Protein AF-0000000084814169 (afdb_homodimer)

Nearest PDB structures (foldseek):
  8hf9-assembly1_A  TM=9.142E-01  e=4.095E-21  Puccinia striiformis f. sp. tritici
  5o6y-assembly4_D  TM=8.908E-01  e=9.829E-15  Bacillus cereus ATCC 14579
  5o6y-assembly1_A  TM=8.573E-01  e=7.152E-15  Bacillus cereus ATCC 14579
  7bkf-assembly1_A  TM=9.076E-01  e=1.174E-13  Bacillus anthracis
  6hpa-assembly1_A  TM=9.077E-01  e=5.070E-13  Bacillus anthracis

Secondary structure (DSSP, 8-state):
-----------------------SS------PPTT-EE-EEEEETEEE-EEEEES-TTHHHHHHHHHHTT---EEEE-SSBTB-GGGGHHHHHHHHHTTPEEEE--SS--TTGGG--HHHHHHHHHHHHHHHHHHHS--BSEE--GGG--TTTHHHHHHHHT-EEE--SEE--GGGT--HHHHHHHHHHH-S-SEEE-EEEETT-HHIIIIIHHHHHHHHHHTT-EEE-HHHHTT-GGGSB-SS----------/-----------------------SS------PPTT-EE-EEEEETEEE-EEEEES-TTHHHHHHHHHHTT---EEEE-SSBTB-GGGGHHHHHHHHHTTPEEEE--SS--TTGGG--HHHHHHHHHHHHHHHHHHHS--BSEE--GGG--TTTHHHHHHHHT-EEE--SEE--GGGT--HHHHHHHHHHH-S-SEEE-EEEETT-HHIIIIIHHHHHHHHHHTT-EEE-HHHHTT-GGGSB-SS----------

Radius of gyration: 29.0 Å; Cα contacts (8 Å, |Δi|>4): 1073; chains: 2; bounding box: 65×97×112 Å

Foldseek 3Di:
DPPPPPPPPPPPPPPPPCPVPPPVVPPPLDFDAALDEDAFFPDAQAAAAEAEADPDPCLVVLLVLQLVLVAAHEYAYEQCQPHHCLVVLVSVVSNVVSPHFYEHAWHHLDPPQQPDDLVVVCVRQVVVQLVCCLRPFFRFQEHEYRVNRSHDCNSVSRNVVNHHYYDWPFELCVVPPDALVSSVVRDVVVPRDDQYTYYYHHSNDPRCRPPNSNVVSVVSVVSSHHRYHSCVSHVNSVRRTDDDTDDHPNDSHD/DPPPPPPPPPPPPPPPPCPVPPPVVDPPLDFDAALDEDAFFPDAQAAAAEAEADDDPCLVVLLVLQLVLVAAHEYAYEQCQPHHCLVVLVSVVSNVVSPHFYEHAWHHLDPPQQPDDLVVVCVRQVVVQLVCCLRPFFRFQEHEYRVNRSHDCNSVSRNVVNHHYYDWPFELCVVPPDALVSSVVRDVVVPRDDQYTYYYHHSNDPRCRPPNSNVVSVVSVVSSHHRYHSCVSHVNSVRRTDDDTDDHPNDSGD

InterPro domains:
  IPR002509 NodB homology domain [PF01522] (41-165)
  IPR002509 NodB homology domain [PS51677] (45-228)
  IPR011330 Glycoside hydrolase/deacetylase, beta/alpha-barrel [SSF88713] (35-236)

Structure (mmCIF, N/CA/C/O backbone):
data_AF-0000000084814169-model_v1
#
loop_
_entity.id
_entity.type
_entity.pdbx_description
1 polymer 'Polysaccharide deacetylase'
#
loop_
_atom_site.group_PDB
_atom_site.id
_atom_site.type_symbol
_atom_site.label_atom_id
_atom_site.label_alt_id
_atom_site.label_comp_id
_atom_site.label_asym_id
_atom_site.label_entity_id
_atom_site.label_seq_id
_atom_site.pdbx_PDB_ins_code
_atom_site.Cartn_x
_atom_site.Cartn_y
_atom_site.Cartn_z
_atom_site.occupancy
_atom_site.B_iso_or_equiv
_atom_site.auth_seq_id
_atom_site.auth_comp_id
_atom_site.auth_asym_id
_atom_site.auth_atom_id
_atom_site.pdbx_PDB_model_num
ATOM 1 N N . MET A 1 1 ? -31.812 -3.445 90 1 32.16 1 MET A N 1
ATOM 2 C CA . MET A 1 1 ? -32 -4.145 88.75 1 32.16 1 MET A CA 1
ATOM 3 C C . MET A 1 1 ? -31.266 -3.443 87.562 1 32.16 1 MET A C 1
ATOM 5 O O . MET A 1 1 ? -31.609 -2.312 87.25 1 32.16 1 MET A O 1
ATOM 9 N N . ILE A 1 2 ? -29.969 -3.691 87.5 1 39.5 2 ILE A N 1
ATOM 10 C CA . ILE A 1 2 ? -28.891 -3.135 86.688 1 39.5 2 ILE A CA 1
ATOM 11 C C . ILE A 1 2 ? -29.141 -3.471 85.188 1 39.5 2 ILE A C 1
ATOM 13 O O . ILE A 1 2 ? -29.25 -4.645 84.875 1 39.5 2 ILE A O 1
ATOM 17 N N . ILE A 1 3 ? -29.875 -2.547 84.562 1 38.59 3 ILE A N 1
ATOM 18 C CA . ILE A 1 3 ? -30.219 -2.629 83.125 1 38.59 3 ILE A CA 1
ATOM 19 C C . ILE A 1 3 ? -28.938 -2.857 82.312 1 38.59 3 ILE A C 1
ATOM 21 O O . ILE A 1 3 ? -28 -2.062 82.375 1 38.59 3 ILE A O 1
ATOM 25 N N . ASP A 1 4 ? -28.547 -4.078 82.125 1 38.66 4 ASP A N 1
ATOM 26 C CA . ASP A 1 4 ? -27.453 -4.535 81.312 1 38.66 4 ASP A CA 1
ATOM 27 C C . ASP A 1 4 ? -27.656 -4.125 79.812 1 38.66 4 ASP A C 1
ATOM 29 O O . ASP A 1 4 ? -28.656 -4.512 79.188 1 38.66 4 ASP A O 1
ATOM 33 N N . THR A 1 5 ? -27.422 -2.855 79.5 1 37.41 5 THR A N 1
ATOM 34 C CA . THR A 1 5 ? -27.484 -2.371 78.125 1 37.41 5 THR A CA 1
ATOM 35 C C . THR A 1 5 ? -26.578 -3.186 77.25 1 37.41 5 THR A C 1
ATOM 37 O O . THR A 1 5 ? -25.359 -3.248 77.438 1 37.41 5 THR A O 1
ATOM 40 N N . ILE A 1 6 ? -27.062 -4.273 76.688 1 40.56 6 ILE A N 1
ATOM 41 C CA . ILE A 1 6 ? -26.375 -5.062 75.688 1 40.56 6 ILE A CA 1
ATOM 42 C C . ILE A 1 6 ? -26.062 -4.188 74.5 1 40.56 6 ILE A C 1
ATOM 44 O O . ILE A 1 6 ? -26.969 -3.639 73.875 1 40.56 6 ILE A O 1
ATOM 48 N N . VAL A 1 7 ? -24.953 -3.441 74.5 1 40.56 7 VAL A N 1
ATOM 49 C CA . VAL A 1 7 ? -24.5 -2.709 73.375 1 40.56 7 VAL A CA 1
ATOM 50 C C . VAL A 1 7 ? -24.25 -3.678 72.188 1 40.56 7 VAL A C 1
ATOM 52 O O . VAL A 1 7 ? -23.5 -4.641 72.312 1 40.56 7 VAL A O 1
ATOM 55 N N . THR A 1 8 ? -25.297 -3.971 71.438 1 41.56 8 THR A N 1
ATOM 56 C CA . THR A 1 8 ? -25.141 -4.723 70.188 1 41.56 8 THR A CA 1
ATOM 57 C C . THR A 1 8 ? -24.109 -4.055 69.25 1 41.56 8 THR A C 1
ATOM 59 O O . THR A 1 8 ? -24.25 -2.881 68.938 1 41.56 8 THR A O 1
ATOM 62 N N . GLY A 1 9 ? -22.844 -4.441 69.375 1 38.97 9 GLY A N 1
ATOM 63 C CA . GLY A 1 9 ? -21.781 -4.062 68.438 1 38.97 9 GLY A CA 1
ATOM 64 C C . GLY A 1 9 ? -22.125 -4.34 67 1 38.97 9 GLY A C 1
ATOM 65 O O . GLY A 1 9 ? -22.391 -5.484 66.625 1 38.97 9 GLY A O 1
ATOM 66 N N . LEU A 1 10 ? -22.844 -3.379 66.438 1 41.47 10 LEU A N 1
ATOM 67 C CA . LEU A 1 10 ? -23.031 -3.436 65 1 41.47 10 LEU A CA 1
ATOM 68 C C . LEU A 1 10 ? -21.688 -3.604 64.25 1 41.47 10 LEU A C 1
ATOM 70 O O . LEU A 1 10 ? -20.812 -2.75 64.375 1 41.47 10 LEU A O 1
ATOM 74 N N . LEU A 1 11 ? -21.297 -4.863 64.062 1 40.72 11 LEU A N 1
ATOM 75 C CA . LEU A 1 11 ? -20.172 -5.184 63.188 1 40.72 11 LEU A CA 1
ATOM 76 C C . LEU A 1 11 ? -20.406 -4.641 61.781 1 40.72 11 LEU A C 1
ATOM 78 O O . LEU A 1 11 ? -21.344 -5.055 61.094 1 40.72 11 LEU A O 1
ATOM 82 N N . LEU A 1 12 ? -20.141 -3.414 61.594 1 38.19 12 LEU A N 1
ATOM 83 C CA . LEU A 1 12 ? -20.094 -2.926 60.219 1 38.19 12 LEU A CA 1
ATOM 84 C C . LEU A 1 12 ? -19.109 -3.73 59.375 1 38.19 12 LEU A C 1
ATOM 86 O O . LEU A 1 12 ? -17.906 -3.701 59.625 1 38.19 12 LEU A O 1
ATOM 90 N N . ALA A 1 13 ? -19.547 -4.867 58.781 1 39.12 13 ALA A N 1
ATOM 91 C CA . ALA A 1 13 ? -18.75 -5.52 57.75 1 39.12 13 ALA A CA 1
ATOM 92 C C . ALA A 1 13 ? -18.359 -4.535 56.656 1 39.12 13 ALA A C 1
ATOM 94 O O . ALA A 1 13 ? -19.219 -4.016 55.938 1 39.12 13 ALA A O 1
ATOM 95 N N . ALA A 1 14 ? -17.266 -3.842 56.844 1 38.09 14 ALA A N 1
ATOM 96 C CA . ALA A 1 14 ? -16.688 -3.086 55.75 1 38.09 14 ALA A CA 1
ATOM 97 C C . ALA A 1 14 ? -16.547 -3.951 54.5 1 38.09 14 ALA A C 1
ATOM 99 O O . ALA A 1 14 ? -15.805 -4.938 54.5 1 38.09 14 ALA A O 1
ATOM 100 N N . SER A 1 15 ? -17.609 -4.078 53.75 1 40.84 15 SER A N 1
ATOM 101 C CA . SER A 1 15 ? -17.422 -4.695 52.438 1 40.84 15 SER A CA 1
ATOM 102 C C . SER A 1 15 ? -16.234 -4.082 51.688 1 40.84 15 SER A C 1
ATOM 104 O O . SER A 1 15 ? -16.234 -2.885 51.406 1 40.84 15 SER A O 1
ATOM 106 N N . VAL A 1 16 ? -15.07 -4.652 51.938 1 41.91 16 VAL A N 1
ATOM 107 C CA . VAL A 1 16 ? -13.969 -4.324 51.031 1 41.91 16 VAL A CA 1
ATOM 108 C C . VAL A 1 16 ? -14.414 -4.512 49.562 1 41.91 16 VAL A C 1
ATOM 110 O O . VAL A 1 16 ? -14.766 -5.621 49.156 1 41.91 16 VAL A O 1
ATOM 113 N N . VAL A 1 17 ? -15.078 -3.562 49.031 1 40.59 17 VAL A N 1
ATOM 114 C CA . VAL A 1 17 ? -15.188 -3.578 47.562 1 40.59 17 VAL A CA 1
ATOM 115 C C . VAL A 1 17 ? -13.828 -3.871 46.938 1 40.59 17 VAL A C 1
ATOM 117 O O . VAL A 1 17 ? -12.875 -3.111 47.125 1 40.59 17 VAL A O 1
ATOM 120 N N . ALA A 1 18 ? -13.562 -5.176 46.75 1 42.59 18 ALA A N 1
ATOM 121 C CA . ALA A 1 18 ? -12.445 -5.496 45.875 1 42.59 18 ALA A CA 1
ATOM 122 C C . ALA A 1 18 ? -12.445 -4.605 44.625 1 42.59 18 ALA A C 1
ATOM 124 O O . ALA A 1 18 ? -13.336 -4.723 43.781 1 42.59 18 ALA A O 1
ATOM 125 N N . VAL A 1 19 ? -12.039 -3.369 44.812 1 39.81 19 VAL A N 1
ATOM 126 C CA . VAL A 1 19 ? -11.734 -2.713 43.531 1 39.81 19 VAL A CA 1
ATOM 127 C C . VAL A 1 19 ? -10.836 -3.611 42.688 1 39.81 19 VAL A C 1
ATOM 129 O O . VAL A 1 19 ? -9.758 -4.016 43.125 1 39.81 19 VAL A O 1
ATOM 132 N N . PRO A 1 20 ? -11.461 -4.363 41.781 1 39 20 PRO A N 1
ATOM 133 C CA . PRO A 1 20 ? -10.469 -5.102 41 1 39 20 PRO A CA 1
ATOM 134 C C . PRO A 1 20 ? -9.211 -4.277 40.719 1 39 20 PRO A C 1
ATOM 136 O O . PRO A 1 20 ? -9.312 -3.121 40.312 1 39 20 PRO A O 1
ATOM 139 N N . ILE A 1 21 ? -8.18 -4.449 41.5 1 38.94 21 ILE A N 1
ATOM 140 C CA . ILE A 1 21 ? -6.902 -3.938 41.031 1 38.94 21 ILE A CA 1
ATOM 141 C C . ILE A 1 21 ? -6.785 -4.176 39.5 1 38.94 21 ILE A C 1
ATOM 143 O O . ILE A 1 21 ? -6.883 -5.316 39.062 1 38.94 21 ILE A O 1
ATOM 147 N N . GLU A 1 22 ? -7.094 -3.133 38.75 1 35.97 22 GLU A N 1
ATOM 148 C CA . GLU A 1 22 ? -6.738 -3.266 37.344 1 35.97 22 GLU A CA 1
ATOM 149 C C . GLU A 1 22 ? -5.391 -3.957 37.188 1 35.97 22 GLU A C 1
ATOM 151 O O . GLU A 1 22 ? -4.449 -3.68 37.938 1 35.97 22 GLU A O 1
ATOM 156 N N . ASN A 1 23 ? -5.445 -5.234 37.062 1 35.69 23 ASN A N 1
ATOM 157 C CA . ASN A 1 23 ? -4.199 -5.945 36.781 1 35.69 23 ASN A CA 1
ATOM 158 C C . ASN A 1 23 ? -3.191 -5.047 36.094 1 35.69 23 ASN A C 1
ATOM 160 O O . ASN A 1 23 ? -3.5 -4.453 35.062 1 35.69 23 ASN A O 1
ATOM 164 N N . PRO A 1 24 ? -2.229 -4.496 36.75 1 36.09 24 PRO A N 1
ATOM 165 C CA . PRO A 1 24 ? -1.197 -3.689 36.094 1 36.09 24 PRO A CA 1
ATOM 166 C C . PRO A 1 24 ? -0.786 -4.254 34.719 1 36.09 24 PRO A C 1
ATOM 168 O O . PRO A 1 24 ? 0.118 -3.717 34.094 1 36.09 24 PRO A O 1
ATOM 171 N N . PHE A 1 25 ? -0.82 -5.5 34.656 1 36.31 25 PHE A N 1
ATOM 172 C CA . PHE A 1 25 ? -0.565 -5.906 33.281 1 36.31 25 PHE A CA 1
ATOM 173 C C . PHE A 1 25 ? -1.398 -5.082 32.312 1 36.31 25 PHE A C 1
ATOM 175 O O . PHE A 1 25 ? -2.332 -5.598 31.688 1 36.31 25 PHE A O 1
ATOM 182 N N . GLU A 1 26 ? -2.203 -4.172 32.75 1 33.47 26 GLU A N 1
ATOM 183 C CA . GLU A 1 26 ? -3.021 -3.164 32.0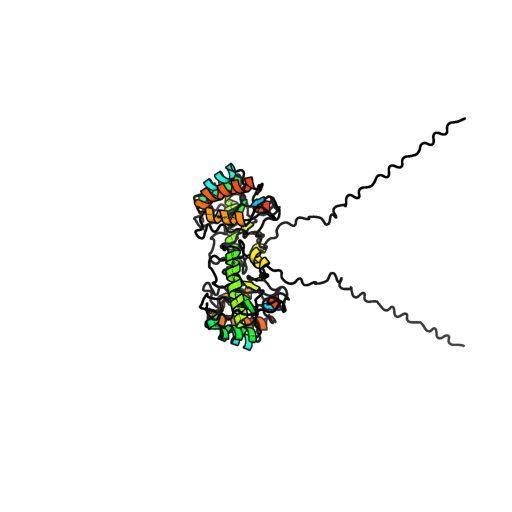62 1 33.47 26 GLU A CA 1
ATOM 184 C C . GLU A 1 26 ? -2.348 -2.664 30.797 1 33.47 26 GLU A C 1
ATOM 186 O O . GLU A 1 26 ? -1.146 -2.865 30.609 1 33.47 26 GLU A O 1
ATOM 191 N N . LEU A 1 27 ? -2.781 -1.348 30.156 1 37.03 27 LEU A N 1
ATOM 192 C CA . LEU A 1 27 ? -2.76 -0.649 28.875 1 37.03 27 LEU A CA 1
ATOM 193 C C . LEU A 1 27 ? -1.34 -0.232 28.5 1 37.03 27 LEU A C 1
ATOM 195 O O . LEU A 1 27 ? -0.872 0.83 28.922 1 37.03 27 LEU A O 1
ATOM 199 N N . ILE A 1 28 ? -0.446 -0.81 28.922 1 33.59 28 ILE A N 1
ATOM 200 C CA . ILE A 1 28 ? 0.751 -0.281 28.281 1 33.59 28 ILE A CA 1
ATOM 201 C C . ILE A 1 28 ? 0.448 0.043 26.812 1 33.59 28 ILE A C 1
ATOM 203 O O . ILE A 1 28 ? 0.184 -0.858 26.016 1 33.59 28 ILE A O 1
ATOM 207 N N . LYS A 1 29 ? -0.276 1.041 26.641 1 47.81 29 LYS A N 1
ATOM 208 C CA . LYS A 1 29 ? -0.469 1.673 25.328 1 47.81 29 LYS A CA 1
ATOM 209 C C . LYS A 1 29 ? 0.814 1.635 24.516 1 47.81 29 LYS A C 1
ATOM 211 O O . LYS A 1 29 ? 1.806 2.275 24.859 1 47.81 29 LYS A O 1
ATOM 216 N N . ARG A 1 30 ? 1.119 0.631 23.859 1 53.62 30 ARG A N 1
ATOM 217 C CA . ARG A 1 30 ? 2.336 0.484 23.078 1 53.62 30 ARG A CA 1
ATOM 218 C C . ARG A 1 30 ? 2.375 1.498 21.938 1 53.62 30 ARG A C 1
ATOM 220 O O . ARG A 1 30 ? 1.426 1.601 21.156 1 53.62 30 ARG A O 1
ATOM 227 N N . ALA A 1 31 ? 3.383 2.568 22.047 1 66.12 31 ALA A N 1
ATOM 228 C CA . ALA A 1 31 ? 3.658 3.514 20.969 1 66.12 31 ALA A CA 1
ATOM 229 C C . ALA A 1 31 ? 3.742 2.799 19.625 1 66.12 31 ALA A C 1
ATOM 231 O O . ALA A 1 31 ? 4.176 1.647 19.547 1 66.12 31 ALA A O 1
ATOM 232 N N . PRO A 1 32 ? 3.141 3.531 18.594 1 78.25 32 PRO A N 1
ATOM 233 C CA . PRO A 1 32 ? 3.264 2.906 17.266 1 78.25 32 PRO A CA 1
ATOM 234 C C . PRO A 1 32 ? 4.711 2.594 16.891 1 78.25 32 PRO A C 1
ATOM 236 O O . PRO A 1 32 ? 5.617 3.359 17.234 1 78.25 32 PRO A O 1
ATOM 239 N N . SER A 1 33 ? 4.891 1.478 16.281 1 78.44 33 SER A N 1
ATOM 240 C CA . SER A 1 33 ? 6.227 1.003 15.93 1 78.44 33 SER A CA 1
ATOM 241 C C . SER A 1 33 ? 6.648 1.508 14.547 1 78.44 33 SER A C 1
ATOM 243 O O . SER A 1 33 ? 5.809 1.667 13.656 1 78.44 33 SER A O 1
ATOM 245 N N . ALA A 1 34 ? 7.965 1.712 14.414 1 82.56 34 ALA A N 1
ATOM 246 C CA . ALA A 1 34 ? 8.539 2.057 13.109 1 82.56 34 ALA A CA 1
ATOM 247 C C . ALA A 1 34 ? 8.422 0.891 12.133 1 82.56 34 ALA A C 1
ATOM 249 O O . ALA A 1 34 ? 8.508 -0.273 12.531 1 82.56 34 ALA A O 1
ATOM 250 N N . GLY A 1 35 ? 8.219 1.26 10.898 1 84.62 35 GLY A N 1
ATOM 251 C CA . GLY A 1 35 ? 8.203 0.277 9.828 1 84.62 35 GLY A CA 1
ATOM 252 C C . GLY A 1 35 ? 6.918 -0.526 9.766 1 84.62 35 GLY A C 1
ATOM 253 O O . GLY A 1 35 ? 6.879 -1.601 9.164 1 84.62 35 GLY A O 1
ATOM 254 N N . VAL A 1 36 ? 5.945 -0.122 10.469 1 83.44 36 VAL A N 1
ATOM 255 C CA . VAL A 1 36 ? 4.633 -0.764 10.445 1 83.44 36 VAL A CA 1
ATOM 256 C C . VAL A 1 36 ? 3.617 0.163 9.781 1 83.44 36 VAL A C 1
ATOM 258 O O . VAL A 1 36 ? 3.604 1.368 10.047 1 83.44 36 VAL A O 1
ATOM 261 N N . VAL A 1 37 ? 2.822 -0.422 8.953 1 89.06 37 VAL A N 1
ATOM 262 C CA . VAL A 1 37 ? 1.799 0.358 8.266 1 89.06 37 VAL A CA 1
ATOM 263 C C . VAL A 1 37 ? 0.67 0.698 9.242 1 89.06 37 VAL A C 1
ATOM 265 O O . VAL A 1 37 ? 0.125 -0.187 9.898 1 89.06 37 VAL A O 1
ATOM 268 N N . ILE A 1 38 ? 0.316 1.951 9.344 1 92.56 38 ILE A N 1
ATOM 269 C CA . ILE A 1 38 ? -0.765 2.443 10.188 1 92.56 38 ILE A CA 1
ATOM 270 C C . ILE A 1 38 ? -1.818 3.139 9.328 1 92.56 38 ILE A C 1
ATOM 272 O O . ILE A 1 38 ? -1.497 4.039 8.555 1 92.56 38 ILE A O 1
ATOM 276 N N . GLN A 1 39 ? -3.1 2.746 9.469 1 94 39 GLN A N 1
ATOM 277 C CA . GLN A 1 39 ? -4.133 3.25 8.57 1 94 39 GLN A CA 1
ATOM 278 C C . GLN A 1 39 ? -5.176 4.059 9.328 1 94 39 GLN A C 1
ATOM 280 O O . GLN A 1 39 ? -5.953 4.805 8.727 1 94 39 GLN A O 1
ATOM 285 N N . LYS A 1 40 ? -5.223 3.82 10.68 1 94.44 40 LYS A N 1
ATOM 286 C CA . LYS A 1 40 ? -6.289 4.406 11.492 1 94.44 40 LYS A CA 1
ATOM 287 C C . LYS A 1 40 ? -5.758 4.852 12.852 1 94.44 40 LYS A C 1
ATOM 289 O O . LYS A 1 40 ? -4.68 4.434 13.273 1 94.44 40 LYS A O 1
ATOM 294 N N . CYS A 1 41 ? -6.605 5.672 13.43 1 96.44 41 CYS A N 1
ATOM 295 C CA . CYS A 1 41 ? -6.305 6.102 14.789 1 96.44 41 CYS A CA 1
ATOM 296 C C . CYS A 1 41 ? -6.406 4.934 15.766 1 96.44 41 CYS A C 1
ATOM 298 O O . CYS A 1 41 ? -7.008 3.906 15.445 1 96.44 41 CYS A O 1
ATOM 300 N N . SER A 1 42 ? -5.848 5.141 16.969 1 94.88 42 SER A N 1
ATOM 301 C CA . SER A 1 42 ? -5.828 4.074 17.953 1 94.88 42 SER A CA 1
ATOM 302 C C . SER A 1 42 ? -6.863 4.32 19.047 1 94.88 42 SER A C 1
ATOM 304 O O . SER A 1 42 ? -6.957 3.553 20.016 1 94.88 42 SER A O 1
ATOM 306 N N . LYS A 1 43 ? -7.648 5.438 18.906 1 93.94 43 LYS A N 1
ATOM 307 C CA . LYS A 1 43 ? -8.641 5.785 19.922 1 93.94 43 LYS A CA 1
ATOM 308 C C . LYS A 1 43 ? -9.875 6.422 19.281 1 93.94 43 LYS A C 1
ATOM 310 O O . LYS A 1 43 ? -9.797 7 18.203 1 93.94 43 LYS A O 1
ATOM 315 N N . PRO A 1 44 ? -10.969 6.27 20.016 1 96 44 PRO A N 1
ATOM 316 C CA . PRO A 1 44 ? -12.195 6.887 19.516 1 96 44 PRO A CA 1
ATOM 317 C C . PRO A 1 44 ? -12.258 8.391 19.781 1 96 44 PRO A C 1
ATOM 319 O O . PRO A 1 44 ? -11.445 8.914 20.547 1 96 44 PRO A O 1
ATOM 322 N N . GLY A 1 45 ? -13.133 9.07 19.109 1 97.25 45 GLY A N 1
ATOM 323 C CA . GLY A 1 45 ? -13.453 10.461 19.406 1 97.25 45 GLY A CA 1
ATOM 324 C C . GLY A 1 45 ? -12.492 11.445 18.766 1 97.25 45 GLY A C 1
ATOM 325 O O . GLY A 1 45 ? -12.477 12.625 19.109 1 97.25 45 GLY A O 1
ATOM 326 N N . VAL A 1 46 ? -11.633 10.836 17.906 1 97.94 46 VAL A N 1
ATOM 327 C CA . VAL A 1 46 ? -10.688 11.734 17.234 1 97.94 46 VAL A CA 1
ATOM 328 C C . VAL A 1 46 ? -10.75 11.523 15.727 1 97.94 46 VAL A C 1
ATOM 330 O O . VAL A 1 46 ? -11.281 10.516 15.258 1 97.94 46 VAL A O 1
ATOM 333 N N . PHE A 1 47 ? -10.336 12.43 14.977 1 98.31 47 PHE A N 1
ATOM 334 C CA . PHE A 1 47 ? -10.188 12.445 13.523 1 98.31 47 PHE A CA 1
ATOM 335 C C . PHE A 1 47 ? -8.898 13.164 13.125 1 98.31 47 PHE A C 1
ATOM 337 O O . PHE A 1 47 ? -8.711 14.336 13.445 1 98.31 47 PHE A O 1
ATOM 344 N N . ALA A 1 48 ? -7.957 12.438 12.461 1 98.69 48 ALA A N 1
ATOM 345 C CA . ALA A 1 48 ? -6.645 13 12.141 1 98.69 48 ALA A CA 1
ATOM 346 C C . ALA A 1 48 ? -6.609 13.539 10.711 1 98.69 48 ALA A C 1
ATOM 348 O O . ALA A 1 48 ? -6.316 12.797 9.773 1 98.69 48 ALA A O 1
ATOM 349 N N . LEU A 1 49 ? -6.824 14.844 10.602 1 98.69 49 LEU A N 1
ATOM 350 C CA . LEU A 1 49 ? -6.703 15.445 9.281 1 98.69 49 LEU A CA 1
ATOM 351 C C . LEU A 1 49 ? -5.273 15.344 8.766 1 98.69 49 LEU A C 1
ATOM 353 O O . LEU A 1 49 ? -4.32 15.633 9.492 1 98.69 49 LEU A O 1
ATOM 357 N N . ALA A 1 50 ? -5.148 14.906 7.551 1 98.88 50 ALA A N 1
ATOM 358 C CA . ALA A 1 50 ? -3.844 14.688 6.93 1 98.88 50 ALA A CA 1
ATOM 359 C C . ALA A 1 50 ? -3.83 15.188 5.488 1 98.88 50 ALA A C 1
ATOM 361 O O . ALA A 1 50 ? -4.742 14.891 4.711 1 98.88 50 ALA A O 1
ATOM 362 N N . TYR A 1 51 ? -2.797 15.977 5.152 1 98.94 51 TYR A N 1
ATOM 363 C CA . TYR A 1 51 ? -2.697 16.578 3.828 1 98.94 51 TYR A CA 1
ATOM 364 C C . TYR A 1 51 ? -1.343 16.297 3.193 1 98.94 51 TYR A C 1
ATOM 366 O O . TYR A 1 51 ? -0.302 16.469 3.828 1 98.94 51 TYR A O 1
ATOM 374 N N . ASP A 1 52 ? -1.428 15.891 1.894 1 98.75 52 ASP A N 1
ATOM 375 C CA . ASP A 1 52 ? -0.213 15.477 1.199 1 98.75 52 ASP A CA 1
ATOM 376 C C . ASP A 1 52 ? 0.239 16.547 0.2 1 98.75 52 ASP A C 1
ATOM 378 O O . ASP A 1 52 ? -0.527 17.453 -0.141 1 98.75 52 ASP A O 1
ATOM 382 N N . ASP A 1 53 ? 1.509 16.469 -0.224 1 98.5 53 ASP A N 1
ATOM 383 C CA . ASP A 1 53 ? 2.123 17 -1.434 1 98.5 53 ASP A CA 1
ATOM 384 C C . ASP A 1 53 ? 2.535 18.469 -1.238 1 98.5 53 ASP A C 1
ATOM 386 O O . ASP A 1 53 ? 3.129 19.062 -2.133 1 98.5 53 ASP A O 1
ATOM 390 N N . GLY A 1 54 ? 2.189 19.016 -0.062 1 98.12 54 GLY A N 1
ATOM 391 C CA . GLY A 1 54 ? 2.604 20.391 0.174 1 98.12 54 GLY A CA 1
ATOM 392 C C . GLY A 1 54 ? 4.082 20.531 0.484 1 98.12 54 GLY A C 1
ATOM 393 O O . GLY A 1 54 ? 4.82 19.547 0.457 1 98.12 54 GLY A O 1
ATOM 394 N N . PRO A 1 55 ? 4.473 21.797 0.766 1 97.81 55 PRO A N 1
ATOM 395 C CA . PRO A 1 55 ? 3.641 23.016 0.771 1 97.81 55 PRO A CA 1
ATOM 396 C C . PRO A 1 55 ? 3.344 23.531 -0.635 1 97.81 55 PRO A C 1
ATOM 398 O O . PRO A 1 55 ? 4.238 23.562 -1.483 1 97.81 55 PRO A O 1
ATOM 401 N N . GLY A 1 56 ? 2.008 23.797 -0.917 1 96.44 56 GLY A N 1
ATOM 402 C CA . GLY A 1 56 ? 1.581 24.344 -2.195 1 96.44 56 GLY A CA 1
ATOM 403 C C . GLY A 1 56 ? 0.975 25.719 -2.08 1 96.44 56 GLY A C 1
ATOM 404 O O . GLY A 1 56 ? 1.144 26.406 -1.061 1 96.44 56 GLY A O 1
ATOM 405 N N . GLN A 1 57 ? 0.375 26.203 -3.137 1 96.44 57 GLN A N 1
ATOM 406 C CA . GLN A 1 57 ? -0.142 27.562 -3.246 1 96.44 57 GLN A CA 1
ATOM 407 C C . GLN A 1 57 ? -1.231 27.812 -2.209 1 96.44 57 GLN A C 1
ATOM 409 O O . GLN A 1 57 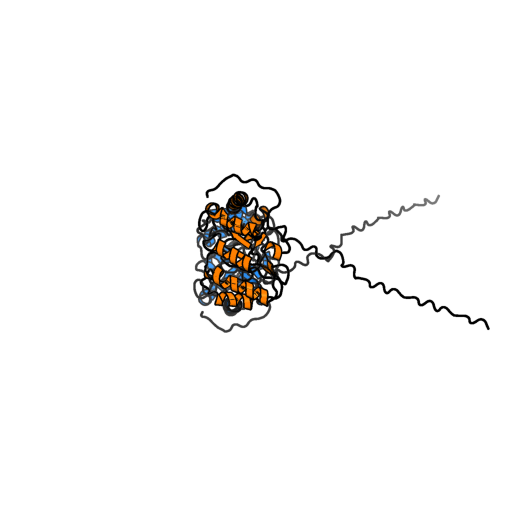? -1.447 28.953 -1.8 1 96.44 57 GLN A O 1
ATOM 414 N N . TYR A 1 58 ? -1.89 26.812 -1.707 1 98.19 58 TYR A N 1
ATOM 415 C CA . TYR A 1 58 ? -3.023 27 -0.808 1 98.19 58 TYR A CA 1
ATOM 416 C C . TYR A 1 58 ? -2.637 26.672 0.631 1 98.19 58 TYR A C 1
ATOM 418 O O . TYR A 1 58 ? -3.49 26.656 1.521 1 98.19 58 TYR A O 1
ATOM 426 N N . HIS A 1 59 ? -1.372 26.375 0.896 1 98.5 59 HIS A N 1
ATOM 427 C CA . HIS A 1 59 ? -0.93 25.906 2.201 1 98.5 59 HIS A CA 1
ATOM 428 C C . HIS A 1 59 ? -1.272 26.906 3.299 1 98.5 59 HIS A C 1
ATOM 430 O O . HIS A 1 59 ? -1.885 26.547 4.309 1 98.5 59 HIS A O 1
ATOM 436 N N . SER A 1 60 ? -0.892 28.156 3.094 1 98.44 60 SER A N 1
ATOM 437 C CA . SER A 1 60 ? -1.129 29.156 4.117 1 98.44 60 SER A CA 1
ATOM 438 C C . SER A 1 60 ? -2.621 29.344 4.375 1 98.44 60 SER A C 1
ATOM 440 O O . SER A 1 60 ? -3.043 29.5 5.523 1 98.44 60 SER A O 1
ATOM 442 N N . GLN A 1 61 ? -3.379 29.359 3.314 1 98.75 61 GLN A N 1
ATOM 443 C CA . GLN A 1 61 ? -4.828 29.438 3.461 1 98.75 61 GLN A CA 1
ATOM 444 C C . GLN A 1 61 ? -5.367 28.25 4.262 1 98.75 61 GLN A C 1
ATOM 446 O O . GLN A 1 61 ? -6.242 28.422 5.113 1 98.75 61 GLN A O 1
ATOM 451 N N . LEU A 1 62 ? -4.859 27.078 3.979 1 98.88 62 LEU A N 1
ATOM 452 C CA . LEU A 1 62 ? -5.281 25.875 4.68 1 98.88 62 LEU A CA 1
ATOM 453 C C . LEU A 1 62 ? -4.973 25.969 6.168 1 98.88 62 LEU A C 1
ATOM 455 O O . LEU A 1 62 ? -5.824 25.656 7.004 1 98.88 62 LEU A O 1
ATOM 459 N N . VAL A 1 63 ? -3.785 26.438 6.531 1 98.94 63 VAL A N 1
ATOM 460 C CA . VAL A 1 63 ? -3.402 26.594 7.93 1 98.94 63 VAL A CA 1
ATOM 461 C C . VAL A 1 63 ? -4.367 27.562 8.617 1 98.94 63 VAL A C 1
ATOM 463 O O . VAL A 1 63 ? -4.809 27.312 9.742 1 98.94 63 VAL A O 1
ATOM 466 N N . ASP A 1 64 ? -4.715 28.641 7.91 1 98.94 64 ASP A N 1
ATOM 467 C CA . ASP A 1 64 ? -5.652 29.609 8.477 1 98.94 64 ASP A CA 1
ATOM 468 C C . ASP A 1 64 ? -7.016 28.969 8.719 1 98.94 64 ASP A C 1
ATOM 470 O O . ASP A 1 64 ? -7.633 29.172 9.766 1 98.94 64 ASP A O 1
ATOM 474 N N . ILE A 1 65 ? -7.492 28.234 7.777 1 98.94 65 ILE A N 1
ATOM 475 C CA . ILE A 1 65 ? -8.781 27.562 7.895 1 98.94 65 ILE A CA 1
ATOM 476 C C . ILE A 1 65 ? -8.766 26.625 9.094 1 98.94 65 ILE A C 1
ATOM 478 O O . ILE A 1 65 ? -9.711 26.609 9.891 1 98.94 65 ILE A O 1
ATOM 482 N N . LEU A 1 66 ? -7.719 25.859 9.227 1 98.94 66 LEU A N 1
ATOM 483 C CA . LEU A 1 66 ? -7.59 24.906 10.32 1 98.94 66 LEU A CA 1
ATOM 484 C C . LEU A 1 66 ? -7.535 25.625 11.664 1 98.94 66 LEU A C 1
ATOM 486 O O . LEU A 1 66 ? -8.234 25.25 12.602 1 98.94 66 LEU A O 1
ATOM 490 N N . ASN A 1 67 ? -6.699 26.672 11.766 1 98.88 67 ASN A N 1
ATOM 491 C CA . ASN A 1 67 ? -6.586 27.438 13 1 98.88 67 ASN A CA 1
ATOM 492 C C . ASN A 1 67 ? -7.922 28.062 13.406 1 98.88 67 ASN A C 1
ATOM 494 O O . ASN A 1 67 ? -8.328 27.969 14.562 1 98.88 67 ASN A O 1
ATOM 498 N N . ASN A 1 68 ? -8.602 28.641 12.438 1 98.56 68 ASN A N 1
ATOM 499 C CA . ASN A 1 68 ? -9.883 29.266 12.703 1 98.56 68 ASN A CA 1
ATOM 500 C C . ASN A 1 68 ? -10.93 28.266 13.164 1 98.56 68 ASN A C 1
ATOM 502 O O . ASN A 1 68 ? -11.836 28.594 13.922 1 98.56 68 ASN A O 1
ATOM 506 N N . GLY A 1 69 ? -10.766 27.047 12.734 1 98.5 69 GLY A N 1
ATOM 507 C CA . GLY A 1 69 ? -11.711 25.984 13.078 1 98.5 69 GLY A CA 1
ATOM 508 C C . GLY A 1 69 ? -11.32 25.234 14.328 1 98.5 69 GLY A C 1
ATOM 509 O O . GLY A 1 69 ? -12.008 24.281 14.727 1 98.5 69 GLY A O 1
ATOM 510 N N . GLY A 1 70 ? -10.195 25.609 14.945 1 98.25 70 GLY A N 1
ATOM 511 C CA . GLY A 1 70 ? -9.734 24.891 16.125 1 98.25 70 GLY A CA 1
ATOM 512 C C . GLY A 1 70 ? -9.227 23.5 15.812 1 98.25 70 GLY A C 1
ATOM 513 O O . GLY A 1 70 ? -9.359 22.578 16.641 1 98.25 70 GLY A O 1
ATOM 514 N N . ALA A 1 71 ? -8.719 23.328 14.703 1 98.75 71 ALA A N 1
ATOM 515 C CA . ALA A 1 71 ? -8.289 22.016 14.234 1 98.75 71 ALA A CA 1
ATOM 516 C C . ALA A 1 71 ? -6.766 21.938 14.148 1 98.75 71 ALA A C 1
ATOM 518 O O . ALA A 1 71 ? -6.105 22.922 13.797 1 98.75 71 ALA A O 1
ATOM 519 N N . LYS A 1 72 ? -6.234 20.797 14.5 1 98.81 72 LYS A N 1
ATOM 520 C CA . LYS A 1 72 ? -4.855 20.469 14.156 1 98.81 72 LYS A CA 1
ATOM 521 C C . LYS A 1 72 ? -4.801 19.375 13.086 1 98.81 72 LYS A C 1
ATOM 523 O O . LYS A 1 72 ? -5.703 18.547 13 1 98.81 72 LYS A O 1
ATOM 528 N N . ALA A 1 73 ? -3.754 19.438 12.289 1 98.94 73 ALA A N 1
ATOM 529 C CA . ALA A 1 73 ? -3.6 18.516 11.164 1 98.94 73 ALA A CA 1
ATOM 530 C C . ALA A 1 73 ? -2.146 18.062 11.023 1 98.94 73 ALA A C 1
ATOM 532 O O . ALA A 1 73 ? -1.259 18.594 11.695 1 98.94 73 ALA A O 1
ATOM 533 N N . THR A 1 74 ? -1.951 17.047 10.273 1 98.94 74 THR A N 1
ATOM 534 C CA . THR A 1 74 ? -0.626 16.609 9.852 1 98.94 74 THR A CA 1
ATOM 535 C C . THR A 1 74 ? -0.403 16.906 8.375 1 98.94 74 THR A C 1
ATOM 537 O O . THR A 1 74 ? -1.238 16.562 7.531 1 98.94 74 THR A O 1
ATOM 540 N N . PHE A 1 75 ? 0.7 17.547 8.141 1 98.94 75 PHE A N 1
ATOM 541 C CA . PHE A 1 75 ? 1.096 17.844 6.773 1 98.94 75 PHE A CA 1
ATOM 542 C C . PHE A 1 75 ? 2.232 16.938 6.324 1 98.94 75 PHE A C 1
ATOM 544 O O . PHE A 1 75 ? 3.352 17.047 6.832 1 98.94 75 PHE A O 1
ATOM 551 N N . PHE A 1 76 ? 1.929 16.047 5.379 1 98.94 76 PHE A N 1
ATOM 552 C CA . PHE A 1 76 ? 2.963 15.273 4.711 1 98.94 76 PHE A CA 1
ATOM 553 C C . PHE A 1 76 ? 3.547 16.031 3.531 1 98.94 76 PHE A C 1
ATOM 555 O O . PHE A 1 76 ? 2.979 16.031 2.438 1 98.94 76 PHE A O 1
ATOM 562 N N . MET A 1 77 ? 4.746 16.578 3.791 1 98.88 77 MET A N 1
ATOM 563 C CA . MET A 1 77 ? 5.309 17.531 2.846 1 98.88 77 MET A CA 1
ATOM 564 C C . MET A 1 77 ? 6.418 16.891 2.018 1 98.88 77 MET A C 1
ATOM 566 O O . MET A 1 77 ? 7.023 15.906 2.439 1 98.88 77 MET A O 1
ATOM 570 N N . THR A 1 78 ? 6.629 17.531 0.81 1 98.81 78 THR A N 1
ATOM 571 C CA . THR A 1 78 ? 7.691 17.094 -0.09 1 98.81 78 THR A CA 1
ATOM 572 C C . THR A 1 78 ? 8.805 18.141 -0.165 1 98.81 78 THR A C 1
ATOM 574 O O . THR A 1 78 ? 8.609 19.281 0.249 1 98.81 78 THR A O 1
ATOM 577 N N . GLY A 1 79 ? 9.914 17.75 -0.676 1 98.69 79 GLY A N 1
ATOM 578 C CA . GLY A 1 79 ? 11.031 18.672 -0.815 1 98.69 79 GLY A CA 1
ATOM 579 C C . GLY A 1 79 ? 11.016 19.438 -2.127 1 98.69 79 GLY A C 1
ATOM 580 O O . GLY A 1 79 ? 11.328 20.625 -2.162 1 98.69 79 GLY A O 1
ATOM 581 N N . LYS A 1 80 ? 10.586 18.656 -3.209 1 97.75 80 LYS A N 1
ATOM 582 C CA . LYS A 1 80 ? 10.828 19.25 -4.52 1 97.75 80 LYS A CA 1
ATOM 583 C C . LYS A 1 80 ? 9.641 19.031 -5.453 1 97.75 80 LYS A C 1
ATOM 585 O O . LYS A 1 80 ? 9.703 19.359 -6.637 1 97.75 80 LYS A O 1
ATOM 590 N N . LEU A 1 81 ? 8.586 18.5 -4.988 1 96.12 81 LEU A N 1
ATOM 591 C CA . LEU A 1 81 ? 7.512 18.094 -5.895 1 96.12 81 LEU A CA 1
ATOM 592 C C . LEU A 1 81 ? 6.914 19.312 -6.594 1 96.12 81 LEU A C 1
ATOM 594 O O . LEU A 1 81 ? 6.754 19.312 -7.816 1 96.12 81 LEU A O 1
ATOM 598 N N . TYR A 1 82 ? 6.582 20.344 -5.891 1 93 82 TYR A N 1
ATOM 599 C CA . TYR A 1 82 ? 6.012 21.562 -6.461 1 93 82 TYR A CA 1
ATOM 600 C C . TYR A 1 82 ? 6.934 22.75 -6.238 1 93 82 TYR A C 1
ATOM 602 O O . TYR A 1 82 ? 6.469 23.859 -5.957 1 93 82 TYR A O 1
ATOM 610 N N . GLY A 1 83 ? 8.164 22.422 -6.375 1 94.75 83 GLY A N 1
ATOM 611 C CA . GLY A 1 83 ? 9.195 23.438 -6.16 1 94.75 83 GLY A CA 1
ATOM 612 C C . GLY A 1 83 ? 10.047 23.156 -4.934 1 94.75 83 GLY A C 1
ATOM 613 O O . GLY A 1 83 ? 9.711 22.297 -4.117 1 94.75 83 GLY A O 1
ATOM 614 N N . CYS A 1 84 ? 11 23.969 -4.824 1 98 84 CYS A N 1
ATOM 615 C CA . CYS A 1 84 ? 11.953 23.797 -3.73 1 98 84 CYS A CA 1
ATOM 616 C C . CYS A 1 84 ? 11.328 24.203 -2.398 1 98 84 CYS A C 1
ATOM 618 O O . CYS A 1 84 ? 10.852 25.328 -2.25 1 98 84 CYS A O 1
ATOM 620 N N . ILE A 1 85 ? 11.484 23.359 -1.356 1 98.56 85 ILE A N 1
ATOM 621 C CA . ILE A 1 85 ? 10.852 23.594 -0.062 1 98.56 85 ILE A CA 1
ATOM 622 C C . ILE A 1 85 ? 11.516 24.766 0.641 1 98.56 85 ILE A C 1
ATOM 624 O O . ILE A 1 85 ? 10.883 25.453 1.444 1 98.56 85 ILE A O 1
ATOM 628 N N . TYR A 1 86 ? 12.758 25.016 0.324 1 98.25 86 TYR A N 1
ATOM 629 C CA . TYR A 1 86 ? 13.445 26.141 0.936 1 98.25 86 TYR A CA 1
ATOM 630 C C . TYR A 1 86 ? 12.812 27.469 0.513 1 98.25 86 TYR A C 1
ATOM 632 O O . TYR A 1 86 ? 12.875 28.453 1.248 1 98.25 86 TYR A O 1
ATOM 640 N N . ASN A 1 87 ? 12.195 27.453 -0.658 1 97.88 87 ASN A N 1
ATOM 641 C CA . ASN A 1 87 ? 11.477 28.625 -1.104 1 97.88 87 ASN A CA 1
ATOM 642 C C . ASN A 1 87 ? 10.141 28.781 -0.372 1 97.88 87 ASN A C 1
ATOM 644 O O . ASN A 1 87 ? 9.469 29.812 -0.506 1 97.88 87 ASN A O 1
ATOM 648 N N . GLN A 1 88 ? 9.797 27.812 0.42 1 97.31 88 GLN A N 1
ATOM 649 C CA . GLN A 1 88 ? 8.531 27.797 1.143 1 97.31 88 GLN A CA 1
ATOM 650 C C . GLN A 1 88 ? 8.758 27.734 2.65 1 97.31 88 GLN A C 1
ATOM 652 O O . GLN A 1 88 ? 7.926 27.203 3.387 1 97.31 88 GLN A O 1
ATOM 657 N N . ARG A 1 89 ? 9.836 28.219 3.086 1 97.69 89 ARG A N 1
ATOM 658 C CA . ARG A 1 89 ? 10.219 28.172 4.496 1 97.69 89 ARG A CA 1
ATOM 659 C C . ARG A 1 89 ? 9.133 28.781 5.371 1 97.69 89 ARG A C 1
ATOM 661 O O . ARG A 1 89 ? 8.758 28.203 6.398 1 97.69 89 ARG A O 1
ATOM 668 N N . ALA A 1 90 ? 8.672 29.922 4.953 1 97.94 90 ALA A N 1
ATOM 669 C CA . ALA A 1 90 ? 7.664 30.625 5.746 1 97.94 90 ALA A CA 1
ATOM 670 C C . ALA A 1 90 ? 6.402 29.766 5.906 1 97.94 90 ALA A C 1
ATOM 672 O O . ALA A 1 90 ? 5.793 29.75 6.977 1 97.94 90 ALA A O 1
ATOM 673 N N . ALA A 1 91 ? 6.031 29.109 4.836 1 98.06 91 ALA A N 1
ATOM 674 C CA . ALA A 1 91 ? 4.848 28.25 4.863 1 98.06 91 ALA A CA 1
ATOM 675 C C . ALA A 1 91 ? 5.035 27.094 5.824 1 98.06 91 ALA A C 1
ATOM 677 O O . ALA A 1 91 ? 4.148 26.797 6.629 1 98.06 91 ALA A O 1
ATOM 678 N N . VAL A 1 92 ? 6.148 26.453 5.777 1 98.62 92 VAL A N 1
ATOM 679 C CA . VAL A 1 92 ? 6.453 25.328 6.66 1 98.62 92 VAL A CA 1
ATOM 680 C C . VAL A 1 92 ? 6.43 25.797 8.117 1 98.62 92 VAL A C 1
ATOM 682 O O . VAL A 1 92 ? 5.809 25.156 8.969 1 98.62 92 VAL A O 1
ATOM 685 N N . LYS A 1 93 ? 7.066 26.875 8.406 1 98.69 93 LYS A N 1
ATOM 686 C CA . LYS A 1 93 ? 7.148 27.406 9.766 1 98.69 93 LYS A CA 1
ATOM 687 C C . LYS A 1 93 ? 5.77 27.812 10.281 1 98.69 93 LYS A C 1
ATOM 689 O O . LYS A 1 93 ? 5.46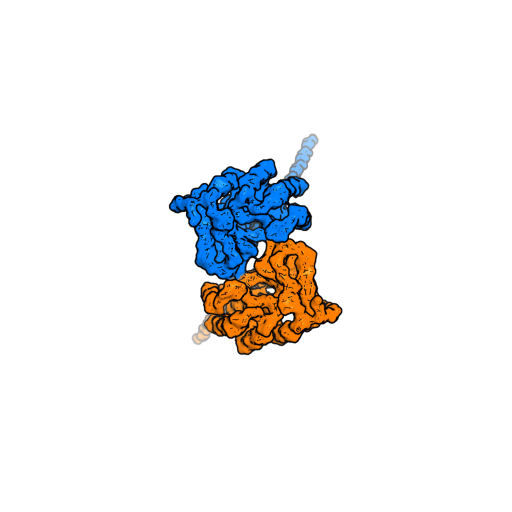5 27.609 11.461 1 98.69 93 LYS A O 1
ATOM 694 N N . LYS A 1 94 ? 4.977 28.375 9.391 1 98.75 94 LYS A N 1
ATOM 695 C CA . LYS A 1 94 ? 3.625 28.766 9.789 1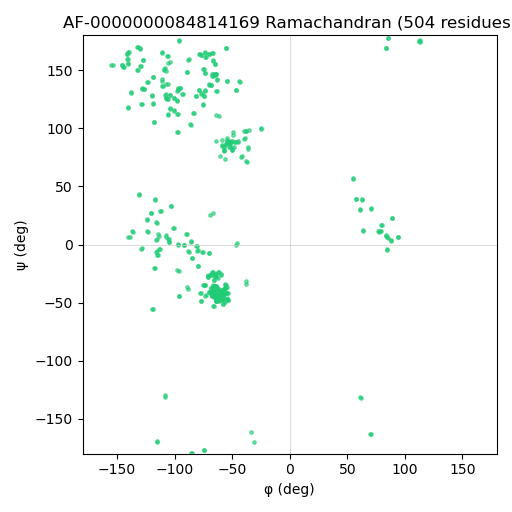 98.75 94 LYS A CA 1
ATOM 696 C C . LYS A 1 94 ? 2.854 27.562 10.352 1 98.75 94 LYS A C 1
ATOM 698 O O . LYS A 1 94 ? 2.229 27.672 11.406 1 98.75 94 LYS A O 1
ATOM 703 N N . ALA A 1 95 ? 2.906 26.469 9.633 1 98.88 95 ALA A N 1
ATOM 704 C CA . ALA A 1 95 ? 2.207 25.281 10.094 1 98.88 95 ALA A CA 1
ATOM 705 C C . ALA A 1 95 ? 2.801 24.766 11.398 1 98.88 95 ALA A C 1
ATOM 707 O O . ALA A 1 95 ? 2.068 24.469 12.344 1 98.88 95 ALA A O 1
ATOM 708 N N . PHE A 1 96 ? 4.102 24.703 11.461 1 98.88 96 PHE A N 1
ATOM 709 C CA . PHE A 1 96 ? 4.801 24.188 12.633 1 98.88 96 PHE A CA 1
ATOM 710 C C . PHE A 1 96 ? 4.5 25.047 13.859 1 98.88 96 PHE A C 1
ATOM 712 O O . PHE A 1 96 ? 4.125 24.516 14.906 1 98.88 96 PHE A O 1
ATOM 719 N N . ASP A 1 97 ? 4.617 26.312 13.68 1 98.62 97 ASP A N 1
ATOM 720 C CA . ASP A 1 97 ? 4.43 27.25 14.789 1 98.62 97 ASP A CA 1
ATOM 721 C C . ASP A 1 97 ? 2.975 27.281 15.242 1 98.62 97 ASP A C 1
ATOM 723 O O . ASP A 1 97 ? 2.678 27.672 16.375 1 98.62 97 ASP A O 1
ATOM 727 N N . SER A 1 98 ? 2.08 26.938 14.305 1 98.69 98 SER A N 1
ATOM 728 C CA . SER A 1 98 ? 0.659 26.922 14.633 1 98.69 98 SER A CA 1
ATOM 729 C C . SER A 1 98 ? 0.278 25.625 15.352 1 98.69 98 SER A C 1
ATOM 731 O O . SER A 1 98 ? -0.89 25.422 15.695 1 98.69 98 SER A O 1
ATOM 733 N N . GLY A 1 99 ? 1.181 24.719 15.562 1 98.56 99 GLY A N 1
ATOM 734 C CA . GLY A 1 99 ? 0.918 23.516 16.344 1 98.56 99 GLY A CA 1
ATOM 735 C C . GLY A 1 99 ? 0.514 22.344 15.484 1 98.56 99 GLY A C 1
ATOM 736 O O . GLY A 1 99 ? 0.137 21.281 16.016 1 98.56 99 GLY A O 1
ATOM 737 N N . HIS A 1 100 ? 0.566 22.453 14.195 1 98.88 100 HIS A N 1
ATOM 738 C CA . HIS A 1 100 ? 0.334 21.312 13.32 1 98.88 100 HIS A CA 1
ATOM 739 C C . HIS A 1 100 ? 1.554 20.406 13.273 1 98.88 100 HIS A C 1
ATOM 741 O O . HIS A 1 100 ? 2.635 20.781 13.734 1 98.88 100 HIS A O 1
ATOM 747 N N . GLN A 1 101 ? 1.329 19.188 12.805 1 98.88 101 GLN A N 1
ATOM 748 C CA . GLN A 1 101 ? 2.414 18.219 12.664 1 98.88 101 GLN A CA 1
ATOM 749 C C . GLN A 1 101 ? 3.014 18.266 11.266 1 98.88 101 GLN A C 1
ATOM 751 O O . GLN A 1 101 ? 2.283 18.25 10.273 1 98.88 101 GLN A O 1
ATOM 756 N N . ILE A 1 102 ? 4.332 18.375 11.234 1 98.94 102 ILE A N 1
ATOM 757 C CA . ILE A 1 102 ? 5.059 18.266 9.977 1 98.94 102 ILE A CA 1
ATOM 758 C C . ILE A 1 102 ? 5.609 16.844 9.828 1 98.94 102 ILE A C 1
ATOM 760 O O . ILE A 1 102 ? 6.289 16.344 10.719 1 98.94 102 ILE A O 1
ATOM 764 N N . ALA A 1 103 ? 5.262 16.188 8.727 1 98.88 103 ALA A N 1
ATOM 765 C CA . ALA A 1 103 ? 5.691 14.828 8.43 1 98.88 103 ALA A CA 1
ATOM 766 C C . ALA A 1 103 ? 6.266 14.719 7.023 1 98.88 103 ALA A C 1
ATOM 768 O O . ALA A 1 103 ? 6.164 15.664 6.234 1 98.88 103 ALA A O 1
ATOM 769 N N . SER A 1 104 ? 6.895 13.57 6.789 1 98.88 104 SER A N 1
ATOM 770 C CA . SER A 1 104 ? 7.656 13.43 5.551 1 98.88 104 SER A CA 1
ATOM 771 C C . SER A 1 104 ? 6.824 12.766 4.461 1 98.88 104 SER A C 1
ATOM 773 O O . SER A 1 104 ? 6.137 11.773 4.715 1 98.88 104 SER A O 1
ATOM 775 N N . HIS A 1 105 ? 6.883 13.305 3.312 1 98.88 105 HIS A N 1
ATOM 776 C CA . HIS A 1 105 ? 6.328 12.727 2.096 1 98.88 105 HIS A CA 1
ATOM 777 C C . HIS A 1 105 ? 7.395 12.578 1.016 1 98.88 105 HIS A C 1
ATOM 779 O O . HIS A 1 105 ? 7.082 12.617 -0.177 1 98.88 105 HIS A O 1
ATOM 785 N N . THR A 1 106 ? 8.641 12.555 1.474 1 98.88 106 THR A N 1
ATOM 786 C CA . THR A 1 106 ? 9.852 12.281 0.698 1 98.88 106 THR A CA 1
ATOM 787 C C . THR A 1 106 ? 10.336 13.547 -0.009 1 98.88 106 THR A C 1
ATOM 789 O O . THR A 1 106 ? 9.617 14.547 -0.064 1 98.88 106 THR A O 1
ATOM 792 N N . TRP A 1 107 ? 11.547 13.445 -0.545 1 98.81 107 TRP A N 1
ATOM 793 C CA . TRP A 1 107 ? 12.234 14.586 -1.142 1 98.81 107 TRP A CA 1
ATOM 794 C C . TRP A 1 107 ? 11.672 14.898 -2.525 1 98.81 107 TRP A C 1
ATOM 796 O O . TRP A 1 107 ? 11.266 16.031 -2.795 1 98.81 107 TRP A O 1
ATOM 806 N N . THR A 1 108 ? 11.547 13.875 -3.367 1 98.56 108 THR A N 1
ATOM 807 C CA . THR A 1 108 ? 11.203 14.133 -4.762 1 98.56 108 THR A CA 1
ATOM 808 C C . THR A 1 108 ? 9.844 13.531 -5.098 1 98.56 108 THR A C 1
ATOM 810 O O . THR A 1 108 ? 9.344 13.703 -6.215 1 98.56 108 THR A O 1
ATOM 813 N N . HIS A 1 109 ? 9.227 12.75 -4.121 1 98.38 109 HIS A N 1
ATOM 814 C CA . HIS A 1 109 ? 7.965 12.062 -4.387 1 98.38 109 HIS A CA 1
ATOM 815 C C . HIS A 1 109 ? 8.078 11.172 -5.617 1 98.38 109 HIS A C 1
ATOM 817 O O . HIS A 1 109 ? 7.305 11.312 -6.566 1 98.38 109 HIS A O 1
ATOM 823 N N . PRO A 1 110 ? 9.016 10.258 -5.594 1 96.5 110 PRO A N 1
ATOM 824 C CA . PRO A 1 110 ? 9.234 9.477 -6.812 1 96.5 110 PRO A CA 1
ATOM 825 C C . PRO A 1 110 ? 8.062 8.562 -7.148 1 96.5 110 PRO A C 1
ATOM 827 O O . PRO A 1 110 ? 7.438 8 -6.242 1 96.5 110 PRO A O 1
ATOM 830 N N . GLN A 1 111 ? 7.848 8.375 -8.422 1 92.44 111 GLN A N 1
ATOM 831 C CA . GLN A 1 111 ? 6.742 7.531 -8.875 1 92.44 111 GLN A CA 1
ATOM 832 C C . GLN A 1 111 ? 7.016 6.062 -8.578 1 92.44 111 GLN A C 1
ATOM 834 O O . GLN A 1 111 ? 6.082 5.281 -8.359 1 92.44 111 GLN A O 1
ATOM 839 N N . ASN A 1 112 ? 8.25 5.723 -8.539 1 92.81 112 ASN A N 1
ATOM 840 C CA . ASN A 1 112 ? 8.641 4.332 -8.328 1 92.81 112 ASN A CA 1
ATOM 841 C C . ASN A 1 112 ? 9.117 4.09 -6.902 1 92.81 112 ASN A C 1
ATOM 843 O O . ASN A 1 112 ? 10.023 3.289 -6.672 1 92.81 112 ASN A O 1
ATOM 847 N N . PHE A 1 113 ? 8.578 4.766 -5.922 1 95.56 113 PHE A N 1
ATOM 848 C CA . PHE A 1 113 ? 9.023 4.738 -4.535 1 95.56 113 PHE A CA 1
ATOM 849 C C . PHE A 1 113 ? 9.07 3.311 -4.008 1 95.56 113 PHE A C 1
ATOM 851 O O . PHE A 1 113 ? 10.039 2.914 -3.359 1 95.56 113 PHE A O 1
ATOM 858 N N . GLY A 1 114 ? 8.109 2.52 -4.316 1 92.56 114 GLY A N 1
ATOM 859 C CA . GLY A 1 114 ? 8 1.157 -3.82 1 92.56 114 GLY A CA 1
ATOM 860 C C . GLY A 1 114 ? 9.047 0.224 -4.402 1 92.56 114 GLY A C 1
ATOM 861 O O . GLY A 1 114 ? 9.227 -0.895 -3.916 1 92.56 114 GLY A O 1
ATOM 862 N N . SER A 1 115 ? 9.805 0.731 -5.387 1 91 115 SER A N 1
ATOM 863 C CA . SER A 1 115 ? 10.781 -0.114 -6.059 1 91 115 SER A CA 1
ATOM 864 C C . SER A 1 115 ? 12.203 0.382 -5.812 1 91 115 SER A C 1
ATOM 866 O O . SER A 1 115 ? 13.164 -0.174 -6.348 1 91 115 SER A O 1
ATOM 868 N N . LEU A 1 116 ? 12.344 1.377 -5 1 94.25 116 LEU A N 1
ATOM 869 C CA . LEU A 1 116 ? 13.656 1.938 -4.719 1 94.25 116 LEU A CA 1
ATOM 870 C C . LEU A 1 116 ? 14.453 1.021 -3.791 1 94.25 116 LEU A C 1
ATOM 872 O O . LEU A 1 116 ? 13.867 0.289 -2.988 1 94.25 116 LEU A O 1
ATOM 876 N N . SER A 1 117 ? 15.805 1.122 -3.975 1 92.44 117 SER A N 1
ATOM 877 C CA . SER A 1 117 ? 16.688 0.431 -3.043 1 92.44 117 SER A CA 1
ATOM 878 C C . SER A 1 117 ? 16.672 1.093 -1.669 1 92.44 117 SER A C 1
ATOM 880 O O . SER A 1 117 ? 16.234 2.24 -1.532 1 92.44 117 SER A O 1
ATOM 882 N N . SER A 1 118 ? 17.156 0.38 -0.706 1 94.81 118 SER A N 1
ATOM 883 C CA . SER A 1 118 ? 17.266 0.941 0.637 1 94.81 118 SER A CA 1
ATOM 884 C C . SER A 1 118 ? 18.078 2.234 0.634 1 94.81 118 SER A C 1
ATOM 886 O O . SER A 1 118 ? 17.734 3.186 1.341 1 94.81 118 SER A O 1
ATOM 888 N N . SER A 1 119 ? 19.109 2.219 -0.204 1 96.94 119 SER A N 1
ATOM 889 C CA . SER A 1 119 ? 19.953 3.41 -0.276 1 96.94 119 SER A CA 1
ATOM 890 C C . SER A 1 119 ? 19.203 4.582 -0.896 1 96.94 119 SER A C 1
ATOM 892 O O . SER A 1 119 ? 19.312 5.715 -0.426 1 96.94 119 SER A O 1
ATOM 894 N N . GLN A 1 120 ? 18.469 4.324 -1.908 1 96.88 120 GLN A N 1
ATOM 895 C CA . GLN A 1 120 ? 17.688 5.371 -2.564 1 96.88 120 GLN A CA 1
ATOM 896 C C . GLN A 1 120 ? 16.578 5.887 -1.647 1 96.88 120 GLN A C 1
ATOM 898 O O . GLN A 1 120 ? 16.344 7.098 -1.573 1 96.88 120 GLN A O 1
ATOM 903 N N . LEU A 1 121 ? 15.953 4.977 -0.976 1 98.31 121 LEU A N 1
ATOM 904 C CA . LEU A 1 121 ? 14.93 5.344 -0.006 1 98.31 121 LEU A CA 1
ATOM 905 C C . LEU A 1 121 ? 15.516 6.227 1.094 1 98.31 121 LEU A C 1
ATOM 907 O O . LEU A 1 121 ? 14.93 7.254 1.446 1 98.31 121 LEU A O 1
ATOM 911 N N . THR A 1 122 ? 16.609 5.836 1.619 1 98.69 122 THR A N 1
ATOM 912 C CA . THR A 1 122 ? 17.281 6.59 2.67 1 98.69 122 THR A CA 1
ATOM 913 C C . THR A 1 122 ? 17.625 8 2.193 1 98.69 122 THR A C 1
ATOM 915 O O . THR A 1 122 ? 17.422 8.977 2.928 1 98.69 122 THR A O 1
ATOM 918 N N . THR A 1 123 ? 18.031 8.094 0.955 1 98.75 123 THR A N 1
ATOM 919 C CA . THR A 1 123 ? 18.375 9.398 0.393 1 98.75 123 THR A CA 1
ATOM 920 C C . THR A 1 123 ? 17.141 10.289 0.32 1 98.75 123 THR A C 1
ATOM 922 O O . THR A 1 123 ? 17.188 11.461 0.702 1 98.75 123 THR A O 1
ATOM 925 N N . GLU A 1 124 ? 16.031 9.742 -0.157 1 98.81 124 GLU A N 1
ATOM 926 C CA . GLU A 1 124 ? 14.781 10.484 -0.205 1 98.81 124 GLU A CA 1
ATOM 927 C C . GLU A 1 124 ? 14.406 11.023 1.172 1 98.81 124 GLU A C 1
ATOM 929 O O . GLU A 1 124 ? 14 12.18 1.302 1 98.81 124 GLU A O 1
ATOM 934 N N . MET A 1 125 ? 14.57 10.242 2.195 1 98.81 125 MET A N 1
ATOM 935 C CA . MET A 1 125 ? 14.148 10.602 3.545 1 98.81 125 MET A CA 1
ATOM 936 C C . MET A 1 125 ? 15.125 11.578 4.18 1 98.81 125 MET A C 1
ATOM 938 O O . MET A 1 125 ? 14.719 12.578 4.77 1 98.81 125 MET A O 1
ATOM 942 N N . LYS A 1 126 ? 16.406 11.367 4.008 1 98.56 126 LYS A N 1
ATOM 943 C CA . LYS A 1 126 ? 17.422 12.156 4.703 1 98.56 126 LYS A CA 1
ATOM 944 C C . LYS A 1 126 ? 17.547 13.555 4.094 1 98.56 126 LYS A C 1
ATOM 946 O O . LYS A 1 126 ? 17.812 14.523 4.801 1 98.56 126 LYS A O 1
ATOM 951 N N . ASN A 1 127 ? 17.375 13.641 2.771 1 98.56 127 ASN A N 1
ATOM 952 C CA . ASN A 1 127 ? 17.375 14.969 2.162 1 98.56 127 ASN A CA 1
ATOM 953 C C . ASN A 1 127 ? 16.266 15.852 2.744 1 98.56 127 ASN A C 1
ATOM 955 O O . ASN A 1 127 ? 16.516 17.016 3.053 1 98.56 127 ASN A O 1
ATOM 959 N N . LEU A 1 128 ? 15.148 15.289 2.908 1 98.75 128 LEU A N 1
ATOM 960 C CA . LEU A 1 128 ? 14.047 16.078 3.436 1 98.75 128 LEU A CA 1
ATOM 961 C C . LEU A 1 128 ? 14.227 16.344 4.926 1 98.75 128 LEU A C 1
ATOM 963 O O . LEU A 1 128 ? 13.883 17.422 5.422 1 98.75 128 LEU A O 1
ATOM 967 N N . GLU A 1 129 ? 14.781 15.406 5.652 1 98.56 129 GLU A N 1
ATOM 968 C CA . GLU A 1 129 ? 15.141 15.633 7.051 1 98.56 129 GLU A CA 1
ATOM 969 C C . GLU A 1 129 ? 16.031 16.875 7.195 1 98.56 129 GLU A C 1
ATOM 971 O O . GLU A 1 129 ? 15.781 17.719 8.055 1 98.56 129 GLU A O 1
ATOM 976 N N . GLN A 1 130 ? 16.984 16.891 6.355 1 98.38 130 GLN A N 1
ATOM 977 C CA . GLN A 1 130 ? 17.922 18 6.43 1 98.38 130 GLN A CA 1
ATOM 978 C C . GLN A 1 130 ? 17.203 19.328 6.199 1 98.38 130 GLN A C 1
ATOM 980 O O . GLN A 1 130 ? 17.484 20.312 6.887 1 98.38 130 GLN A O 1
ATOM 985 N N . ALA A 1 131 ? 16.359 19.375 5.293 1 98.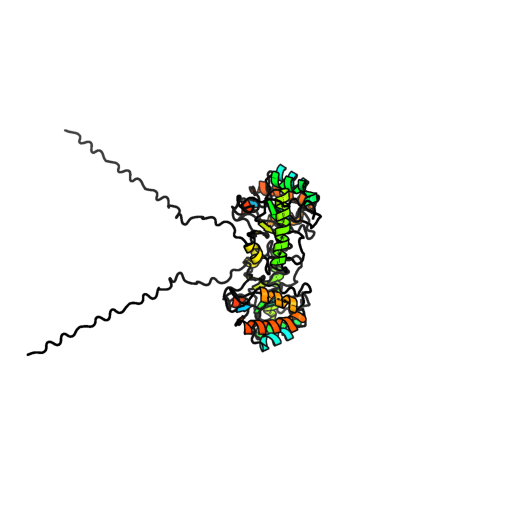75 131 ALA A N 1
ATOM 986 C CA . ALA A 1 131 ? 15.609 20.594 5.027 1 98.75 131 ALA A CA 1
ATOM 987 C C . ALA A 1 131 ? 14.758 20.984 6.234 1 98.75 131 ALA A C 1
ATOM 989 O O . ALA A 1 131 ? 14.719 22.156 6.617 1 98.75 131 ALA A O 1
ATOM 990 N N . PHE A 1 132 ? 14.094 20.016 6.848 1 98.81 132 PHE A N 1
ATOM 991 C CA . PHE A 1 132 ? 13.258 20.312 8.008 1 98.81 132 PHE A CA 1
ATOM 992 C C . PHE A 1 132 ? 14.109 20.781 9.18 1 98.81 132 PHE A C 1
ATOM 994 O O . PHE A 1 132 ? 13.703 21.688 9.914 1 98.81 132 PHE A O 1
ATOM 1001 N N . VAL A 1 133 ? 15.242 20.188 9.344 1 98.75 133 VAL A N 1
ATOM 1002 C CA . VAL A 1 133 ? 16.141 20.656 10.398 1 98.75 133 VAL A CA 1
ATOM 1003 C C . VAL A 1 133 ? 16.516 22.109 10.133 1 98.75 133 VAL A C 1
ATOM 1005 O O . VAL A 1 133 ? 16.516 22.938 11.055 1 98.75 133 VAL A O 1
ATOM 1008 N N . ASN A 1 134 ? 16.797 22.422 8.914 1 98.69 134 ASN A N 1
ATOM 1009 C CA . ASN A 1 134 ? 17.188 23.781 8.555 1 98.69 134 ASN A CA 1
ATOM 1010 C C . ASN A 1 134 ? 16.031 24.766 8.773 1 98.69 134 ASN A C 1
ATOM 1012 O O . ASN A 1 134 ? 16.25 25.938 9.086 1 98.69 134 ASN A O 1
ATOM 1016 N N . ILE A 1 135 ? 14.852 24.297 8.625 1 98.5 135 ILE A N 1
ATOM 1017 C CA . ILE A 1 135 ? 13.711 25.203 8.594 1 98.5 135 ILE A CA 1
ATOM 1018 C C . ILE A 1 135 ? 13.078 25.281 9.984 1 98.5 135 ILE A C 1
ATOM 1020 O O . ILE A 1 135 ? 12.773 26.375 10.477 1 98.5 135 ILE A O 1
ATOM 1024 N N . ILE A 1 136 ? 12.906 24.078 10.672 1 98.25 136 ILE A N 1
ATOM 1025 C CA . ILE A 1 136 ? 12.148 24.109 11.922 1 98.25 136 ILE A CA 1
ATOM 1026 C C . ILE A 1 136 ? 12.953 23.422 13.023 1 98.25 136 ILE A C 1
ATOM 1028 O O . ILE A 1 136 ? 12.469 23.297 14.156 1 98.25 136 ILE A O 1
ATOM 1032 N N . GLY A 1 137 ? 14.086 22.891 12.742 1 98.31 137 GLY A N 1
ATOM 1033 C CA . GLY A 1 137 ? 14.977 22.312 13.742 1 98.31 137 GLY A CA 1
ATOM 1034 C C . GLY A 1 137 ? 14.562 20.922 14.18 1 98.31 137 GLY A C 1
ATOM 1035 O O . GLY A 1 137 ? 14.984 20.438 15.234 1 98.31 137 GLY A O 1
ATOM 1036 N N . LYS A 1 138 ? 13.711 20.281 13.398 1 98.62 138 LYS A N 1
ATOM 1037 C CA . LYS A 1 138 ? 13.188 18.969 13.789 1 98.62 138 LYS A CA 1
ATOM 1038 C C . LYS A 1 138 ? 13.281 17.984 12.633 1 98.62 138 LYS A C 1
ATOM 1040 O O . LYS A 1 138 ? 13.266 18.375 11.469 1 98.62 138 LYS A O 1
ATOM 1045 N N . LYS A 1 139 ? 13.43 16.734 12.984 1 98.56 139 LYS A N 1
ATOM 1046 C CA . LYS A 1 139 ? 13.227 15.625 12.055 1 98.56 139 LYS A CA 1
ATOM 1047 C C . LYS A 1 139 ? 11.891 14.93 12.32 1 98.56 139 LYS A C 1
ATOM 1049 O O . LYS A 1 139 ? 11.586 14.562 13.453 1 98.56 139 LYS A O 1
ATOM 1054 N N . PRO A 1 140 ? 11.133 14.773 11.289 1 98.62 140 PRO A N 1
ATOM 1055 C CA . PRO A 1 140 ? 9.883 14.039 11.484 1 98.62 140 PRO A CA 1
ATOM 1056 C C . PRO A 1 140 ? 10.109 12.578 11.875 1 98.62 140 PRO A C 1
ATOM 1058 O O . PRO A 1 140 ? 11.156 12.008 11.562 1 98.62 140 PRO A O 1
ATOM 1061 N N . ALA A 1 141 ? 9.109 12.031 12.547 1 98.44 141 ALA A N 1
ATOM 1062 C CA . ALA A 1 141 ? 9.125 10.609 12.875 1 98.44 141 ALA A CA 1
ATOM 1063 C C . ALA A 1 141 ? 8.031 9.859 12.117 1 98.44 141 ALA A C 1
ATOM 1065 O O . ALA A 1 141 ? 7.898 8.641 12.258 1 98.44 141 ALA A O 1
ATOM 1066 N N . TYR A 1 142 ? 7.23 10.562 11.383 1 98.56 142 TYR A N 1
ATOM 1067 C CA . TYR A 1 142 ? 6.145 10.008 10.586 1 98.56 142 TYR A CA 1
ATOM 1068 C C . TYR A 1 142 ? 6.352 10.297 9.102 1 98.56 142 TYR A C 1
ATOM 1070 O O . TYR A 1 142 ? 6.883 11.344 8.734 1 98.56 142 TYR A O 1
ATOM 1078 N N . MET A 1 143 ? 5.969 9.359 8.328 1 98.75 143 MET A N 1
ATOM 1079 C CA . MET A 1 143 ? 6.023 9.562 6.887 1 98.75 143 MET A CA 1
ATOM 1080 C C . MET A 1 143 ? 4.852 8.867 6.195 1 98.75 143 MET A C 1
ATOM 1082 O O . MET A 1 143 ? 4.215 7.988 6.777 1 98.75 143 MET A O 1
ATOM 1086 N N . ARG A 1 144 ? 4.441 9.336 5.102 1 98.75 144 ARG A N 1
ATOM 1087 C CA . ARG A 1 144 ? 3.51 8.695 4.18 1 98.75 144 ARG A CA 1
ATOM 1088 C C . ARG A 1 144 ? 4.16 8.461 2.82 1 98.75 144 ARG A C 1
ATOM 1090 O O . ARG A 1 144 ? 4.609 9.406 2.17 1 98.75 144 ARG A O 1
ATOM 1097 N N . PRO A 1 145 ? 4.199 7.195 2.422 1 97.94 145 PRO A N 1
ATOM 1098 C CA . PRO A 1 145 ? 4.852 6.91 1.143 1 97.94 145 PRO A CA 1
ATOM 1099 C C . PRO A 1 145 ? 4.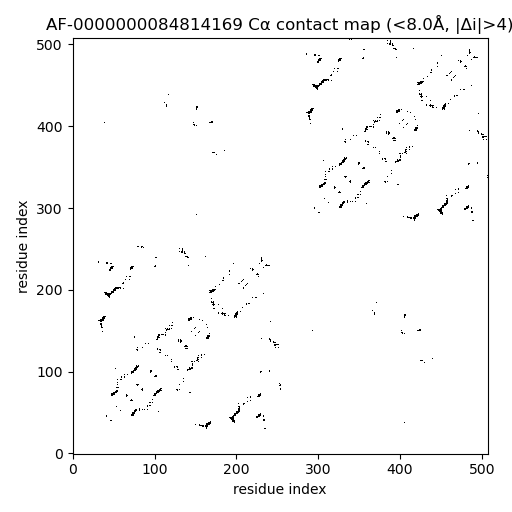074 7.461 -0.052 1 97.94 145 PRO A C 1
ATOM 1101 O O . PRO A 1 145 ? 2.842 7.43 -0.059 1 97.94 145 PRO A O 1
ATOM 1104 N N . PRO A 1 146 ? 4.898 8.062 -1.008 1 97.25 146 PRO A N 1
ATOM 1105 C CA . PRO A 1 146 ? 4.23 8.344 -2.281 1 97.25 146 PRO A CA 1
ATOM 1106 C C . PRO A 1 146 ? 3.414 7.152 -2.787 1 97.25 146 PRO A C 1
ATOM 1108 O O . PRO A 1 146 ? 3.863 6.008 -2.695 1 97.25 146 PRO A O 1
ATOM 1111 N N . TYR A 1 147 ? 2.127 7.52 -3.197 1 92.69 147 TYR A N 1
ATOM 1112 C CA . TYR A 1 147 ? 1.223 6.52 -3.76 1 92.69 147 TYR A CA 1
ATOM 1113 C C . TYR A 1 147 ? 0.882 5.453 -2.729 1 92.69 147 TYR A C 1
ATOM 1115 O O . TYR A 1 147 ? 0.42 4.363 -3.084 1 92.69 147 TYR A O 1
ATOM 1123 N N . LEU A 1 148 ? 1.218 5.707 -1.495 1 95.94 148 LEU A N 1
ATOM 1124 C CA . LEU A 1 148 ? 0.97 4.809 -0.376 1 95.94 148 LEU A CA 1
ATOM 1125 C C . LEU A 1 148 ? 1.692 3.479 -0.576 1 95.94 148 LEU A C 1
ATOM 1127 O O . LEU A 1 148 ? 1.228 2.438 -0.108 1 95.94 148 LEU A O 1
ATOM 1131 N N . ALA A 1 149 ? 2.828 3.588 -1.279 1 94.06 149 ALA A N 1
ATOM 1132 C CA . ALA A 1 149 ? 3.611 2.4 -1.604 1 94.06 149 ALA A CA 1
ATOM 1133 C C . ALA A 1 149 ? 4.383 1.901 -0.386 1 94.06 149 ALA A C 1
ATOM 1135 O O . ALA A 1 149 ? 5.254 2.604 0.135 1 94.06 149 ALA A O 1
ATOM 1136 N N . THR A 1 150 ? 4.102 0.626 0.03 1 94.12 150 THR A N 1
ATOM 1137 C CA . THR A 1 150 ? 4.758 0.1 1.221 1 94.12 150 THR A CA 1
ATOM 1138 C C . THR A 1 150 ? 5.508 -1.191 0.9 1 94.12 150 THR A C 1
ATOM 1140 O O . THR A 1 150 ? 5.934 -1.909 1.807 1 94.12 150 THR A O 1
ATOM 1143 N N . GLY A 1 151 ? 5.637 -1.488 -0.324 1 92.31 151 GLY A N 1
ATOM 1144 C CA . GLY A 1 151 ? 6.262 -2.732 -0.745 1 92.31 151 GLY A CA 1
ATOM 1145 C C . GLY A 1 151 ? 7.773 -2.643 -0.829 1 92.31 151 GLY A C 1
ATOM 1146 O O . GLY A 1 151 ? 8.352 -1.598 -0.533 1 92.31 151 GLY A O 1
ATOM 1147 N N . GLY A 1 152 ? 8.383 -3.766 -1.218 1 93.69 152 GLY A N 1
ATOM 1148 C CA . GLY A 1 152 ? 9.828 -3.797 -1.389 1 93.69 152 GLY A CA 1
ATOM 1149 C C . GLY A 1 152 ? 10.586 -3.508 -0.108 1 93.69 152 GLY A C 1
ATOM 1150 O O . GLY A 1 152 ? 10.289 -4.086 0.94 1 93.69 152 GLY A O 1
ATOM 1151 N N . ALA A 1 153 ? 11.555 -2.605 -0.266 1 93.81 153 ALA A N 1
ATOM 1152 C CA . ALA A 1 153 ? 12.445 -2.314 0.856 1 93.81 153 ALA A CA 1
ATOM 1153 C C . ALA A 1 153 ? 11.891 -1.187 1.72 1 93.81 153 ALA A C 1
ATOM 1155 O O . ALA A 1 153 ? 12.547 -0.731 2.658 1 93.81 153 ALA A O 1
ATOM 1156 N N . VAL A 1 154 ? 10.648 -0.784 1.452 1 96.19 154 VAL A N 1
ATOM 1157 C CA . VAL A 1 154 ? 10.141 0.438 2.066 1 96.19 154 VAL A CA 1
ATOM 1158 C C . VAL A 1 154 ? 10.016 0.244 3.576 1 96.19 154 VAL A C 1
ATOM 1160 O O . VAL A 1 154 ? 10.617 0.988 4.355 1 96.19 154 VAL A O 1
ATOM 1163 N N . LEU A 1 155 ? 9.344 -0.768 3.98 1 93.5 155 LEU A N 1
ATOM 1164 C CA . LEU A 1 155 ? 9.039 -0.895 5.402 1 93.5 155 LEU A CA 1
ATOM 1165 C C . LEU A 1 155 ? 10.305 -1.211 6.199 1 93.5 155 LEU A C 1
ATOM 1167 O O . LEU A 1 155 ? 10.5 -0.685 7.297 1 93.5 155 LEU A O 1
ATOM 1171 N N . SER A 1 156 ? 11.148 -2.072 5.672 1 91.38 156 SER A N 1
ATOM 1172 C CA . SER A 1 156 ? 12.383 -2.379 6.379 1 91.38 156 SER A CA 1
ATOM 1173 C C . SER A 1 156 ? 13.281 -1.15 6.488 1 91.38 156 SER A C 1
ATOM 1175 O O . SER A 1 156 ? 13.906 -0.92 7.523 1 91.38 156 SER A O 1
ATOM 1177 N N . THR A 1 157 ? 13.359 -0.341 5.422 1 96.69 157 THR A N 1
ATOM 1178 C CA . THR A 1 157 ? 14.156 0.878 5.445 1 96.69 157 THR A CA 1
ATOM 1179 C C . THR A 1 157 ? 13.57 1.89 6.426 1 96.69 157 THR A C 1
ATOM 1181 O O . THR A 1 157 ? 14.312 2.514 7.195 1 96.69 157 THR A O 1
ATOM 1184 N N . MET A 1 158 ? 12.234 2.006 6.422 1 97.56 158 MET A N 1
ATOM 1185 C CA . MET A 1 158 ? 11.602 2.953 7.332 1 97.56 158 MET A CA 1
ATOM 1186 C C . MET A 1 158 ? 11.781 2.52 8.781 1 97.56 158 MET A C 1
ATOM 1188 O O . MET A 1 158 ? 11.906 3.359 9.68 1 97.56 158 MET A O 1
ATOM 1192 N N . LYS A 1 159 ? 11.773 1.263 9 1 95.06 159 LYS A N 1
ATOM 1193 C CA . LYS A 1 159 ? 12.078 0.753 10.336 1 95.06 159 LYS A CA 1
ATOM 1194 C C . LYS A 1 159 ? 13.469 1.185 10.781 1 95.06 159 LYS A C 1
ATOM 1196 O O . LYS A 1 159 ? 13.641 1.695 11.891 1 95.06 159 LYS A O 1
ATOM 1201 N N . THR A 1 160 ? 14.391 1.021 9.891 1 96 160 THR A N 1
ATOM 1202 C CA . THR A 1 160 ? 15.781 1.359 10.18 1 96 160 THR A CA 1
ATOM 1203 C C . THR A 1 160 ? 15.922 2.852 10.461 1 96 160 THR A C 1
ATOM 1205 O O . THR A 1 160 ? 16.688 3.25 11.352 1 96 160 THR A O 1
ATOM 1208 N N . LEU A 1 161 ? 15.188 3.637 9.75 1 97.5 161 LEU A N 1
ATOM 1209 C CA . LEU A 1 161 ? 15.297 5.086 9.859 1 97.5 161 LEU A CA 1
ATOM 1210 C C . LEU A 1 161 ? 14.438 5.613 11.008 1 97.5 161 LEU A C 1
ATOM 1212 O O . LEU A 1 161 ? 14.477 6.805 11.32 1 97.5 161 LEU A O 1
ATOM 1216 N N . GLY A 1 162 ? 13.539 4.77 11.594 1 95.44 162 GLY A N 1
ATOM 1217 C CA . GLY A 1 162 ? 12.758 5.152 12.758 1 95.44 162 GLY A CA 1
ATOM 1218 C C . GLY A 1 162 ? 11.445 5.824 12.398 1 95.44 162 GLY A C 1
ATOM 1219 O O . GLY A 1 162 ? 10.883 6.566 13.203 1 95.44 162 GLY A O 1
ATOM 1220 N N . TYR A 1 163 ? 10.977 5.547 11.156 1 97.69 163 TYR A N 1
ATOM 1221 C CA . TYR A 1 163 ? 9.758 6.215 10.703 1 97.69 163 TYR A CA 1
ATOM 1222 C C . TYR A 1 163 ? 8.539 5.32 10.906 1 97.69 163 TYR A C 1
ATOM 1224 O O . TYR A 1 163 ? 8.578 4.129 10.594 1 97.69 163 TYR A O 1
ATOM 1232 N N . LYS A 1 164 ? 7.473 5.902 11.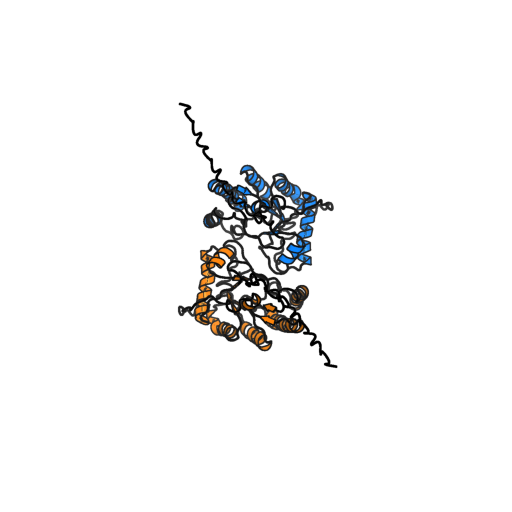445 1 96.5 164 LYS A N 1
ATOM 1233 C CA . LYS A 1 164 ? 6.137 5.32 11.359 1 96.5 164 LYS A CA 1
ATOM 1234 C C . LYS A 1 164 ? 5.508 5.59 9.992 1 96.5 164 LYS A C 1
ATOM 1236 O O . LYS A 1 164 ? 5.566 6.715 9.492 1 96.5 164 LYS A O 1
ATOM 1241 N N . VAL A 1 165 ? 4.961 4.551 9.445 1 96.62 165 VAL A N 1
ATOM 1242 C CA . VAL A 1 165 ? 4.48 4.629 8.07 1 96.62 165 VAL A CA 1
ATOM 1243 C C . VAL A 1 165 ? 2.957 4.73 8.055 1 96.62 165 VAL A C 1
ATOM 1245 O O . VAL A 1 165 ? 2.264 3.805 8.484 1 96.62 165 VAL A O 1
ATOM 1248 N N . ILE A 1 166 ? 2.479 5.879 7.527 1 97.38 166 ILE A N 1
ATOM 1249 C CA . ILE A 1 166 ? 1.053 6.188 7.562 1 97.38 166 ILE A CA 1
ATOM 1250 C C . ILE A 1 166 ? 0.452 6.012 6.172 1 97.38 166 ILE A C 1
ATOM 1252 O O . ILE A 1 166 ? 0.956 6.57 5.195 1 97.38 166 ILE A O 1
ATOM 1256 N N . THR A 1 167 ? -0.563 5.203 6.113 1 96.5 167 THR A N 1
ATOM 1257 C CA . THR A 1 167 ? -1.408 5.203 4.922 1 96.5 167 THR A CA 1
ATOM 1258 C C . THR A 1 167 ? -2.766 5.832 5.227 1 96.5 167 THR A C 1
ATOM 1260 O O . THR A 1 167 ? -2.846 7.004 5.602 1 96.5 167 THR A O 1
ATOM 1263 N N . ASP A 1 168 ? -3.9 5.148 4.836 1 97.38 168 ASP A N 1
ATOM 1264 C CA . ASP A 1 168 ? -5.195 5.793 5.035 1 97.38 168 ASP A CA 1
ATOM 1265 C C . ASP A 1 168 ? -6.309 4.758 5.184 1 97.38 168 ASP A C 1
ATOM 1267 O O . ASP A 1 168 ? -6.156 3.611 4.754 1 97.38 168 ASP A O 1
ATOM 1271 N N . ASP A 1 169 ? -7.379 5.207 5.887 1 95.81 169 ASP A N 1
ATOM 1272 C CA . ASP A 1 169 ? -8.562 4.355 5.875 1 95.81 169 ASP A CA 1
ATOM 1273 C C . ASP A 1 169 ? -9.727 5.043 5.164 1 95.81 169 ASP A C 1
ATOM 1275 O O . ASP A 1 169 ? -10.781 4.434 4.957 1 95.81 169 ASP A O 1
ATOM 1279 N N . ILE A 1 170 ? -9.562 6.348 4.844 1 96.19 170 ILE A N 1
ATOM 1280 C CA . ILE A 1 170 ? -10.484 7.059 3.967 1 96.19 170 ILE A CA 1
ATOM 1281 C C . ILE A 1 170 ? -9.703 7.766 2.859 1 96.19 170 ILE A C 1
ATOM 1283 O O . ILE A 1 170 ? -8.812 8.57 3.139 1 96.19 170 ILE A O 1
ATOM 1287 N N . ASP A 1 171 ? -10.016 7.406 1.641 1 97.19 171 ASP A N 1
ATOM 1288 C CA . ASP A 1 171 ? -9.484 8.148 0.5 1 97.19 171 ASP A CA 1
ATOM 1289 C C . ASP A 1 171 ? -10.531 9.117 -0.051 1 97.19 171 ASP A C 1
ATOM 1291 O O . ASP A 1 171 ? -11.539 8.695 -0.619 1 97.19 171 ASP A O 1
ATOM 1295 N N . SER A 1 172 ? -10.219 10.367 0.059 1 97.38 172 SER A N 1
ATOM 1296 C CA . SER A 1 172 ? -11.172 11.383 -0.387 1 97.38 172 SER A CA 1
ATOM 1297 C C . SER A 1 172 ? -11.398 11.305 -1.894 1 97.38 172 SER A C 1
ATOM 1299 O O . SER A 1 172 ? -12.43 11.758 -2.396 1 97.38 172 SER A O 1
ATOM 1301 N N . GLY A 1 173 ? -10.414 10.82 -2.57 1 96 173 GLY A N 1
ATOM 1302 C CA . GLY A 1 173 ? -10.492 10.766 -4.023 1 96 173 GLY A CA 1
ATOM 1303 C C . GLY A 1 173 ? -10.227 12.102 -4.688 1 96 173 GLY A C 1
ATOM 1304 O O . GLY A 1 173 ? -10.375 12.234 -5.906 1 96 173 GLY A O 1
ATOM 1305 N N . ASP A 1 174 ? -9.742 13.07 -3.975 1 97.56 174 ASP A N 1
ATOM 1306 C CA . ASP A 1 174 ? -9.539 14.406 -4.531 1 97.56 174 ASP A CA 1
ATOM 1307 C C . ASP A 1 174 ? -8.5 14.383 -5.648 1 97.56 174 ASP A C 1
ATOM 1309 O O . ASP A 1 174 ? -8.555 15.195 -6.57 1 97.56 174 ASP A O 1
ATOM 1313 N N . TRP A 1 175 ? -7.621 13.461 -5.66 1 95.06 175 TRP A N 1
ATOM 1314 C CA . TRP A 1 175 ? -6.547 13.359 -6.645 1 95.06 175 TRP A CA 1
ATOM 1315 C C . TRP A 1 175 ? -7.059 12.758 -7.949 1 95.06 175 TRP A C 1
ATOM 1317 O O . TRP A 1 175 ? -6.402 12.859 -8.984 1 95.06 175 TRP A O 1
ATOM 1327 N N . ASN A 1 176 ? -8.219 12.109 -7.828 1 92.44 176 ASN A N 1
ATOM 1328 C CA . ASN A 1 176 ? -8.758 11.391 -8.977 1 92.44 176 ASN A CA 1
ATOM 1329 C C . ASN A 1 176 ? -10.047 12.039 -9.484 1 92.44 176 ASN A C 1
ATOM 1331 O O . ASN A 1 176 ? -10.977 11.344 -9.891 1 92.44 176 ASN A O 1
ATOM 1335 N N . GLY A 1 177 ? -10.203 13.25 -9.328 1 92.5 177 GLY A N 1
ATOM 1336 C CA . GLY A 1 177 ? -11.258 14.023 -9.961 1 92.5 177 GLY A CA 1
ATOM 1337 C C . GLY A 1 177 ? -12.562 13.992 -9.195 1 92.5 177 GLY A C 1
ATOM 1338 O O . GLY A 1 177 ? -13.578 14.508 -9.664 1 92.5 177 GLY A O 1
ATOM 1339 N N . GLN A 1 178 ? -12.594 13.414 -8.055 1 94.62 178 GLN A N 1
ATOM 1340 C CA . GLN A 1 178 ? -13.82 13.422 -7.266 1 94.62 178 GLN A CA 1
ATOM 1341 C C . GLN A 1 178 ? -14.125 14.812 -6.73 1 94.62 178 GLN A C 1
ATOM 1343 O O . GLN A 1 178 ? -13.219 15.531 -6.301 1 94.62 178 GLN A O 1
ATOM 1348 N N . THR A 1 179 ? -15.406 15.148 -6.816 1 96.88 179 THR A N 1
ATOM 1349 C CA . THR A 1 179 ? -15.867 16.438 -6.297 1 96.88 179 THR A CA 1
ATOM 1350 C C . THR A 1 179 ? -15.883 16.422 -4.773 1 96.88 179 THR A C 1
ATOM 1352 O O . THR A 1 179 ? -15.883 15.367 -4.152 1 96.88 179 THR A O 1
ATOM 1355 N N . PRO A 1 180 ? -15.914 17.656 -4.148 1 97.94 180 PRO A N 1
ATOM 1356 C CA . PRO A 1 180 ? -16.047 17.688 -2.689 1 97.94 180 PRO A CA 1
ATOM 1357 C C . PRO A 1 180 ? -17.266 16.922 -2.189 1 97.94 180 PRO A C 1
ATOM 1359 O O . PRO A 1 180 ? -17.203 16.25 -1.156 1 97.94 180 PRO A O 1
ATOM 1362 N N . ALA A 1 181 ? -18.328 16.969 -2.949 1 98.06 181 ALA A N 1
ATOM 1363 C CA . ALA A 1 181 ? -19.531 16.25 -2.547 1 98.06 181 ALA A CA 1
ATOM 1364 C C . ALA A 1 181 ? -19.281 14.742 -2.533 1 98.06 181 ALA A C 1
ATOM 1366 O O . ALA A 1 181 ? -19.75 14.039 -1.63 1 98.06 181 ALA A O 1
ATOM 1367 N N . GLN A 1 182 ? -18.641 14.305 -3.521 1 96.06 182 GLN A N 1
ATOM 1368 C CA . GLN A 1 182 ? -18.297 12.883 -3.578 1 96.06 182 GLN A CA 1
ATOM 1369 C C . GLN A 1 182 ? -17.344 12.508 -2.447 1 96.06 182 GLN A C 1
ATOM 1371 O O . GLN A 1 182 ? -17.484 11.445 -1.845 1 96.06 182 GLN A O 1
ATOM 1376 N N . SER A 1 183 ? -16.391 13.344 -2.168 1 97.44 183 SER A N 1
ATOM 1377 C CA . SER A 1 183 ? -15.492 13.125 -1.042 1 97.44 183 SER A CA 1
ATOM 1378 C C . SER A 1 183 ? -16.25 13.094 0.279 1 97.44 183 SER A C 1
ATOM 1380 O O . SER A 1 183 ? -16.031 12.211 1.107 1 97.44 183 SER A O 1
ATOM 1382 N N . GLN A 1 184 ? -17.156 14.031 0.44 1 98.06 184 GLN A N 1
ATOM 1383 C CA . GLN A 1 184 ? -17.969 14.102 1.652 1 98.06 184 GLN A CA 1
ATOM 1384 C C . GLN A 1 184 ? -18.734 12.805 1.877 1 98.06 184 GLN A C 1
ATOM 1386 O O . GLN A 1 184 ? -18.828 12.32 3.008 1 98.06 184 GLN A O 1
ATOM 1391 N N . GLN A 1 185 ? -19.188 12.25 0.838 1 96.06 185 GLN A N 1
ATOM 1392 C CA . GLN A 1 185 ? -19.938 11.008 0.934 1 96.06 185 GLN A CA 1
ATOM 1393 C C . GLN A 1 185 ? -19.062 9.883 1.479 1 96.06 185 GLN A C 1
ATOM 1395 O O . GLN A 1 185 ? -19.547 9.031 2.232 1 96.06 185 GLN A O 1
ATOM 1400 N N . LYS A 1 186 ? -17.891 9.898 1.118 1 94.88 186 LYS A N 1
ATOM 1401 C CA . LYS A 1 186 ? -16.969 8.867 1.608 1 94.88 186 LYS A CA 1
ATOM 1402 C C . LYS A 1 186 ? -16.766 8.992 3.115 1 94.88 186 LYS A C 1
ATOM 1404 O O . LYS A 1 186 ? -16.672 7.984 3.818 1 94.88 186 LYS A O 1
ATOM 1409 N N . PHE A 1 187 ? -16.641 10.188 3.615 1 97 187 PHE A N 1
ATOM 1410 C CA . PHE A 1 187 ? -16.5 10.406 5.051 1 97 187 PHE A CA 1
ATOM 1411 C C . PHE A 1 187 ? -17.781 10.016 5.785 1 97 187 PHE A C 1
ATOM 1413 O O . PHE A 1 187 ? -17.734 9.398 6.848 1 97 187 PHE A O 1
ATOM 1420 N N . GLN A 1 188 ? -18.891 10.336 5.164 1 96.19 188 GLN A N 1
ATOM 1421 C CA . GLN A 1 188 ? -20.172 9.969 5.777 1 96.19 188 GLN A CA 1
ATOM 1422 C C . GLN A 1 188 ? -20.344 8.453 5.84 1 96.19 188 GLN A C 1
ATOM 1424 O O . GLN A 1 188 ? -20.812 7.918 6.844 1 96.19 188 GLN A O 1
ATOM 1429 N N . GLN A 1 189 ? -19.922 7.848 4.801 1 92.38 189 GLN A N 1
ATOM 1430 C CA . GLN A 1 189 ? -20.031 6.391 4.742 1 92.38 189 GLN A CA 1
ATOM 1431 C C . GLN A 1 189 ? -19.094 5.727 5.746 1 92.38 189 GLN A C 1
ATOM 1433 O O . GLN A 1 189 ? -19.438 4.707 6.348 1 92.38 189 GLN A O 1
ATOM 1438 N N . ALA A 1 190 ? -17.922 6.309 5.898 1 92.94 190 ALA A N 1
ATOM 1439 C CA . ALA A 1 190 ? -16.969 5.773 6.863 1 92.94 190 ALA A CA 1
ATOM 1440 C C . ALA A 1 190 ? -17.484 5.941 8.289 1 92.94 190 ALA A C 1
ATOM 1442 O O . ALA A 1 190 ? -17.203 5.109 9.156 1 92.94 190 ALA A O 1
ATOM 1443 N N . GLY A 1 191 ? -18.125 7.023 8.492 1 94.38 191 GLY A N 1
ATOM 1444 C CA . GLY A 1 191 ? -18.766 7.262 9.781 1 94.38 191 GLY A CA 1
ATOM 1445 C C . GLY A 1 191 ? -17.812 7.859 10.812 1 94.38 191 GLY A C 1
ATOM 1446 O O . GLY A 1 191 ? -16.625 8.039 10.539 1 94.38 191 GLY A O 1
ATOM 1447 N N . ALA A 1 192 ? -18.391 8.133 11.992 1 94.19 192 ALA A N 1
ATOM 1448 C CA . ALA A 1 192 ? -17.656 8.828 13.055 1 94.19 192 ALA A CA 1
ATOM 1449 C C . ALA A 1 192 ? -17.453 7.918 14.258 1 94.19 192 ALA A C 1
ATOM 1451 O O . ALA A 1 192 ? -17 8.367 15.312 1 94.19 192 ALA A O 1
ATOM 1452 N N . GLY A 1 193 ? -17.781 6.691 14.094 1 89.56 193 GLY A N 1
ATOM 1453 C CA . GLY A 1 193 ? -17.656 5.75 15.195 1 89.56 193 GLY A CA 1
ATOM 1454 C C . GLY A 1 193 ? -16.359 4.957 15.148 1 89.56 193 GLY A C 1
ATOM 1455 O O . GLY A 1 193 ? -15.539 5.148 14.242 1 89.56 193 GLY A O 1
ATOM 1456 N N . GLY A 1 194 ? -16.156 4.141 16.219 1 91.19 194 GLY A N 1
ATOM 1457 C CA . GLY A 1 194 ? -14.93 3.352 16.266 1 91.19 194 GLY A CA 1
ATOM 1458 C C . GLY A 1 194 ? -13.688 4.191 16.516 1 91.19 194 GLY A C 1
ATOM 1459 O O . GLY A 1 194 ? -13.781 5.32 17 1 91.19 194 GLY A O 1
ATOM 1460 N N . ASN A 1 195 ? -12.578 3.512 16.188 1 92.44 195 ASN A N 1
ATOM 1461 C CA . ASN A 1 195 ? -11.359 4.309 16.219 1 92.44 195 ASN A CA 1
ATOM 1462 C C . ASN A 1 195 ? -11.375 5.41 15.164 1 92.44 195 ASN A C 1
ATOM 1464 O O . ASN A 1 195 ? -11.977 5.25 14.102 1 92.44 195 ASN A O 1
ATOM 1468 N N . GLY A 1 196 ? -10.812 6.48 15.445 1 95.69 196 GLY A N 1
ATOM 1469 C CA . GLY A 1 196 ? -10.734 7.609 14.531 1 95.69 196 GLY A CA 1
ATOM 1470 C C . GLY A 1 196 ? -10.117 7.254 13.188 1 95.69 196 GLY A C 1
ATOM 1471 O O . GLY A 1 196 ? -9.562 6.164 13.023 1 95.69 196 GLY A O 1
ATOM 1472 N N . HIS A 1 197 ? -10.234 8.211 12.211 1 97.44 197 HIS A N 1
ATOM 1473 C CA . HIS A 1 197 ? -9.805 7.988 10.836 1 97.44 197 HIS A CA 1
ATOM 1474 C C . HIS A 1 197 ? -8.547 8.789 10.516 1 97.44 197 HIS A C 1
ATOM 1476 O O . HIS A 1 197 ? -8.305 9.844 11.117 1 97.44 197 HIS A O 1
ATOM 1482 N N . ILE A 1 198 ? -7.758 8.289 9.609 1 98.25 198 ILE A N 1
ATOM 1483 C CA . ILE A 1 198 ? -6.688 9.016 8.922 1 98.25 198 ILE A CA 1
ATOM 1484 C C . ILE A 1 198 ? -6.977 9.07 7.426 1 98.25 198 ILE A C 1
ATOM 1486 O O . ILE A 1 198 ? -6.816 8.07 6.723 1 98.25 198 ILE A O 1
ATOM 1490 N N . PRO A 1 199 ? -7.395 10.234 6.949 1 98.56 199 PRO A N 1
ATOM 1491 C CA . PRO A 1 199 ? -7.773 10.32 5.535 1 98.56 199 PRO A CA 1
ATOM 1492 C C . PRO A 1 199 ? -6.594 10.633 4.625 1 98.56 199 PRO A C 1
ATOM 1494 O O . PRO A 1 199 ? -5.531 11.055 5.102 1 98.56 199 PRO A O 1
ATOM 1497 N N . LEU A 1 200 ? -6.777 10.312 3.385 1 98.62 200 LEU A N 1
ATOM 1498 C CA . LEU A 1 200 ? -5.914 10.773 2.303 1 98.62 200 LEU A CA 1
ATOM 1499 C C . LEU A 1 200 ? -6.531 11.977 1.597 1 98.62 200 LEU A C 1
ATOM 1501 O O . LEU A 1 200 ? -7.578 11.859 0.958 1 98.62 200 LEU A O 1
ATOM 1505 N N . MET A 1 201 ? -5.891 13.109 1.75 1 98.62 201 MET A N 1
ATOM 1506 C CA . MET A 1 201 ? -6.258 14.383 1.127 1 98.62 201 MET A CA 1
ATOM 1507 C C . MET A 1 201 ? -5.016 15.148 0.683 1 98.62 201 MET A C 1
ATOM 1509 O O . MET A 1 201 ? -3.91 14.875 1.149 1 98.62 201 MET A O 1
ATOM 1513 N N . HIS A 1 202 ? -5.223 16.094 -0.248 1 98.75 202 HIS A N 1
ATOM 1514 C CA . HIS A 1 202 ? -4.09 16.859 -0.771 1 98.75 202 HIS A CA 1
ATOM 1515 C C . HIS A 1 202 ? -4.328 18.359 -0.663 1 98.75 202 HIS A C 1
ATOM 1517 O O . HIS A 1 202 ? -5.379 18.844 -1.076 1 98.75 202 HIS A O 1
ATOM 1523 N N . GLU A 1 203 ? -3.34 19.062 -0.187 1 98.5 203 GLU A N 1
ATOM 1524 C CA . GLU A 1 203 ? -3.494 20.5 0.032 1 98.5 203 GLU A CA 1
ATOM 1525 C C . GLU A 1 203 ? -3.33 21.281 -1.271 1 98.5 203 GLU A C 1
ATOM 1527 O O . GLU A 1 203 ? -3.531 22.484 -1.304 1 98.5 203 GLU A O 1
ATOM 1532 N N . VAL A 1 204 ? -2.975 20.594 -2.398 1 97.62 204 VAL A N 1
ATOM 1533 C CA . VAL A 1 204 ? -2.678 21.281 -3.652 1 97.62 204 VAL A CA 1
ATOM 1534 C C . VAL A 1 204 ? -3.963 21.469 -4.453 1 97.62 204 VAL A C 1
ATOM 1536 O O . VAL A 1 204 ? -3.969 22.172 -5.473 1 97.62 204 VAL A O 1
ATOM 1539 N N . TYR A 1 205 ? -5.047 20.922 -4.004 1 97.94 205 TYR A N 1
ATOM 1540 C CA . TYR A 1 205 ? -6.34 21.094 -4.656 1 97.94 205 TYR A CA 1
ATOM 1541 C C . TYR A 1 205 ? -7.18 22.141 -3.924 1 97.94 205 TYR A C 1
ATOM 1543 O O . TYR A 1 205 ? -7.484 21.969 -2.74 1 97.94 205 TYR A O 1
ATOM 1551 N N . ALA A 1 206 ? -7.629 23.125 -4.68 1 98.38 206 ALA A N 1
ATOM 1552 C CA . ALA A 1 206 ? -8.43 24.203 -4.105 1 98.38 206 ALA A CA 1
ATOM 1553 C C . ALA A 1 206 ? -9.703 23.672 -3.469 1 98.38 206 ALA A C 1
ATOM 1555 O O . ALA A 1 206 ? -10.117 24.125 -2.398 1 98.38 206 ALA A O 1
ATOM 1556 N N . SER A 1 207 ? -10.328 22.719 -4.113 1 98.56 207 SER A N 1
ATOM 1557 C CA . SER A 1 207 ? -11.594 22.172 -3.623 1 98.56 207 SER A CA 1
ATOM 1558 C C . SER A 1 207 ? -11.406 21.469 -2.285 1 98.56 207 SER A C 1
ATOM 1560 O O . SER A 1 207 ? -12.297 21.5 -1.434 1 98.56 207 SER A O 1
ATOM 1562 N N . THR A 1 208 ? -10.281 20.812 -2.107 1 98.75 208 THR A N 1
ATOM 1563 C CA . THR A 1 208 ? -9.992 20.188 -0.825 1 98.75 208 THR A CA 1
ATOM 1564 C C . THR A 1 208 ? -9.805 21.234 0.263 1 98.75 208 THR A C 1
ATOM 1566 O O . THR A 1 208 ? -10.391 21.141 1.343 1 98.75 208 THR A O 1
ATOM 1569 N N . VAL A 1 209 ? -9.086 22.281 -0.016 1 98.88 209 VAL A N 1
ATOM 1570 C CA . VAL A 1 209 ? -8.734 23.328 0.952 1 98.88 209 VAL A CA 1
ATOM 1571 C C . VAL A 1 209 ? -9.953 24.188 1.262 1 98.88 209 VAL A C 1
ATOM 1573 O O . VAL A 1 209 ? -10.273 24.422 2.428 1 98.88 209 VAL A O 1
ATOM 1576 N N . GLN A 1 210 ? -10.68 24.531 0.276 1 98.75 210 GLN A N 1
ATOM 1577 C CA . GLN A 1 210 ? -11.656 25.609 0.412 1 98.75 210 GLN A CA 1
ATOM 1578 C C . GLN A 1 210 ? -13.055 25.047 0.67 1 98.75 210 GLN A C 1
ATOM 1580 O O . GLN A 1 210 ? -13.93 25.766 1.157 1 98.75 210 GLN A O 1
ATOM 1585 N N . THR A 1 211 ? -13.227 23.812 0.295 1 98.88 211 THR A N 1
ATOM 1586 C CA . THR A 1 211 ? -14.578 23.266 0.432 1 98.88 211 THR A CA 1
ATOM 1587 C C . THR A 1 211 ? -14.578 22.062 1.363 1 98.88 211 THR A C 1
ATOM 1589 O O . THR A 1 211 ? -15.273 22.062 2.383 1 98.88 211 THR A O 1
ATOM 1592 N N . LEU A 1 212 ? -13.781 21.062 1.085 1 98.88 212 LEU A N 1
ATOM 1593 C CA . LEU A 1 212 ? -13.82 19.812 1.843 1 98.88 212 LEU A CA 1
ATOM 1594 C C . LEU A 1 212 ? -13.375 20.047 3.283 1 98.88 212 LEU A C 1
ATOM 1596 O O . LEU A 1 212 ? -13.992 19.531 4.219 1 98.88 212 LEU A O 1
ATOM 1600 N N . THR A 1 213 ? -12.273 20.797 3.467 1 98.94 213 THR A N 1
ATOM 1601 C CA . THR A 1 213 ? -11.703 20.969 4.801 1 98.94 213 THR A CA 1
ATOM 1602 C C . THR A 1 213 ? -12.688 21.688 5.715 1 98.94 213 THR A C 1
ATOM 1604 O O . THR A 1 213 ? -12.977 21.219 6.816 1 98.94 213 THR A O 1
ATOM 1607 N N . PRO A 1 214 ? -13.297 22.828 5.273 1 98.88 214 PRO A N 1
ATOM 1608 C CA . PRO A 1 214 ? -14.312 23.453 6.129 1 98.88 214 PRO A CA 1
ATOM 1609 C C . PRO A 1 214 ? -15.469 22.5 6.441 1 98.88 214 PRO A C 1
ATOM 1611 O O . PRO A 1 214 ? -15.969 22.469 7.566 1 98.88 214 PRO A O 1
ATOM 1614 N N . TRP A 1 215 ? -15.875 21.75 5.512 1 98.88 215 TRP A N 1
ATOM 1615 C CA . TRP A 1 215 ? -16.953 20.797 5.738 1 98.88 215 TRP A CA 1
ATOM 1616 C C . TRP A 1 215 ? -16.531 19.75 6.781 1 98.88 215 TRP A C 1
ATOM 1618 O O . TRP A 1 215 ? -17.328 19.406 7.656 1 98.88 215 TRP A O 1
ATOM 1628 N N . LEU A 1 216 ? -15.328 19.266 6.68 1 98.88 216 LEU A N 1
ATOM 1629 C CA . LEU A 1 216 ? -14.836 18.266 7.613 1 98.88 216 LEU A CA 1
ATOM 1630 C C . LEU A 1 216 ? -14.773 18.812 9.031 1 98.88 216 LEU A C 1
ATOM 1632 O O . LEU A 1 216 ? -15.039 18.094 10 1 98.88 216 LEU A O 1
ATOM 1636 N N . ILE A 1 217 ? -14.328 20.062 9.172 1 98.88 217 ILE A N 1
ATOM 1637 C CA . ILE A 1 217 ? -14.297 20.719 10.477 1 98.88 217 ILE A CA 1
ATOM 1638 C C . ILE A 1 217 ? -15.703 20.734 11.07 1 98.88 217 ILE A C 1
ATOM 1640 O O . ILE A 1 217 ? -15.891 20.375 12.234 1 98.88 217 ILE A O 1
ATOM 1644 N N . ASN A 1 218 ? -16.672 21.094 10.266 1 98.69 218 ASN A N 1
ATOM 1645 C CA . ASN A 1 218 ? -18.047 21.125 10.734 1 98.69 218 ASN A CA 1
ATOM 1646 C C . ASN A 1 218 ? -18.562 19.719 11.031 1 98.69 218 ASN A C 1
ATOM 1648 O O . ASN A 1 218 ? -19.234 19.5 12.039 1 98.69 218 ASN A O 1
ATOM 1652 N N . TRP A 1 219 ? -18.281 18.797 10.148 1 98.5 219 TRP A N 1
ATOM 1653 C CA . TRP A 1 219 ? -18.688 17.406 10.32 1 98.5 219 TRP A CA 1
ATOM 1654 C C . TRP A 1 219 ? -18.141 16.828 11.625 1 98.5 219 TRP A C 1
ATOM 1656 O O . TRP A 1 219 ? -18.844 16.125 12.344 1 98.5 219 TRP A O 1
ATOM 1666 N N . ALA A 1 220 ? -16.906 17.125 11.906 1 98.5 220 ALA A N 1
ATOM 1667 C CA . ALA A 1 220 ? -16.281 16.672 13.148 1 98.5 220 ALA A CA 1
ATOM 1668 C C . ALA A 1 220 ? -17 17.25 14.367 1 98.5 220 ALA A C 1
ATOM 1670 O O . ALA A 1 220 ? -17.266 16.547 15.336 1 98.5 220 ALA A O 1
ATOM 1671 N N . LYS A 1 221 ? -17.281 18.516 14.305 1 98.06 221 LYS A N 1
ATOM 1672 C CA . LYS A 1 221 ? -18 19.188 15.391 1 98.06 221 LYS A CA 1
ATOM 1673 C C . LYS A 1 221 ? -19.359 18.531 15.617 1 98.06 221 LYS A C 1
ATOM 1675 O O . LYS A 1 221 ? -19.734 18.234 16.75 1 98.06 221 LYS A O 1
ATOM 1680 N N . GLN A 1 222 ? -20.047 18.25 14.594 1 98 222 GLN A N 1
ATOM 1681 C CA . GLN A 1 222 ? -21.375 17.672 14.664 1 98 222 GLN A CA 1
ATOM 1682 C C . GLN A 1 222 ? -21.328 16.25 15.234 1 98 222 GLN A C 1
ATOM 1684 O O . GLN A 1 222 ? -22.312 15.781 15.805 1 98 222 GLN A O 1
ATOM 1689 N N . ASN A 1 223 ? -20.219 15.625 15.078 1 98 223 ASN A N 1
ATOM 1690 C CA . ASN A 1 223 ? -20.094 14.234 15.516 1 98 223 ASN A CA 1
ATOM 1691 C C . ASN A 1 223 ? -19.234 14.125 16.781 1 98 223 ASN A C 1
ATOM 1693 O O . ASN A 1 223 ? -18.828 13.023 17.141 1 98 223 ASN A O 1
ATOM 1697 N N . ASN A 1 224 ? -18.875 15.258 17.328 1 97.56 224 ASN A N 1
ATOM 1698 C CA . ASN A 1 224 ? -18.109 15.328 18.578 1 97.56 224 ASN A CA 1
ATOM 1699 C C . ASN A 1 224 ? -16.734 14.68 18.422 1 97.56 224 ASN A C 1
ATOM 1701 O O . ASN A 1 224 ? -16.312 13.906 19.281 1 97.56 224 ASN A O 1
ATOM 1705 N N . LEU A 1 225 ? -16.141 14.891 17.312 1 98.44 225 LEU A N 1
ATOM 1706 C CA . LEU A 1 225 ? -14.773 14.43 17.062 1 98.44 225 LEU A CA 1
ATOM 1707 C C . LEU A 1 225 ? -13.773 15.555 17.281 1 98.44 225 LEU A C 1
ATOM 1709 O O . LEU A 1 225 ? -14 16.688 16.875 1 98.44 225 LEU A O 1
ATOM 1713 N N . LYS A 1 226 ? -12.734 15.242 18.016 1 98.5 226 LYS A N 1
ATOM 1714 C CA . LYS A 1 226 ? -11.617 16.172 18.109 1 98.5 226 LYS A CA 1
ATOM 1715 C C . LYS A 1 226 ? -10.695 16.047 16.891 1 98.5 226 LYS A C 1
ATOM 1717 O O . LYS A 1 226 ? -10.305 14.945 16.516 1 98.5 226 LYS A O 1
ATOM 1722 N N . LEU A 1 227 ? -10.43 17.156 16.266 1 98.75 227 LEU A N 1
ATOM 1723 C CA . LEU A 1 227 ? -9.5 17.172 15.141 1 98.75 227 LEU A CA 1
ATOM 1724 C C . LEU A 1 227 ? -8.062 17.281 15.625 1 98.75 227 LEU A C 1
ATOM 1726 O O . LEU A 1 227 ? -7.668 18.297 16.188 1 98.75 227 LEU A O 1
ATOM 1730 N N . VAL A 1 228 ? -7.27 16.203 15.398 1 98.62 228 VAL A N 1
ATOM 1731 C CA . VAL A 1 228 ? -5.949 16.094 16.016 1 98.62 228 VAL A CA 1
ATOM 1732 C C . VAL A 1 228 ? -4.922 15.695 14.953 1 98.62 228 VAL A C 1
ATOM 1734 O O . VAL A 1 228 ? -5.285 15.383 13.812 1 98.62 228 VAL A O 1
ATOM 1737 N N . THR A 1 229 ? -3.623 15.75 15.312 1 98.75 229 THR A N 1
ATOM 1738 C CA . THR A 1 229 ? -2.559 15.266 14.438 1 98.75 229 THR A CA 1
ATOM 1739 C C . THR A 1 229 ? -2.541 13.742 14.398 1 98.75 229 THR A C 1
ATOM 1741 O O . THR A 1 229 ? -3.166 13.086 15.234 1 98.75 229 THR A O 1
ATOM 1744 N N . VAL A 1 230 ? -1.843 13.219 13.445 1 98.62 230 VAL A N 1
ATOM 1745 C CA . VAL A 1 230 ? -1.706 11.766 13.328 1 98.62 230 VAL A CA 1
ATOM 1746 C C . VAL A 1 230 ? -0.997 11.219 14.562 1 98.62 230 VAL A C 1
ATOM 1748 O O . VAL A 1 230 ? -1.384 10.172 15.102 1 98.62 230 VAL A O 1
ATOM 1751 N N . ALA A 1 231 ? 0.036 11.914 15.047 1 98.25 231 ALA A N 1
ATOM 1752 C CA . ALA A 1 231 ? 0.729 11.461 16.25 1 98.25 231 ALA A CA 1
ATOM 1753 C C . ALA A 1 231 ? -0.224 11.398 17.438 1 98.25 231 ALA A C 1
ATOM 1755 O O . ALA A 1 231 ? -0.233 10.406 18.188 1 98.25 231 ALA A O 1
ATOM 1756 N N . GLU A 1 232 ? -1.048 12.406 17.562 1 97.31 232 GLU A N 1
ATOM 1757 C CA . GLU A 1 232 ? -1.995 12.438 18.672 1 97.31 232 GLU A CA 1
ATOM 1758 C C . GLU A 1 232 ? -3.053 11.352 18.531 1 97.31 232 GLU A C 1
ATOM 1760 O O . GLU A 1 232 ? -3.434 10.703 19.516 1 97.31 232 GLU A O 1
ATOM 1765 N N . CYS A 1 233 ? -3.5 11.172 17.328 1 96.5 233 CYS A N 1
ATOM 1766 C CA . CYS A 1 233 ? -4.508 10.156 17.047 1 96.5 233 CYS A CA 1
ATOM 1767 C C . CYS A 1 233 ? -4.004 8.766 17.438 1 96.5 233 CYS A C 1
ATOM 1769 O O . CYS A 1 233 ? -4.789 7.898 17.797 1 96.5 233 CYS A O 1
ATOM 1771 N N . LEU A 1 234 ? -2.725 8.586 17.438 1 96.56 234 LEU A N 1
ATOM 1772 C CA . LEU A 1 234 ? -2.092 7.305 17.703 1 96.56 234 LEU A CA 1
ATOM 1773 C C . LEU A 1 234 ? -1.564 7.254 19.141 1 96.56 234 LEU A C 1
ATOM 1775 O O . LEU A 1 234 ? -0.718 6.418 19.469 1 96.56 234 LEU A O 1
ATOM 1779 N N . ASP A 1 235 ? -1.997 8.195 19.969 1 94.62 235 ASP A N 1
ATOM 1780 C CA . ASP A 1 235 ? -1.596 8.32 21.375 1 94.62 235 ASP A CA 1
ATOM 1781 C C . ASP A 1 235 ? -0.08 8.453 21.5 1 94.62 235 ASP A C 1
ATOM 1783 O O . ASP A 1 235 ? 0.53 7.867 22.391 1 94.62 235 ASP A O 1
ATOM 1787 N N . ASP A 1 236 ? 0.468 9.172 20.594 1 95.19 236 ASP A N 1
ATOM 1788 C CA . ASP A 1 236 ? 1.907 9.398 20.516 1 95.19 236 ASP A CA 1
ATOM 1789 C C . ASP A 1 236 ? 2.221 10.883 20.359 1 95.19 236 ASP A C 1
ATOM 1791 O O . ASP A 1 236 ? 3.09 11.258 19.578 1 95.19 236 ASP A O 1
ATOM 1795 N N . SER A 1 237 ? 1.547 11.727 21.094 1 91.38 237 SER A N 1
ATOM 1796 C CA . SER A 1 237 ? 1.663 13.172 20.938 1 91.38 237 SER A CA 1
ATOM 1797 C C . SER A 1 237 ? 3.111 13.633 21.094 1 91.38 237 SER A C 1
ATOM 1799 O O . SER A 1 237 ? 3.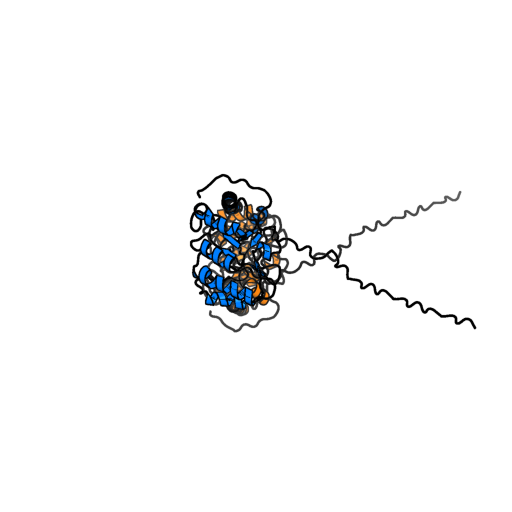545 14.562 20.406 1 91.38 237 SER A O 1
ATOM 1801 N N . GLY A 1 238 ? 3.855 13.023 21.891 1 92.94 238 GLY A N 1
ATOM 1802 C CA . GLY A 1 238 ? 5.242 13.414 22.094 1 92.94 238 GLY A CA 1
ATOM 1803 C C . GLY A 1 238 ? 6.188 12.789 21.078 1 92.94 238 GLY A C 1
ATOM 1804 O O . GLY A 1 238 ? 7.387 13.07 21.094 1 92.94 238 GLY A O 1
ATOM 1805 N N . GLY A 1 239 ? 5.633 12.016 20.109 1 96 239 GLY A N 1
ATOM 1806 C CA . GLY A 1 239 ? 6.48 11.234 19.219 1 96 239 GLY A CA 1
ATOM 1807 C C . GLY A 1 239 ? 6.395 11.672 17.766 1 96 239 GLY A C 1
ATOM 1808 O O . GLY A 1 239 ? 6.781 10.922 16.859 1 96 239 GLY A O 1
ATOM 1809 N N . ALA A 1 240 ? 5.891 12.914 17.531 1 97.62 240 ALA A N 1
ATOM 1810 C CA . ALA A 1 240 ? 5.727 13.398 16.172 1 97.62 240 ALA A CA 1
ATOM 1811 C C . ALA A 1 240 ? 7.078 13.602 15.484 1 97.62 240 ALA A C 1
ATOM 1813 O O . ALA A 1 240 ? 7.172 13.547 14.258 1 97.62 240 ALA A O 1
ATOM 1814 N N . TYR A 1 241 ? 8.109 13.797 16.328 1 98.12 241 TYR A N 1
ATOM 1815 C CA . TYR A 1 241 ? 9.453 14.07 15.828 1 98.12 241 TYR A CA 1
ATOM 1816 C C . TYR A 1 241 ? 10.484 13.156 16.484 1 98.12 241 TYR A C 1
ATOM 1818 O O . TYR A 1 241 ? 10.25 12.641 17.578 1 98.12 241 TYR A O 1
ATOM 1826 N N . GLN A 1 242 ? 11.547 12.945 15.734 1 96.44 242 GLN A N 1
ATOM 1827 C CA . GLN A 1 242 ? 12.641 12.148 16.281 1 96.44 242 GLN A CA 1
ATOM 1828 C C . GLN A 1 242 ? 13.273 12.828 17.484 1 96.44 242 GLN A C 1
ATOM 1830 O O . GLN A 1 242 ? 13.375 14.055 17.531 1 96.44 242 GLN A O 1
ATOM 1835 N N . SER A 1 243 ? 13.711 12.016 18.406 1 94.25 243 SER A N 1
ATOM 1836 C CA . SER A 1 243 ? 14.328 12.555 19.609 1 94.25 243 SER A CA 1
ATOM 1837 C C . SER A 1 243 ? 15.719 13.109 19.328 1 94.25 243 SER A C 1
ATOM 1839 O O . SER A 1 243 ? 16.406 12.633 18.422 1 94.25 243 SER A O 1
ATOM 1841 N N . GLY A 1 244 ? 16 14.164 20.125 1 93.94 244 GLY A N 1
ATOM 1842 C CA . GLY A 1 244 ? 17.344 14.727 20.031 1 93.94 244 GLY A CA 1
ATOM 1843 C C . GLY A 1 244 ? 17.375 16.125 19.438 1 93.94 244 GLY A C 1
ATOM 1844 O O . GLY A 1 244 ? 16.312 16.703 19.172 1 93.94 244 GLY A O 1
ATOM 1845 N N . SER A 1 245 ? 18.562 16.656 19.453 1 95.5 245 SER A N 1
ATOM 1846 C CA . SER A 1 245 ? 18.812 17.953 18.828 1 95.5 245 SER A CA 1
ATOM 1847 C C . SER A 1 245 ? 19.578 17.812 17.516 1 95.5 245 SER A C 1
ATOM 1849 O O . SER A 1 245 ? 20.484 16.969 17.406 1 95.5 245 SER A O 1
ATOM 1851 N N . PHE A 1 246 ? 19.094 18.609 16.609 1 97.25 246 PHE A N 1
ATOM 1852 C CA . PHE A 1 246 ? 19.672 18.5 15.273 1 97.25 246 PHE A CA 1
ATOM 1853 C C . PHE A 1 246 ? 20.203 19.859 14.812 1 97.25 246 PHE A C 1
ATOM 1855 O O . PHE A 1 246 ? 19.594 20.891 15.07 1 97.25 246 PHE A O 1
ATOM 1862 N N . THR A 1 247 ? 21.359 19.781 14.164 1 95.88 247 THR A N 1
ATOM 1863 C CA . THR A 1 247 ? 21.953 21 13.625 1 95.88 247 THR A CA 1
ATOM 1864 C C . THR A 1 247 ? 21.844 21.031 12.102 1 95.88 247 THR A C 1
ATOM 1866 O O . THR A 1 247 ? 22.25 20.078 11.422 1 95.88 247 THR A O 1
ATOM 1869 N N . GLY A 1 248 ? 21.281 22.094 11.625 1 95.81 248 GLY A N 1
ATOM 1870 C CA . GLY A 1 248 ? 21.172 22.266 10.18 1 95.81 248 GLY A CA 1
ATOM 1871 C C . GLY A 1 248 ? 22.516 22.453 9.508 1 95.81 248 GLY A C 1
ATOM 1872 O O . GLY A 1 248 ? 23.516 22.781 10.164 1 95.81 248 GLY A O 1
ATOM 1873 N N . ASN A 1 249 ? 22.516 22.172 8.234 1 96.38 249 ASN A N 1
ATOM 1874 C CA . ASN A 1 249 ? 23.766 22.375 7.492 1 96.38 249 ASN A CA 1
ATOM 1875 C C . ASN A 1 249 ? 23.781 23.719 6.777 1 96.38 249 ASN A C 1
ATOM 1877 O O . ASN A 1 249 ? 24.703 24 6.008 1 96.38 249 ASN A O 1
ATOM 1881 N N . GLY A 1 250 ? 22.766 24.453 6.898 1 95.38 250 GLY A N 1
ATOM 1882 C CA . GLY A 1 250 ? 22.719 25.812 6.379 1 95.38 250 GLY A CA 1
ATOM 1883 C C . GLY A 1 250 ? 22.25 25.875 4.938 1 95.38 250 GLY A C 1
ATOM 1884 O O . GLY A 1 250 ? 22.094 26.969 4.379 1 95.38 250 GLY A O 1
ATOM 1885 N N . ALA A 1 251 ? 21.875 24.812 4.316 1 95.44 251 ALA A N 1
ATOM 1886 C CA . ALA A 1 251 ? 21.375 24.812 2.941 1 95.44 251 ALA A CA 1
ATOM 1887 C C . ALA A 1 251 ? 20.078 25.609 2.83 1 95.44 251 ALA A C 1
ATOM 1889 O O . ALA A 1 251 ? 19.234 25.547 3.723 1 95.44 251 ALA A O 1
ATOM 1890 N N . ASN A 1 252 ? 19.953 26.359 1.657 1 95.19 252 ASN A N 1
ATOM 1891 C CA . ASN A 1 252 ? 18.75 27.156 1.421 1 95.19 252 ASN A CA 1
ATOM 1892 C C . ASN A 1 252 ? 18.25 27 -0.016 1 95.19 252 ASN A C 1
ATOM 1894 O O . ASN A 1 252 ? 17.453 27.812 -0.489 1 95.19 252 ASN A O 1
ATOM 1898 N N . SER A 1 253 ? 18.828 26.047 -0.67 1 96.06 253 SER A N 1
ATOM 1899 C CA . SER A 1 253 ? 18.391 25.719 -2.021 1 96.06 253 SER A CA 1
ATOM 1900 C C . SER A 1 253 ? 18.391 24.203 -2.246 1 96.06 253 SER A C 1
ATOM 1902 O O . SER A 1 253 ? 19.047 23.453 -1.514 1 96.06 253 SER A O 1
ATOM 1904 N N . CYS A 1 254 ? 17.578 23.859 -3.178 1 95.62 254 CYS A N 1
ATOM 1905 C CA . CYS A 1 254 ? 17.438 22.438 -3.457 1 95.62 254 CYS A CA 1
ATOM 1906 C C . CYS A 1 254 ? 18.453 21.984 -4.492 1 95.62 254 CYS A C 1
ATOM 1908 O O . CYS A 1 254 ? 18.672 22.656 -5.5 1 95.62 254 CYS A O 1
ATOM 1910 N N . MET B 1 1 ? 32.562 -68.25 57.938 1 32.47 1 MET B N 1
ATOM 1911 C CA . MET B 1 1 ? 32.594 -66.812 57.75 1 32.47 1 MET B CA 1
ATOM 1912 C C . MET B 1 1 ? 31.75 -66.375 56.562 1 32.47 1 MET B C 1
ATOM 1914 O O . MET B 1 1 ? 32 -66.812 55.438 1 32.47 1 MET B O 1
ATOM 1918 N N . ILE B 1 2 ? 30.438 -66.25 56.844 1 39.41 2 ILE B N 1
ATOM 1919 C CA . ILE B 1 2 ? 29.281 -65.938 56 1 39.41 2 ILE B CA 1
ATOM 1920 C C . ILE B 1 2 ? 29.469 -64.562 55.312 1 39.41 2 ILE B C 1
ATOM 1922 O O . ILE B 1 2 ? 29.641 -63.562 56 1 39.41 2 ILE B O 1
ATOM 1926 N N . ILE B 1 3 ? 30.078 -64.625 54.125 1 39.53 3 ILE B N 1
ATOM 1927 C CA . ILE B 1 3 ? 30.344 -63.469 53.281 1 39.53 3 ILE B CA 1
ATOM 1928 C C . ILE B 1 3 ? 29.062 -62.656 53.062 1 39.53 3 ILE B C 1
ATOM 1930 O O . ILE B 1 3 ? 28.062 -63.188 52.594 1 39.53 3 ILE B O 1
ATOM 1934 N N . ASP B 1 4 ? 28.812 -61.75 53.938 1 39.38 4 ASP B N 1
ATOM 1935 C CA . ASP B 1 4 ? 27.734 -60.75 53.875 1 39.38 4 ASP B CA 1
ATOM 1936 C C . ASP B 1 4 ? 27.812 -59.906 52.594 1 39.38 4 ASP B C 1
ATOM 1938 O O . ASP B 1 4 ? 28.797 -59.219 52.375 1 39.38 4 ASP B O 1
ATOM 1942 N N . THR B 1 5 ? 27.453 -60.5 51.469 1 39.22 5 THR B N 1
ATOM 1943 C CA . THR B 1 5 ? 27.406 -59.75 50.219 1 39.22 5 THR B CA 1
ATOM 1944 C C . THR B 1 5 ? 26.484 -58.562 50.344 1 39.22 5 THR B C 1
ATOM 1946 O O . THR B 1 5 ? 25.281 -58.719 50.594 1 39.22 5 THR B O 1
ATOM 1949 N N . ILE B 1 6 ? 27 -57.469 50.875 1 40.72 6 ILE B N 1
ATOM 1950 C CA . ILE B 1 6 ? 26.281 -56.188 50.906 1 40.72 6 ILE B CA 1
ATOM 1951 C C . ILE B 1 6 ? 25.859 -55.812 49.5 1 40.72 6 ILE B C 1
ATOM 1953 O O . ILE B 1 6 ? 26.688 -55.688 48.594 1 40.72 6 ILE B O 1
ATOM 1957 N N . VAL B 1 7 ? 24.656 -56.281 49.031 1 41.66 7 VAL B N 1
ATOM 1958 C CA . VAL B 1 7 ? 24.047 -55.844 47.781 1 41.66 7 VAL B CA 1
ATOM 1959 C C . VAL B 1 7 ? 23.859 -54.344 47.812 1 41.66 7 VAL B C 1
ATOM 1961 O O . VAL B 1 7 ? 23.156 -53.781 48.656 1 41.66 7 VAL B O 1
ATOM 1964 N N . THR B 1 8 ? 24.938 -53.594 47.531 1 42.44 8 THR B N 1
ATOM 1965 C CA . THR B 1 8 ? 24.766 -52.156 47.344 1 42.44 8 THR B CA 1
ATOM 1966 C C . THR B 1 8 ? 23.719 -51.875 46.281 1 42.44 8 THR B C 1
ATOM 1968 O O . THR B 1 8 ? 23.844 -52.312 45.125 1 42.44 8 THR B O 1
ATOM 1971 N N . GLY B 1 9 ? 22.469 -51.719 46.656 1 39.69 9 GLY B N 1
ATOM 1972 C CA . GLY B 1 9 ? 21.391 -51.25 45.812 1 39.69 9 GLY B CA 1
ATOM 1973 C C . GLY B 1 9 ? 21.719 -49.938 45.125 1 39.69 9 GLY B C 1
ATOM 1974 O O . GLY B 1 9 ? 21.984 -48.906 45.781 1 39.69 9 GLY B O 1
ATOM 1975 N N . LEU B 1 10 ? 22.406 -50.094 44.031 1 41.78 10 LEU B N 1
ATOM 1976 C CA . LEU B 1 10 ? 22.594 -48.906 43.156 1 41.78 10 LEU B CA 1
ATOM 1977 C C . LEU B 1 10 ? 21.25 -48.219 42.875 1 41.78 10 LEU B C 1
ATOM 1979 O O . LEU B 1 10 ? 20.359 -48.844 42.281 1 41.78 10 LEU B O 1
ATOM 1983 N N . LEU B 1 11 ? 20.891 -47.281 43.75 1 41.78 11 LEU B N 1
ATOM 1984 C CA . LEU B 1 11 ? 19.766 -46.375 43.469 1 41.78 11 LEU B CA 1
ATOM 1985 C C . LEU B 1 11 ? 19.984 -45.625 42.188 1 41.78 11 LEU B C 1
ATOM 1987 O O . LEU B 1 11 ? 20.938 -44.844 42.062 1 41.78 11 LEU B O 1
ATOM 1991 N N . LEU B 1 12 ? 19.703 -46.219 41.094 1 38.09 12 LEU B N 1
ATOM 1992 C CA . LEU B 1 12 ? 19.656 -45.438 39.844 1 38.09 12 LEU B CA 1
ATOM 1993 C C . LEU B 1 12 ? 18.672 -44.281 39.969 1 38.09 12 LEU B C 1
ATOM 1995 O O . LEU B 1 12 ? 17.469 -44.5 40.125 1 38.09 12 LEU B O 1
ATOM 1999 N N . ALA B 1 13 ? 19.141 -43.094 40.531 1 39.72 13 ALA B N 1
ATOM 2000 C CA . ALA B 1 13 ? 18.328 -41.875 40.406 1 39.72 13 ALA B CA 1
ATOM 2001 C C . ALA B 1 13 ? 17.938 -41.625 38.938 1 39.72 13 ALA B C 1
ATOM 2003 O O . ALA B 1 13 ? 18.812 -41.406 38.094 1 39.72 13 ALA B O 1
ATOM 2004 N N . ALA B 1 14 ? 16.844 -42.219 38.531 1 38.69 14 ALA B N 1
ATOM 2005 C CA . ALA B 1 14 ? 16.266 -41.844 37.25 1 38.69 14 ALA B CA 1
ATOM 2006 C C . ALA B 1 14 ? 16.156 -40.312 37.125 1 38.69 14 ALA B C 1
ATOM 2008 O O . ALA B 1 14 ? 15.438 -39.688 37.906 1 38.69 14 ALA B O 1
ATOM 2009 N N . SER B 1 15 ? 17.219 -39.688 36.719 1 41.16 15 SER B N 1
ATOM 2010 C CA . SER B 1 15 ? 17.078 -38.281 36.375 1 41.16 15 SER B CA 1
ATOM 2011 C C . SER B 1 15 ? 15.875 -38.031 35.469 1 41.16 15 SER B C 1
ATOM 2013 O O . SER B 1 15 ? 15.82 -38.562 34.375 1 41.16 15 SER B O 1
ATOM 2015 N N . VAL B 1 16 ? 14.727 -37.812 36.094 1 41.75 16 VAL B N 1
ATOM 2016 C CA . VAL B 1 16 ? 13.617 -37.281 35.312 1 41.75 16 VAL B CA 1
ATOM 2017 C C . VAL B 1 16 ? 14.078 -36.062 34.531 1 41.75 16 VAL B C 1
ATOM 2019 O O . VAL B 1 16 ? 14.5 -35.062 35.125 1 41.75 16 VAL B O 1
ATOM 2022 N N . VAL B 1 17 ? 14.711 -36.25 33.438 1 40.47 17 VAL B N 1
ATOM 2023 C CA . VAL B 1 17 ? 14.852 -35.125 32.531 1 40.47 17 VAL B CA 1
ATOM 2024 C C . VAL B 1 17 ? 13.516 -34.406 32.406 1 40.47 17 VAL B C 1
ATOM 2026 O O . VAL B 1 17 ? 12.531 -34.969 31.938 1 40.47 17 VAL B O 1
ATOM 2029 N N . ALA B 1 18 ? 13.281 -33.438 33.312 1 43.16 18 ALA B N 1
ATOM 2030 C CA . ALA B 1 18 ? 12.188 -32.531 33.031 1 43.16 18 ALA B CA 1
ATOM 2031 C C . ALA B 1 18 ? 12.172 -32.125 31.547 1 43.16 18 ALA B C 1
ATOM 2033 O O . ALA B 1 18 ? 13.07 -31.406 31.094 1 43.16 18 ALA B O 1
ATOM 2034 N N . VAL B 1 19 ? 11.719 -33 30.688 1 39.94 19 VAL B N 1
ATOM 2035 C CA . VAL B 1 19 ? 11.414 -32.406 29.391 1 39.94 19 VAL B CA 1
ATOM 2036 C C . VAL B 1 19 ? 10.57 -31.156 29.578 1 39.94 19 VAL B C 1
ATOM 2038 O O . VAL B 1 19 ? 9.5 -31.203 30.188 1 39.94 19 VAL B O 1
ATOM 2041 N N . PRO B 1 20 ? 11.258 -30 29.625 1 39.72 20 PRO B N 1
ATOM 2042 C CA . PRO B 1 20 ? 10.305 -28.891 29.719 1 39.72 20 PRO B CA 1
ATOM 2043 C C . PRO B 1 20 ? 9.031 -29.141 28.922 1 39.72 20 PRO B C 1
ATOM 2045 O O . PRO B 1 20 ? 9.086 -29.547 27.766 1 39.72 20 PRO B O 1
ATOM 2048 N N . ILE B 1 21 ? 7.977 -29.578 29.562 1 39.12 21 ILE B N 1
ATOM 2049 C CA . ILE B 1 21 ? 6.688 -29.484 28.875 1 39.12 21 ILE B CA 1
ATOM 2050 C C . ILE B 1 21 ? 6.609 -28.156 28.125 1 39.12 21 ILE B C 1
ATOM 2052 O O . ILE B 1 21 ? 6.75 -27.094 28.719 1 39.12 21 ILE B O 1
ATOM 2056 N N . GLU B 1 22 ? 6.918 -28.25 26.828 1 35.91 22 GLU B N 1
ATOM 2057 C CA . GLU B 1 22 ? 6.594 -27.047 26.047 1 35.91 22 GLU B CA 1
ATOM 2058 C C . GLU B 1 22 ? 5.262 -26.453 26.5 1 35.91 22 GLU B C 1
ATOM 2060 O O . GLU B 1 22 ? 4.305 -27.188 26.766 1 35.91 22 GLU B O 1
ATOM 2065 N N . ASN B 1 23 ? 5.348 -25.578 27.422 1 36.12 23 ASN B N 1
ATOM 2066 C CA . ASN B 1 23 ? 4.125 -24.875 27.812 1 36.12 23 ASN B CA 1
ATOM 2067 C C . ASN B 1 23 ? 3.105 -24.859 26.688 1 36.12 23 ASN B C 1
ATOM 2069 O O . ASN B 1 23 ? 3.416 -24.438 25.562 1 36.12 23 ASN B O 1
ATOM 2073 N N . PRO B 1 24 ? 2.125 -25.703 26.688 1 36.47 24 PRO B N 1
ATOM 2074 C CA . PRO B 1 24 ? 1.089 -25.672 25.641 1 36.47 24 PRO B CA 1
ATOM 2075 C C . PRO B 1 24 ? 0.716 -24.25 25.234 1 36.47 24 PRO B C 1
ATOM 2077 O O . PRO B 1 24 ? -0.192 -24.062 24.422 1 36.47 24 PRO B O 1
ATOM 2080 N N . PHE B 1 25 ? 0.795 -23.375 26.141 1 36.53 25 PHE B N 1
ATOM 2081 C CA . PHE B 1 25 ? 0.583 -22.047 25.578 1 36.53 25 PHE B CA 1
ATOM 2082 C C . PHE B 1 25 ? 1.391 -21.875 24.297 1 36.53 25 PHE B C 1
ATOM 2084 O O . PHE B 1 25 ? 2.348 -21.094 24.266 1 36.53 25 PHE B O 1
ATOM 2091 N N . GLU B 1 26 ? 2.104 -22.844 23.844 1 33.53 26 GLU B N 1
ATOM 2092 C CA . GLU B 1 26 ? 2.857 -23.047 22.609 1 33.53 26 GLU B CA 1
ATOM 2093 C C . GLU B 1 26 ? 2.217 -22.312 21.438 1 33.53 26 GLU B C 1
ATOM 2095 O O . GLU B 1 26 ? 1.047 -21.922 21.516 1 33.53 26 GLU B O 1
ATOM 2100 N N . LEU B 1 27 ? 2.695 -22.562 20.031 1 37.09 27 LEU B N 1
ATOM 2101 C CA . LEU B 1 27 ? 2.691 -21.969 18.688 1 37.09 27 LEU B CA 1
ATOM 2102 C C . LEU B 1 27 ? 1.278 -21.938 18.125 1 37.09 27 LEU B C 1
ATOM 2104 O O . LEU B 1 27 ? 0.81 -22.906 17.531 1 37.09 27 LEU B O 1
ATOM 2108 N N . ILE B 1 28 ? 0.375 -21.891 18.812 1 33.53 28 ILE B N 1
ATOM 2109 C CA . ILE B 1 28 ? -0.817 -21.703 18 1 33.53 28 ILE B CA 1
ATOM 2110 C C . ILE B 1 28 ? -0.495 -20.781 16.828 1 33.53 28 ILE B C 1
ATOM 2112 O O . ILE B 1 28 ? -0.207 -19.594 17.016 1 33.53 28 ILE B O 1
ATOM 2116 N N . LYS B 1 29 ? 0.228 -21.266 15.953 1 47.75 29 LYS B N 1
ATOM 2117 C CA . LYS B 1 29 ? 0.427 -20.656 14.641 1 47.75 29 LYS B CA 1
ATOM 2118 C C . LYS B 1 29 ? -0.852 -20 14.141 1 47.75 29 LYS B C 1
ATOM 2120 O O . LYS B 1 29 ? -1.837 -20.672 13.844 1 47.75 29 LYS B O 1
ATOM 2125 N N . ARG B 1 30 ? -1.151 -18.875 14.516 1 53.28 30 ARG B N 1
ATOM 2126 C CA . ARG B 1 30 ? -2.363 -18.156 14.125 1 53.28 30 ARG B CA 1
ATOM 2127 C C . ARG B 1 30 ? -2.393 -17.922 12.617 1 53.28 30 ARG B C 1
ATOM 2129 O O . ARG B 1 30 ? -1.435 -17.391 12.055 1 53.28 30 ARG B O 1
ATOM 2136 N N . ALA B 1 31 ? -3.393 -18.688 11.875 1 66.12 31 ALA B N 1
ATOM 2137 C CA . ALA B 1 31 ? -3.662 -18.453 10.461 1 66.12 31 ALA B CA 1
ATOM 2138 C C . ALA B 1 31 ? -3.729 -16.953 10.164 1 66.12 31 ALA B C 1
ATOM 2140 O O . ALA B 1 31 ? -4.164 -16.156 11.008 1 66.12 31 ALA B O 1
ATOM 2141 N N . PRO B 1 32 ? -3.119 -16.609 8.945 1 78 32 PRO B N 1
ATOM 2142 C CA . PRO B 1 32 ? -3.229 -15.188 8.602 1 78 32 PRO B CA 1
ATOM 2143 C C . PRO B 1 32 ? -4.672 -14.688 8.594 1 78 32 PRO B C 1
ATOM 2145 O O . PRO B 1 32 ? -5.578 -15.43 8.195 1 78 32 PRO B O 1
ATOM 2148 N N . SER B 1 33 ? -4.848 -13.508 9.07 1 78.31 33 SER B N 1
ATOM 2149 C CA . SER B 1 33 ? -6.18 -12.93 9.203 1 78.31 33 SER B CA 1
ATOM 2150 C C . SER B 1 33 ? -6.578 -12.18 7.934 1 78.31 33 SER B C 1
ATOM 2152 O O . SER B 1 33 ? -5.73 -11.594 7.258 1 78.31 33 SER B O 1
ATOM 2154 N N . ALA B 1 34 ? -7.891 -12.188 7.664 1 82 34 ALA B N 1
ATOM 2155 C CA . ALA B 1 34 ? -8.445 -11.391 6.57 1 82 34 ALA B CA 1
ATOM 2156 C C . ALA B 1 34 ? -8.32 -9.898 6.859 1 82 34 ALA B C 1
ATOM 2158 O O . ALA B 1 34 ? -8.43 -9.477 8.008 1 82 34 ALA B O 1
ATOM 2159 N N . GLY B 1 35 ? -8.094 -9.18 5.801 1 84.19 35 GLY B N 1
ATOM 2160 C CA . GLY B 1 35 ? -8.078 -7.727 5.883 1 84.19 35 GLY B CA 1
ATOM 2161 C C . GLY B 1 35 ? -6.793 -7.18 6.484 1 84.19 35 GLY B C 1
ATOM 2162 O O . GLY B 1 35 ? -6.75 -6.035 6.934 1 84.19 35 GLY B O 1
ATOM 2163 N N . VAL B 1 36 ? -5.82 -7.984 6.637 1 83.19 36 VAL B N 1
ATOM 2164 C CA . VAL B 1 36 ? -4.512 -7.562 7.133 1 83.19 36 VAL B CA 1
ATOM 2165 C C . VAL B 1 36 ? -3.482 -7.641 6.008 1 83.19 36 VAL B C 1
ATOM 2167 O O . VAL B 1 36 ? -3.461 -8.609 5.242 1 83.19 36 VAL B O 1
ATOM 2170 N N . VAL B 1 37 ? -2.689 -6.633 5.949 1 89 37 VAL B N 1
ATOM 2171 C CA . VAL B 1 37 ? -1.653 -6.602 4.922 1 89 37 VAL B CA 1
ATOM 2172 C C . VAL B 1 37 ? -0.534 -7.574 5.285 1 89 37 VAL B C 1
ATOM 2174 O O . VAL B 1 37 ? -0.003 -7.531 6.398 1 89 37 VAL B O 1
ATOM 2177 N N . ILE B 1 38 ? -0.169 -8.445 4.387 1 92.56 38 ILE B N 1
ATOM 2178 C CA . ILE B 1 38 ? 0.906 -9.414 4.555 1 92.56 38 ILE B CA 1
ATOM 2179 C C . ILE B 1 38 ? 1.974 -9.188 3.486 1 92.56 38 ILE B C 1
ATOM 2181 O O . ILE B 1 38 ? 1.667 -9.148 2.293 1 92.56 38 ILE B O 1
ATOM 2185 N N . GLN B 1 39 ? 3.242 -9.07 3.887 1 94.06 39 GLN B N 1
ATOM 2186 C CA . GLN B 1 39 ? 4.289 -8.695 2.941 1 94.06 39 GLN B CA 1
ATOM 2187 C C . GLN B 1 39 ? 5.332 -9.797 2.805 1 94.06 39 GLN B C 1
ATOM 2189 O O . GLN B 1 39 ? 6.117 -9.805 1.856 1 94.06 39 GLN B O 1
ATOM 2194 N N . LYS B 1 40 ? 5.367 -10.688 3.832 1 94.5 40 LYS B N 1
ATOM 2195 C CA . LYS B 1 40 ? 6.422 -11.695 3.896 1 94.5 40 LYS B CA 1
ATOM 2196 C C . LYS B 1 40 ? 5.883 -13.031 4.402 1 94.5 40 LYS B C 1
ATOM 2198 O O . LYS B 1 40 ? 4.789 -13.086 4.973 1 94.5 40 LYS B O 1
ATOM 2203 N N . CYS B 1 41 ? 6.719 -14.008 4.141 1 96.44 41 CYS B N 1
ATOM 2204 C CA . CYS B 1 41 ? 6.406 -15.336 4.664 1 96.44 41 CYS B CA 1
ATOM 2205 C C . CYS B 1 41 ? 6.484 -15.352 6.184 1 96.44 41 CYS B C 1
ATOM 2207 O O . CYS B 1 41 ? 7.082 -14.461 6.789 1 96.44 41 CYS B O 1
ATOM 2209 N N . SER B 1 42 ? 5.922 -16.406 6.773 1 94.94 42 SER B N 1
ATOM 2210 C CA . SER B 1 42 ? 5.883 -16.516 8.227 1 94.94 42 SER B CA 1
ATOM 2211 C C . SER B 1 42 ? 6.906 -17.531 8.742 1 94.94 42 SER B C 1
ATOM 2213 O O . SER B 1 42 ? 6.977 -17.781 9.938 1 94.94 42 SER B O 1
ATOM 2215 N N . LYS B 1 43 ? 7.684 -18.109 7.793 1 94 43 LYS B N 1
ATOM 2216 C CA . LYS B 1 43 ? 8.664 -19.125 8.18 1 94 43 LYS B CA 1
ATOM 2217 C C . LYS B 1 43 ? 9.914 -19.047 7.301 1 94 43 LYS B C 1
ATOM 2219 O O . LYS B 1 43 ? 9.852 -18.562 6.168 1 94 43 LYS B O 1
ATOM 2224 N N . PRO B 1 44 ? 11.008 -19.531 7.891 1 96 44 PRO B N 1
ATOM 2225 C CA . PRO B 1 44 ? 12.242 -19.547 7.105 1 96 44 PRO B CA 1
ATOM 2226 C C . PRO B 1 44 ? 12.305 -20.688 6.102 1 96 44 PRO B C 1
ATOM 2228 O O . PRO B 1 44 ? 11.492 -21.609 6.164 1 96 44 PRO B O 1
ATOM 2231 N N . GLY B 1 45 ? 13.195 -20.594 5.164 1 97.25 45 GLY B N 1
ATOM 2232 C CA . GLY B 1 45 ? 13.516 -21.703 4.277 1 97.25 45 GLY B CA 1
ATOM 2233 C C . GLY B 1 45 ? 12.57 -21.812 3.098 1 97.25 45 GLY B C 1
ATOM 2234 O O . GLY B 1 45 ? 12.562 -22.828 2.396 1 97.25 45 GLY B O 1
ATOM 2235 N N . VAL B 1 46 ? 11.719 -20.766 3.01 1 98 46 VAL B N 1
ATOM 2236 C CA . VAL B 1 46 ? 10.789 -20.812 1.887 1 98 46 VAL B CA 1
ATOM 2237 C C . VAL B 1 46 ? 10.867 -19.5 1.099 1 98 46 VAL B C 1
ATOM 2239 O O . VAL B 1 46 ? 11.391 -18.5 1.594 1 98 46 VAL B O 1
ATOM 2242 N N . PHE B 1 47 ? 10.469 -19.484 -0.073 1 98.31 47 PHE B N 1
ATOM 2243 C CA . PHE B 1 47 ? 10.336 -18.375 -1.001 1 98.31 47 PHE B CA 1
ATOM 2244 C C . PHE B 1 47 ? 9.062 -18.5 -1.826 1 98.31 47 PHE B C 1
ATOM 2246 O O . PHE B 1 47 ? 8.875 -19.5 -2.535 1 98.31 47 PHE B O 1
ATOM 2253 N N . ALA B 1 48 ? 8.125 -17.516 -1.703 1 98.69 48 ALA B N 1
ATOM 2254 C CA . ALA B 1 48 ? 6.82 -17.625 -2.355 1 98.69 48 ALA B CA 1
ATOM 2255 C C . ALA B 1 48 ? 6.809 -16.844 -3.67 1 98.69 48 ALA B C 1
ATOM 2257 O O . ALA B 1 48 ? 6.52 -15.648 -3.688 1 98.69 48 ALA B O 1
ATOM 2258 N N . LEU B 1 49 ? 7.039 -17.578 -4.754 1 98.69 49 LEU B N 1
ATOM 2259 C CA . LEU B 1 49 ? 6.938 -16.938 -6.055 1 98.69 49 LEU B CA 1
ATOM 2260 C C . LEU B 1 49 ? 5.512 -16.453 -6.312 1 98.69 49 LEU B C 1
ATOM 2262 O O . LEU B 1 49 ? 4.555 -17.203 -6.082 1 98.69 49 LEU B O 1
ATOM 2266 N N . ALA B 1 50 ? 5.387 -15.234 -6.75 1 98.88 50 ALA B N 1
ATOM 2267 C CA . ALA B 1 50 ? 4.09 -14.609 -6.984 1 98.88 50 ALA B CA 1
ATOM 2268 C C . ALA B 1 50 ? 4.094 -13.805 -8.281 1 98.88 50 ALA B C 1
ATOM 2270 O O . ALA B 1 50 ? 5.008 -13.016 -8.523 1 98.88 50 ALA B O 1
ATOM 2271 N N . TYR B 1 51 ? 3.072 -14.023 -9.109 1 98.94 51 TYR B N 1
ATOM 2272 C CA . TYR B 1 51 ? 2.996 -13.375 -10.422 1 98.94 51 TYR B CA 1
ATOM 2273 C C . TYR B 1 51 ? 1.646 -12.695 -10.609 1 98.94 51 TYR B C 1
ATOM 2275 O O . TYR B 1 51 ? 0.599 -13.297 -10.359 1 98.94 51 TYR B O 1
ATOM 2283 N N . ASP B 1 52 ? 1.744 -11.453 -11.125 1 98.75 52 ASP B N 1
ATOM 2284 C CA . ASP B 1 52 ? 0.535 -10.641 -11.258 1 98.75 52 ASP B CA 1
ATOM 2285 C C . ASP B 1 52 ? 0.102 -10.539 -12.719 1 98.75 52 ASP B C 1
ATOM 2287 O O . ASP B 1 52 ? 0.881 -10.844 -13.625 1 98.75 52 ASP B O 1
ATOM 2291 N N . ASP B 1 53 ? -1.162 -10.156 -12.938 1 98.5 53 ASP B N 1
ATOM 2292 C CA . ASP B 1 53 ? -1.763 -9.555 -14.125 1 98.5 53 ASP B CA 1
ATOM 2293 C C . ASP B 1 53 ? -2.172 -10.617 -15.133 1 98.5 53 ASP B C 1
ATOM 2295 O O . ASP B 1 53 ? -2.754 -10.305 -16.172 1 98.5 53 ASP B O 1
ATOM 2299 N N . GLY B 1 54 ? -1.833 -11.883 -14.82 1 98.12 54 GLY B N 1
ATOM 2300 C CA . GLY B 1 54 ? -2.244 -12.93 -15.75 1 98.12 54 GLY B CA 1
ATOM 2301 C C . GLY B 1 54 ? -3.725 -13.242 -15.672 1 98.12 54 GLY B C 1
ATOM 2302 O O . GLY B 1 54 ? -4.469 -12.594 -14.938 1 98.12 54 GLY B O 1
ATOM 2303 N N . PRO B 1 55 ? -4.102 -14.266 -16.484 1 97.75 55 PRO B N 1
ATOM 2304 C CA . PRO B 1 55 ? -3.258 -15.031 -17.406 1 97.75 55 PRO B CA 1
ATOM 2305 C C . PRO B 1 55 ? -2.941 -14.266 -18.688 1 97.75 55 PRO B C 1
ATOM 2307 O O . PRO B 1 55 ? -3.828 -13.641 -19.281 1 97.75 55 PRO B O 1
ATOM 2310 N N . GLY B 1 56 ? -1.604 -14.219 -19.062 1 96.44 56 GLY B N 1
ATOM 2311 C CA . GLY B 1 56 ? -1.158 -13.57 -20.297 1 96.44 56 GLY B CA 1
ATOM 2312 C C . GLY B 1 56 ? -0.546 -14.531 -21.297 1 96.44 56 GLY B C 1
ATOM 2313 O O . GLY B 1 56 ? -0.728 -15.75 -21.172 1 96.44 56 GLY B O 1
ATOM 2314 N N . GLN B 1 57 ? 0.065 -14.016 -22.312 1 96.38 57 GLN B N 1
ATOM 2315 C CA . GLN B 1 57 ? 0.591 -14.789 -23.422 1 96.38 57 GLN B CA 1
ATOM 2316 C C . GLN B 1 57 ? 1.669 -15.766 -22.969 1 96.38 57 GLN B C 1
ATOM 2318 O O . GLN B 1 57 ? 1.887 -16.797 -23.594 1 96.38 57 GLN B O 1
ATOM 2323 N N . TYR B 1 58 ? 2.328 -15.523 -21.859 1 98.19 58 TYR B N 1
ATOM 2324 C CA . TYR B 1 58 ? 3.449 -16.344 -21.422 1 98.19 58 TYR B CA 1
ATOM 2325 C C . TYR B 1 58 ? 3.041 -17.266 -20.266 1 98.19 58 TYR B C 1
ATOM 2327 O O . TYR B 1 58 ? 3.883 -17.953 -19.688 1 98.19 58 TYR B O 1
ATOM 2335 N N . HIS B 1 59 ? 1.767 -17.266 -19.906 1 98.5 59 HIS B N 1
ATOM 2336 C CA . HIS B 1 59 ? 1.308 -17.984 -18.719 1 98.5 59 HIS B CA 1
ATOM 2337 C C . HIS B 1 59 ? 1.642 -19.469 -18.797 1 98.5 59 HIS B C 1
ATOM 2339 O O . HIS B 1 59 ? 2.24 -20.016 -17.875 1 98.5 59 HIS B O 1
ATOM 2345 N N . SER B 1 60 ? 1.271 -20.078 -19.891 1 98.44 60 SER B N 1
ATOM 2346 C CA . SER B 1 60 ? 1.501 -21.516 -20.031 1 98.44 60 SER B CA 1
ATOM 2347 C C . SER B 1 60 ? 2.99 -21.844 -20 1 98.44 60 SER B C 1
ATOM 2349 O O . SER B 1 60 ? 3.4 -22.828 -19.375 1 98.44 60 SER B O 1
ATOM 2351 N N . GLN B 1 61 ? 3.76 -21.031 -20.656 1 98.75 61 GLN B N 1
ATOM 2352 C CA . GLN B 1 61 ? 5.207 -21.203 -20.609 1 98.75 61 GLN B CA 1
ATOM 2353 C C . GLN B 1 61 ? 5.727 -21.094 -19.188 1 98.75 61 GLN B C 1
ATOM 2355 O O . GLN B 1 61 ? 6.594 -21.859 -18.766 1 98.75 61 GLN B O 1
ATOM 2360 N N . LEU B 1 62 ? 5.215 -20.125 -18.453 1 98.88 62 LEU B N 1
ATOM 2361 C CA . LEU B 1 62 ? 5.621 -19.922 -17.062 1 98.88 62 LEU B CA 1
ATOM 2362 C C . LEU B 1 62 ? 5.293 -21.141 -16.219 1 98.88 62 LEU B C 1
ATOM 2364 O O . LEU B 1 62 ? 6.133 -21.594 -15.43 1 98.88 62 LEU B O 1
ATOM 2368 N N . VAL B 1 63 ? 4.109 -21.688 -16.359 1 98.94 63 VAL B N 1
ATOM 2369 C CA . VAL B 1 63 ? 3.709 -22.891 -15.609 1 98.94 63 VAL B CA 1
ATOM 2370 C C . VAL B 1 63 ? 4.672 -24.031 -15.906 1 98.94 63 VAL B C 1
ATOM 2372 O O . VAL B 1 63 ? 5.094 -24.75 -15 1 98.94 63 VAL B O 1
ATOM 2375 N N . ASP B 1 64 ? 5.027 -24.172 -17.188 1 98.94 64 ASP B N 1
ATOM 2376 C CA . ASP B 1 64 ? 5.965 -25.219 -17.562 1 98.94 64 ASP B CA 1
ATOM 2377 C C . ASP B 1 64 ? 7.32 -25.016 -16.906 1 98.94 64 ASP B C 1
ATOM 2379 O O . ASP B 1 64 ? 7.922 -25.953 -16.391 1 98.94 64 ASP B O 1
ATOM 2383 N N . ILE B 1 65 ? 7.809 -23.828 -16.922 1 98.94 65 ILE B N 1
ATOM 2384 C CA . ILE B 1 65 ? 9.094 -23.5 -16.312 1 98.94 65 ILE B CA 1
ATOM 2385 C C . ILE B 1 65 ? 9.062 -23.844 -14.828 1 98.94 65 ILE B C 1
ATOM 2387 O O . ILE B 1 65 ? 9.992 -24.453 -14.305 1 98.94 65 ILE B O 1
ATOM 2391 N N . LEU B 1 66 ? 8.008 -23.438 -14.164 1 98.94 66 LEU B N 1
ATOM 2392 C CA . LEU B 1 66 ? 7.859 -23.703 -12.734 1 98.94 66 LEU B CA 1
ATOM 2393 C C . LEU B 1 66 ? 7.789 -25.188 -12.445 1 98.94 66 LEU B C 1
ATOM 2395 O O . LEU B 1 66 ? 8.477 -25.688 -11.555 1 98.94 66 LEU B O 1
ATOM 2399 N N . ASN B 1 67 ? 6.953 -25.938 -13.211 1 98.88 67 ASN B N 1
ATOM 2400 C CA . ASN B 1 67 ? 6.828 -27.375 -13.039 1 98.88 67 ASN B CA 1
ATOM 2401 C C . ASN B 1 67 ? 8.164 -28.078 -13.242 1 98.88 67 ASN B C 1
ATOM 2403 O O . ASN B 1 67 ? 8.555 -28.938 -12.438 1 98.88 67 ASN B O 1
ATOM 2407 N N . ASN B 1 68 ? 8.844 -27.703 -14.297 1 98.56 68 ASN B N 1
ATOM 2408 C CA . ASN B 1 68 ? 10.133 -28.312 -14.609 1 98.56 68 ASN B CA 1
ATOM 2409 C C . ASN B 1 68 ? 11.164 -28.047 -13.516 1 98.56 68 ASN B C 1
ATOM 2411 O O . ASN B 1 68 ? 12.062 -28.859 -13.297 1 98.56 68 ASN B O 1
ATOM 2415 N N . GLY B 1 69 ? 11.016 -26.953 -12.844 1 98.5 69 GLY B N 1
ATOM 2416 C CA . GLY B 1 69 ? 11.945 -26.562 -11.797 1 98.5 69 GLY B CA 1
ATOM 2417 C C . GLY B 1 69 ? 11.531 -27.047 -10.422 1 98.5 69 GLY B C 1
ATOM 2418 O O . GLY B 1 69 ? 12.211 -26.75 -9.43 1 98.5 69 GLY B O 1
ATOM 2419 N N . GLY B 1 70 ? 10.406 -27.734 -10.336 1 98.25 70 GLY B N 1
ATOM 2420 C CA . GLY B 1 70 ? 9.922 -28.203 -9.047 1 98.25 70 GLY B CA 1
ATOM 2421 C C . GLY B 1 70 ? 9.422 -27.078 -8.164 1 98.25 70 GLY B C 1
ATOM 2422 O O . GLY B 1 70 ? 9.531 -27.156 -6.934 1 98.25 70 GLY B O 1
ATOM 2423 N N . ALA B 1 71 ? 8.93 -26.109 -8.734 1 98.75 71 ALA B N 1
ATOM 2424 C CA . ALA B 1 71 ? 8.492 -24.922 -8.016 1 98.75 71 ALA B CA 1
ATOM 2425 C C . ALA B 1 71 ? 6.973 -24.781 -8.031 1 98.75 71 ALA B C 1
ATOM 2427 O O . ALA B 1 71 ? 6.324 -25.125 -9.023 1 98.75 71 ALA B O 1
ATOM 2428 N N . LYS B 1 72 ? 6.438 -24.359 -6.93 1 98.81 72 LYS B N 1
ATOM 2429 C CA . LYS B 1 72 ? 5.059 -23.875 -6.898 1 98.81 72 LYS B CA 1
ATOM 2430 C C . LYS B 1 72 ? 5.012 -22.359 -6.73 1 98.81 72 LYS B C 1
ATOM 2432 O O . LYS B 1 72 ? 5.914 -21.766 -6.137 1 98.81 72 LYS B O 1
ATOM 2437 N N . ALA B 1 73 ? 3.973 -21.766 -7.297 1 98.94 73 ALA B N 1
ATOM 2438 C CA . ALA B 1 73 ? 3.826 -20.312 -7.285 1 98.94 73 ALA B CA 1
ATOM 2439 C C . ALA B 1 73 ? 2.373 -19.906 -7.051 1 98.94 73 ALA B C 1
ATOM 2441 O O . ALA B 1 73 ? 1.48 -20.766 -7.043 1 98.94 73 ALA B O 1
ATOM 2442 N N . THR B 1 74 ? 2.176 -18.688 -6.734 1 98.94 74 THR B N 1
ATOM 2443 C CA . THR B 1 74 ? 0.853 -18.078 -6.676 1 98.94 74 THR B CA 1
ATOM 2444 C C . THR B 1 74 ? 0.649 -17.125 -7.844 1 98.94 74 THR B C 1
ATOM 2446 O O . THR B 1 74 ? 1.492 -16.25 -8.102 1 98.94 74 THR B O 1
ATOM 2449 N N . PHE B 1 75 ? -0.448 -17.328 -8.5 1 98.94 75 PHE B N 1
ATOM 2450 C CA . PHE B 1 75 ? -0.825 -16.453 -9.602 1 98.94 75 PHE B CA 1
ATOM 2451 C C . PHE B 1 75 ? -1.962 -15.531 -9.188 1 98.94 75 PHE B C 1
ATOM 2453 O O . PHE B 1 75 ? -3.088 -15.984 -8.969 1 98.94 75 PHE B O 1
ATOM 2460 N N . PHE B 1 76 ? -1.654 -14.242 -9.102 1 98.94 76 PHE B N 1
ATOM 2461 C CA . PHE B 1 76 ? -2.684 -13.219 -8.922 1 98.94 76 PHE B CA 1
ATOM 2462 C C . PHE B 1 76 ? -3.248 -12.789 -10.273 1 98.94 76 PHE B C 1
ATOM 2464 O O . PHE B 1 76 ? -2.664 -11.938 -10.945 1 98.94 76 PHE B O 1
ATOM 2471 N N . MET B 1 77 ? -4.449 -13.312 -10.531 1 98.88 77 MET B N 1
ATOM 2472 C CA . MET B 1 77 ? -4.992 -13.18 -11.883 1 98.88 77 MET B CA 1
ATOM 2473 C C . MET B 1 77 ? -6.098 -12.133 -11.922 1 98.88 77 MET B C 1
ATOM 2475 O O . MET B 1 77 ? -6.719 -11.836 -10.898 1 98.88 77 MET B O 1
ATOM 2479 N N . THR B 1 78 ? -6.293 -11.586 -13.164 1 98.81 78 THR B N 1
ATOM 2480 C CA . THR B 1 78 ? -7.348 -10.609 -13.406 1 98.81 78 THR B CA 1
ATOM 2481 C C . THR B 1 78 ? -8.445 -11.211 -14.281 1 98.81 78 THR B C 1
ATOM 2483 O O . THR B 1 78 ? -8.25 -12.258 -14.906 1 98.81 78 THR B O 1
ATOM 2486 N N . GLY B 1 79 ? -9.562 -10.555 -14.32 1 98.69 79 GLY B N 1
ATOM 2487 C CA . GLY B 1 79 ? -10.664 -11.023 -15.133 1 98.69 79 GLY B CA 1
ATOM 2488 C C . GLY B 1 79 ? -10.633 -10.484 -16.547 1 98.69 79 GLY B C 1
ATOM 2489 O O . GLY B 1 79 ? -10.945 -11.203 -17.5 1 98.69 79 GLY B O 1
ATOM 2490 N N . LYS B 1 80 ? -10.18 -9.156 -16.625 1 97.75 80 LYS B N 1
ATOM 2491 C CA . LYS B 1 80 ? -10.414 -8.508 -17.922 1 97.75 80 LYS B CA 1
ATOM 2492 C C . LYS B 1 80 ? -9.219 -7.645 -18.312 1 97.75 80 LYS B C 1
ATOM 2494 O O . LYS B 1 80 ? -9.273 -6.934 -19.328 1 97.75 80 LYS B O 1
ATOM 2499 N N . LEU B 1 81 ? -8.172 -7.684 -17.594 1 96.06 81 LEU B N 1
ATOM 2500 C CA . LEU B 1 81 ? -7.094 -6.734 -17.844 1 96.06 81 LEU B CA 1
ATOM 2501 C C . LEU B 1 81 ? -6.484 -6.953 -19.219 1 96.06 81 LEU B C 1
ATOM 2503 O O . LEU B 1 81 ? -6.305 -6.004 -19.984 1 96.06 81 LEU B O 1
ATOM 2507 N N . TYR B 1 82 ? -6.152 -8.156 -19.578 1 93.06 82 TYR B N 1
ATOM 2508 C CA . TYR B 1 82 ? -5.566 -8.477 -20.875 1 93.06 82 TYR B CA 1
ATOM 2509 C C . TYR B 1 82 ? -6.484 -9.391 -21.672 1 93.06 82 TYR B C 1
ATOM 2511 O O . TYR B 1 82 ? -6.016 -10.305 -22.359 1 93.06 82 TYR B O 1
ATOM 2519 N N . GLY B 1 83 ? -7.715 -9.078 -21.531 1 94.75 83 GLY B N 1
ATOM 2520 C CA . GLY B 1 83 ? -8.742 -9.875 -22.188 1 94.75 83 GLY B CA 1
ATOM 2521 C C . GLY B 1 83 ? -9.609 -10.648 -21.219 1 94.75 83 GLY B C 1
ATOM 2522 O O . GLY B 1 83 ? -9.297 -10.734 -20.031 1 94.75 83 GLY B O 1
ATOM 2523 N N . CYS B 1 84 ? -10.555 -11.25 -21.781 1 97.94 84 CYS B N 1
ATOM 2524 C CA . CYS B 1 84 ? -11.523 -11.984 -20.984 1 97.94 84 CYS B CA 1
ATOM 2525 C C . CYS B 1 84 ? -10.914 -13.273 -20.438 1 97.94 84 CYS B C 1
ATOM 2527 O O . CYS B 1 84 ? -10.422 -14.102 -21.219 1 97.94 84 CYS B O 1
ATOM 2529 N N . ILE B 1 85 ? -11.086 -13.562 -19.125 1 98.56 85 ILE B N 1
ATOM 2530 C CA . ILE B 1 85 ? -10.461 -14.711 -18.484 1 98.56 85 ILE B CA 1
ATOM 2531 C C . ILE B 1 85 ? -11.125 -15.992 -18.969 1 98.56 85 ILE B C 1
ATOM 2533 O O . ILE B 1 85 ? -10.5 -17.062 -18.984 1 98.56 85 ILE B O 1
ATOM 2537 N N . TYR B 1 86 ? -12.359 -15.898 -19.359 1 98.25 86 TYR B N 1
ATOM 2538 C CA . TYR B 1 86 ? -13.055 -17.078 -19.859 1 98.25 86 TYR B CA 1
ATOM 2539 C C . TYR B 1 86 ? -12.414 -17.578 -21.156 1 98.25 86 TYR B C 1
ATOM 2541 O O . TYR B 1 86 ? -12.477 -18.781 -21.453 1 98.25 86 TYR B O 1
ATOM 2549 N N . ASN B 1 87 ? -11.773 -16.672 -21.875 1 97.81 87 ASN B N 1
ATOM 2550 C CA . ASN B 1 87 ? -11.031 -17.078 -23.062 1 97.81 87 ASN B CA 1
ATOM 2551 C C . ASN B 1 87 ? -9.711 -17.75 -22.703 1 97.81 87 ASN B C 1
ATOM 2553 O O . ASN B 1 87 ? -9.031 -18.281 -23.578 1 97.81 87 ASN B O 1
ATOM 2557 N N . GLN B 1 88 ? -9.391 -17.75 -21.453 1 97.31 88 GLN B N 1
ATOM 2558 C CA . GLN B 1 88 ? -8.125 -18.312 -20.969 1 97.31 88 GLN B CA 1
ATOM 2559 C C . GLN B 1 88 ? -8.375 -19.438 -19.969 1 97.31 88 GLN B C 1
ATOM 2561 O O . GLN B 1 88 ? -7.551 -19.672 -19.078 1 97.31 88 GLN B O 1
ATOM 2566 N N . ARG B 1 89 ? -9.461 -20.078 -20.078 1 97.69 89 ARG B N 1
ATOM 2567 C CA . ARG B 1 89 ? -9.859 -21.141 -19.156 1 97.69 89 ARG B CA 1
ATOM 2568 C C . ARG B 1 89 ? -8.781 -22.219 -19.062 1 97.69 89 ARG B C 1
ATOM 2570 O O . ARG B 1 89 ? -8.422 -22.656 -17.969 1 97.69 89 ARG B O 1
ATOM 2577 N N . ALA B 1 90 ? -8.305 -22.609 -20.219 1 97.94 90 ALA B N 1
ATOM 2578 C CA . ALA B 1 90 ? -7.305 -23.672 -20.25 1 97.94 90 ALA B CA 1
ATOM 2579 C C . ALA B 1 90 ? -6.051 -23.266 -19.484 1 97.94 90 ALA B C 1
ATOM 2581 O O . ALA B 1 90 ? -5.453 -24.094 -18.781 1 97.94 90 ALA B O 1
ATOM 2582 N N . ALA B 1 91 ? -5.668 -22.016 -19.625 1 98.06 91 ALA B N 1
ATOM 2583 C CA . ALA B 1 91 ? -4.488 -21.516 -18.938 1 98.06 91 ALA B CA 1
ATOM 2584 C C . ALA B 1 91 ? -4.695 -21.531 -17.422 1 98.06 91 ALA B C 1
ATOM 2586 O O . ALA B 1 91 ? -3.818 -21.969 -16.672 1 98.06 91 ALA B O 1
ATOM 2587 N N . VAL B 1 92 ? -5.816 -21.078 -16.969 1 98.62 92 VAL B N 1
ATOM 2588 C CA . VAL B 1 92 ? -6.137 -21.047 -15.539 1 98.62 92 VAL B CA 1
ATOM 2589 C C . VAL B 1 92 ? -6.129 -22.469 -14.984 1 98.62 92 VAL B C 1
ATOM 2591 O O . VAL B 1 92 ? -5.523 -22.734 -13.945 1 98.62 92 VAL B O 1
ATOM 2594 N N . LYS B 1 93 ? -6.762 -23.375 -15.656 1 98.69 93 LYS B N 1
ATOM 2595 C CA . LYS B 1 93 ? -6.855 -24.766 -15.219 1 98.69 93 LYS B CA 1
ATOM 2596 C C . LYS B 1 93 ? -5.48 -25.438 -15.188 1 98.69 93 LYS B C 1
ATOM 2598 O O . LYS B 1 93 ? -5.191 -26.219 -14.289 1 98.69 93 LYS B O 1
ATOM 2603 N N . LYS B 1 94 ? -4.668 -25.094 -16.172 1 98.75 94 LYS B N 1
ATOM 2604 C CA . LYS B 1 94 ? -3.32 -25.641 -16.219 1 98.75 94 LYS B CA 1
ATOM 2605 C C . LYS B 1 94 ? -2.562 -25.344 -14.922 1 98.75 94 LYS B C 1
ATOM 2607 O O . LYS B 1 94 ? -1.952 -26.234 -14.328 1 98.75 94 LYS B O 1
ATOM 2612 N N . ALA B 1 95 ? -2.613 -24.094 -14.531 1 98.88 95 ALA B N 1
ATOM 2613 C CA . ALA B 1 95 ? -1.929 -23.703 -13.305 1 98.88 95 ALA B CA 1
ATOM 2614 C C . ALA B 1 95 ? -2.541 -24.391 -12.086 1 98.88 95 ALA B C 1
ATOM 2616 O O . ALA B 1 95 ? -1.822 -24.953 -11.25 1 98.88 95 ALA B O 1
ATOM 2617 N N . PHE B 1 96 ? -3.846 -24.391 -12.016 1 98.88 96 PHE B N 1
ATOM 2618 C CA . PHE B 1 96 ? -4.566 -24.984 -10.891 1 98.88 96 PHE B CA 1
ATOM 2619 C C . PHE B 1 96 ? -4.273 -26.469 -10.781 1 98.88 96 PHE B C 1
ATOM 2621 O O . PHE B 1 96 ? -3.918 -26.953 -9.703 1 98.88 96 PHE B O 1
ATOM 2628 N N . ASP B 1 97 ? -4.387 -27.125 -11.875 1 98.62 97 ASP B N 1
ATOM 2629 C CA . ASP B 1 97 ? -4.207 -28.578 -11.906 1 98.62 97 ASP B CA 1
ATOM 2630 C C . ASP B 1 97 ? -2.754 -28.953 -11.625 1 98.62 97 ASP B C 1
ATOM 2632 O O . ASP B 1 97 ? -2.469 -30.094 -11.227 1 98.62 97 ASP B O 1
ATOM 2636 N N . SER B 1 98 ? -1.847 -28.016 -11.938 1 98.69 98 SER B N 1
ATOM 2637 C CA . SER B 1 98 ? -0.429 -28.266 -11.695 1 98.69 98 SER B CA 1
ATOM 2638 C C . SER B 1 98 ? -0.065 -28.016 -10.234 1 98.69 98 SER B C 1
ATOM 2640 O O . SER B 1 98 ? 1.097 -28.156 -9.844 1 98.69 98 SER B O 1
ATOM 2642 N N . GLY B 1 99 ? -0.978 -27.609 -9.406 1 98.56 99 GLY B N 1
ATOM 2643 C CA . GLY B 1 99 ? -0.733 -27.453 -7.98 1 98.56 99 GLY B CA 1
ATOM 2644 C C . GLY B 1 99 ? -0.325 -26.047 -7.594 1 98.56 99 GLY B C 1
ATOM 2645 O O . GLY B 1 99 ? 0.037 -25.797 -6.441 1 98.56 99 GLY B O 1
ATOM 2646 N N . HIS B 1 100 ? -0.36 -25.125 -8.5 1 98.88 100 HIS B N 1
ATOM 2647 C CA . HIS B 1 100 ? -0.122 -23.719 -8.156 1 98.88 100 HIS B CA 1
ATOM 2648 C C . HIS B 1 100 ? -1.346 -23.109 -7.496 1 98.88 100 HIS B C 1
ATOM 2650 O O . HIS B 1 100 ? -2.434 -23.688 -7.523 1 98.88 100 HIS B O 1
ATOM 2656 N N . GLN B 1 101 ? -1.12 -21.984 -6.84 1 98.88 101 GLN B N 1
ATOM 2657 C CA . GLN B 1 101 ? -2.207 -21.266 -6.191 1 98.88 101 GLN B CA 1
ATOM 2658 C C . GLN B 1 101 ? -2.789 -20.188 -7.117 1 98.88 101 GLN B C 1
ATOM 2660 O O . GLN B 1 101 ? -2.047 -19.422 -7.727 1 98.88 101 GLN B O 1
ATOM 2665 N N . ILE B 1 102 ? -4.105 -20.234 -7.238 1 98.94 102 ILE B N 1
ATOM 2666 C CA . ILE B 1 102 ? -4.816 -19.188 -7.953 1 98.94 102 ILE B CA 1
ATOM 2667 C C . ILE B 1 102 ? -5.379 -18.172 -6.953 1 98.94 102 ILE B C 1
ATOM 2669 O O . ILE B 1 102 ? -6.074 -18.547 -6.008 1 98.94 102 ILE B O 1
ATOM 2673 N N . ALA B 1 103 ? -5.023 -16.906 -7.125 1 98.88 103 ALA B N 1
ATOM 2674 C CA . ALA B 1 103 ? -5.465 -15.82 -6.254 1 98.88 103 ALA B CA 1
ATOM 2675 C C . ALA B 1 103 ? -6.016 -14.656 -7.07 1 98.88 103 ALA B C 1
ATOM 2677 O O . ALA B 1 103 ? -5.891 -14.633 -8.297 1 98.88 103 ALA B O 1
ATOM 2678 N N . SER B 1 104 ? -6.645 -13.742 -6.332 1 98.88 104 SER B N 1
ATOM 2679 C CA . SER B 1 104 ? -7.395 -12.688 -7.012 1 98.88 104 SER B CA 1
ATOM 2680 C C . SER B 1 104 ? -6.551 -11.43 -7.176 1 98.88 104 SER B C 1
ATOM 2682 O O . SER B 1 104 ? -5.867 -11 -6.238 1 98.88 104 SER B O 1
ATOM 2684 N N . HIS B 1 105 ? -6.59 -10.867 -8.32 1 98.88 105 HIS B N 1
ATOM 2685 C CA . HIS B 1 105 ? -6.023 -9.562 -8.625 1 98.88 105 HIS B CA 1
ATOM 2686 C C . HIS B 1 105 ? -7.078 -8.625 -9.211 1 98.88 105 HIS B C 1
ATOM 2688 O O . HIS B 1 105 ? -6.754 -7.73 -9.992 1 98.88 105 HIS B O 1
ATOM 2694 N N . THR B 1 106 ? -8.344 -8.977 -8.914 1 98.88 106 THR B N 1
ATOM 2695 C CA . THR B 1 106 ? -9.539 -8.195 -9.203 1 98.88 106 THR B CA 1
ATOM 2696 C C . THR B 1 106 ? -10.008 -8.445 -10.633 1 98.88 106 THR B C 1
ATOM 2698 O O . THR B 1 106 ? -9.281 -9.031 -11.438 1 98.88 106 THR B O 1
ATOM 2701 N N . TRP B 1 107 ? -11.211 -7.961 -10.914 1 98.81 107 TRP B N 1
ATOM 2702 C CA . TRP B 1 107 ? -11.883 -8.211 -12.18 1 98.81 107 TRP B CA 1
ATOM 2703 C C . TRP B 1 107 ? -11.305 -7.332 -13.289 1 98.81 107 TRP B C 1
ATOM 2705 O O . TRP B 1 107 ? -10.875 -7.836 -14.328 1 98.81 107 TRP B O 1
ATOM 2715 N N . THR B 1 108 ? -11.18 -6.035 -13.023 1 98.56 108 THR B N 1
ATOM 2716 C CA . THR B 1 108 ? -10.82 -5.113 -14.094 1 98.56 108 THR B CA 1
ATOM 2717 C C . THR B 1 108 ? -9.461 -4.477 -13.82 1 98.56 108 THR B C 1
ATOM 2719 O O . THR B 1 108 ? -8.945 -3.717 -14.648 1 98.56 108 THR B O 1
ATOM 2722 N N . HIS B 1 109 ? -8.852 -4.75 -12.594 1 98.38 109 HIS B N 1
ATOM 2723 C CA . HIS B 1 109 ? -7.594 -4.113 -12.211 1 98.38 109 HIS B CA 1
ATOM 2724 C C . HIS B 1 109 ? -7.699 -2.594 -12.297 1 98.38 109 HIS B C 1
ATOM 2726 O O . HIS B 1 109 ? -6.914 -1.95 -12.992 1 98.38 109 HIS B O 1
ATOM 2732 N N . PRO B 1 110 ? -8.656 -2.031 -11.586 1 96.5 110 PRO B N 1
ATOM 2733 C CA . PRO B 1 110 ? -8.859 -0.59 -11.742 1 96.5 110 PRO B CA 1
ATOM 2734 C C . PRO B 1 110 ? -7.684 0.235 -11.227 1 96.5 110 PRO B C 1
ATOM 2736 O O . PRO B 1 110 ? -7.074 -0.122 -10.219 1 96.5 110 PRO B O 1
ATOM 2739 N N . GLN B 1 111 ? -7.465 1.344 -11.883 1 92.44 111 GLN B N 1
ATOM 2740 C CA . GLN B 1 111 ? -6.355 2.213 -11.5 1 92.44 111 GLN B CA 1
ATOM 2741 C C . GLN B 1 111 ? -6.637 2.908 -10.172 1 92.44 111 GLN B C 1
ATOM 2743 O O . GLN B 1 111 ? -5.711 3.227 -9.422 1 92.44 111 GLN B O 1
ATOM 2748 N N . ASN B 1 112 ? -7.879 3.105 -9.891 1 92.88 112 ASN B N 1
ATOM 2749 C CA . ASN B 1 112 ? -8.273 3.822 -8.688 1 92.88 112 ASN B CA 1
ATOM 2750 C C . ASN B 1 112 ? -8.773 2.867 -7.605 1 92.88 112 ASN B C 1
ATOM 2752 O O . ASN B 1 112 ? -9.688 3.199 -6.852 1 92.88 112 ASN B O 1
ATOM 2756 N N . PHE B 1 113 ? -8.234 1.677 -7.516 1 95.56 113 PHE B N 1
ATOM 2757 C CA . PHE B 1 113 ? -8.695 0.617 -6.629 1 95.56 113 PHE B CA 1
ATOM 2758 C C . PHE B 1 113 ? -8.766 1.105 -5.188 1 95.56 113 PHE B C 1
ATOM 2760 O O . PHE B 1 113 ? -9.742 0.849 -4.48 1 95.56 113 PHE B O 1
ATOM 2767 N N . GLY B 1 114 ? -7.805 1.845 -4.754 1 92.69 114 GLY B N 1
ATOM 2768 C CA . GLY B 1 114 ? -7.715 2.314 -3.381 1 92.69 114 GLY B CA 1
ATOM 2769 C C . GLY B 1 114 ? -8.758 3.359 -3.039 1 92.69 114 GLY B C 1
ATOM 2770 O O . GLY B 1 114 ? -8.953 3.688 -1.867 1 92.69 114 GLY B O 1
ATOM 2771 N N . SER B 1 115 ? -9.508 3.812 -4.059 1 91 115 SER B N 1
ATOM 2772 C CA . SER B 1 115 ? -10.484 4.875 -3.84 1 91 115 SER B CA 1
ATOM 2773 C C . SER B 1 115 ? -11.906 4.375 -4.09 1 91 115 SER B C 1
ATOM 2775 O O . SER B 1 115 ? -12.859 5.148 -4.004 1 91 115 SER B O 1
ATOM 2777 N N . LEU B 1 116 ? -12.039 3.121 -4.359 1 94.19 116 LEU B N 1
ATOM 2778 C CA . LEU B 1 116 ? -13.359 2.555 -4.633 1 94.19 116 LEU B CA 1
ATOM 2779 C C . LEU B 1 116 ? -14.164 2.416 -3.348 1 94.19 116 LEU B C 1
ATOM 2781 O O . LEU B 1 116 ? -13.602 2.258 -2.266 1 94.19 116 LEU B O 1
ATOM 2785 N N . SER B 1 117 ? -15.516 2.504 -3.559 1 92.31 117 SER B N 1
ATOM 2786 C CA . SER B 1 117 ? -16.422 2.221 -2.447 1 92.31 117 SER B CA 1
ATOM 2787 C C . SER B 1 117 ? -16.406 0.737 -2.098 1 92.31 117 SER B C 1
ATOM 2789 O O . SER B 1 117 ? -15.977 -0.094 -2.898 1 92.31 117 SER B O 1
ATOM 2791 N N . SER B 1 118 ? -16.906 0.437 -0.941 1 94.75 118 SER B N 1
ATOM 2792 C CA . SER B 1 118 ? -17.031 -0.959 -0.534 1 94.75 118 SER B CA 1
ATOM 2793 C C . SER B 1 118 ? -17.828 -1.768 -1.551 1 94.75 118 SER B C 1
ATOM 2795 O O . SER B 1 118 ? -17.484 -2.918 -1.841 1 94.75 118 SER B O 1
ATOM 2797 N N . SER B 1 119 ? -18.844 -1.1 -2.08 1 96.94 119 SER B N 1
ATOM 2798 C CA . SER B 1 119 ? -19.688 -1.789 -3.061 1 96.94 119 SER B CA 1
ATOM 2799 C C . SER B 1 119 ? -18.906 -2.051 -4.352 1 96.94 119 SER B C 1
ATOM 2801 O O . SER B 1 119 ? -19.016 -3.129 -4.938 1 96.94 119 SER B O 1
ATOM 2803 N N . GLN B 1 120 ? -18.172 -1.109 -4.777 1 96.88 120 GLN B N 1
ATOM 2804 C CA . GLN B 1 120 ? -17.391 -1.264 -5.992 1 96.88 120 GLN B CA 1
ATOM 2805 C C . GLN B 1 120 ? -16.281 -2.309 -5.801 1 96.88 120 GLN B C 1
ATOM 2807 O O . GLN B 1 120 ? -16.047 -3.129 -6.688 1 96.88 120 GLN B O 1
ATOM 2812 N N . LEU B 1 121 ? -15.672 -2.252 -4.668 1 98.31 121 LEU B N 1
ATOM 2813 C CA . LEU B 1 121 ? -14.656 -3.244 -4.328 1 98.31 121 LEU B CA 1
ATOM 2814 C C . LEU B 1 121 ? -15.242 -4.648 -4.328 1 98.31 121 LEU B C 1
ATOM 2816 O O . LEU B 1 121 ? -14.664 -5.574 -4.898 1 98.31 121 LEU B O 1
ATOM 2820 N N . THR B 1 122 ? -16.344 -4.801 -3.705 1 98.69 122 THR B N 1
ATOM 2821 C CA . THR B 1 122 ? -17.031 -6.086 -3.635 1 98.69 122 THR B CA 1
ATOM 2822 C C . THR B 1 122 ? -17.344 -6.605 -5.035 1 98.69 122 THR B C 1
ATOM 2824 O O . THR B 1 122 ? -17.156 -7.789 -5.324 1 98.69 122 THR B O 1
ATOM 2827 N N . THR B 1 123 ? -17.75 -5.707 -5.895 1 98.75 123 THR B N 1
ATOM 2828 C CA . THR B 1 123 ? -18.078 -6.09 -7.262 1 98.75 123 THR B CA 1
ATOM 2829 C C . THR B 1 123 ? -16.828 -6.605 -7.988 1 98.75 123 THR B C 1
ATOM 2831 O O . THR B 1 123 ? -16.891 -7.641 -8.656 1 98.75 123 THR B O 1
ATOM 2834 N N . GLU B 1 124 ? -15.727 -5.895 -7.859 1 98.81 124 GLU B N 1
ATOM 2835 C CA . GLU B 1 124 ? -14.469 -6.328 -8.453 1 98.81 124 GLU B CA 1
ATOM 2836 C C . GLU B 1 124 ? -14.102 -7.738 -8 1 98.81 124 GLU B C 1
ATOM 2838 O O . GLU B 1 124 ? -13.688 -8.57 -8.812 1 98.81 124 GLU B O 1
ATOM 2843 N N . MET B 1 125 ? -14.297 -8.047 -6.742 1 98.81 125 MET B N 1
ATOM 2844 C CA . MET B 1 125 ? -13.883 -9.32 -6.168 1 98.81 125 MET B CA 1
ATOM 2845 C C . MET B 1 125 ? -14.867 -10.43 -6.539 1 98.81 125 MET B C 1
ATOM 2847 O O . MET B 1 125 ? -14.461 -11.523 -6.941 1 98.81 125 MET B O 1
ATOM 2851 N N . LYS B 1 126 ? -16.141 -10.148 -6.5 1 98.62 126 LYS B N 1
ATOM 2852 C CA . LYS B 1 126 ? -17.156 -11.18 -6.688 1 98.62 126 LYS B CA 1
ATOM 2853 C C . LYS B 1 126 ? -17.266 -11.586 -8.156 1 98.62 126 LYS B C 1
ATOM 2855 O O . LYS B 1 126 ? -17.531 -12.75 -8.461 1 98.62 126 LYS B O 1
ATOM 2860 N N . ASN B 1 127 ? -17.078 -10.617 -9.055 1 98.62 127 ASN B N 1
ATOM 2861 C CA . ASN B 1 127 ? -17.062 -10.984 -10.469 1 98.62 127 ASN B CA 1
ATOM 2862 C C . ASN B 1 127 ? -15.969 -12 -10.773 1 98.62 127 ASN B C 1
ATOM 2864 O O . ASN B 1 127 ? -16.203 -12.977 -11.492 1 98.62 127 ASN B O 1
ATOM 2868 N N . LEU B 1 128 ? -14.852 -11.773 -10.227 1 98.75 128 LEU B N 1
ATOM 2869 C CA . LEU B 1 128 ? -13.742 -12.688 -10.492 1 98.75 128 LEU B CA 1
ATOM 2870 C C . LEU B 1 128 ? -13.945 -14.008 -9.758 1 98.75 128 LEU B C 1
ATOM 2872 O O . LEU B 1 128 ? -13.602 -15.07 -10.281 1 98.75 128 LEU B O 1
ATOM 2876 N N . GLU B 1 129 ? -14.516 -13.977 -8.586 1 98.56 129 GLU B N 1
ATOM 2877 C CA . GLU B 1 129 ? -14.891 -15.203 -7.887 1 98.56 129 GLU B CA 1
ATOM 2878 C C . GLU B 1 129 ? -15.773 -16.094 -8.766 1 98.56 129 GLU B C 1
ATOM 2880 O O . GLU B 1 129 ? -15.531 -17.297 -8.883 1 98.56 129 GLU B O 1
ATOM 2885 N N . GLN B 1 130 ? -16.719 -15.445 -9.32 1 98.38 130 GLN B N 1
ATOM 2886 C CA . GLN B 1 130 ? -17.641 -16.203 -10.156 1 98.38 130 GLN B CA 1
ATOM 2887 C C . GLN B 1 130 ? -16.922 -16.859 -11.32 1 98.38 130 GLN B C 1
ATOM 2889 O O . GLN B 1 130 ? -17.203 -18.016 -11.656 1 98.38 130 GLN B O 1
ATOM 2894 N N . ALA B 1 131 ? -16.062 -16.188 -11.906 1 98.75 131 ALA B N 1
ATOM 2895 C CA . ALA B 1 131 ? -15.305 -16.75 -13.016 1 98.75 131 ALA B CA 1
ATOM 2896 C C . ALA B 1 131 ? -14.461 -17.953 -12.547 1 98.75 131 ALA B C 1
ATOM 2898 O O . ALA B 1 131 ? -14.422 -18.984 -13.219 1 98.75 131 ALA B O 1
ATOM 2899 N N . PHE B 1 132 ? -13.805 -17.812 -11.406 1 98.81 132 PHE B N 1
ATOM 2900 C CA . PHE B 1 132 ? -12.984 -18.906 -10.883 1 98.81 132 PHE B CA 1
ATOM 2901 C C . PHE B 1 132 ? -13.852 -20.109 -10.531 1 98.81 132 PHE B C 1
ATOM 2903 O O . PHE B 1 132 ? -13.445 -21.25 -10.766 1 98.81 132 PHE B O 1
ATOM 2910 N N . VAL B 1 133 ? -14.992 -19.859 -9.969 1 98.75 133 VAL B N 1
ATOM 2911 C CA . VAL B 1 133 ? -15.898 -20.969 -9.68 1 98.75 133 VAL B CA 1
ATOM 2912 C C . VAL B 1 133 ? -16.266 -21.672 -10.984 1 98.75 133 VAL B C 1
ATOM 2914 O O . VAL B 1 133 ? -16.266 -22.906 -11.039 1 98.75 133 VAL B O 1
ATOM 2917 N N . ASN B 1 134 ? -16.531 -20.922 -11.992 1 98.69 134 ASN B N 1
ATOM 2918 C CA . ASN B 1 134 ? -16.906 -21.5 -13.281 1 98.69 134 ASN B CA 1
ATOM 2919 C C . ASN B 1 134 ? -15.742 -22.281 -13.891 1 98.69 134 ASN B C 1
ATOM 2921 O O . ASN B 1 134 ? -15.961 -23.266 -14.609 1 98.69 134 ASN B O 1
ATOM 2925 N N . ILE B 1 135 ? -14.562 -21.891 -13.625 1 98.56 135 ILE B N 1
ATOM 2926 C CA . ILE B 1 135 ? -13.414 -22.453 -14.328 1 98.56 135 ILE B CA 1
ATOM 2927 C C . ILE B 1 135 ? -12.805 -23.578 -13.5 1 98.56 135 ILE B C 1
ATOM 2929 O O . ILE B 1 135 ? -12.5 -24.641 -14.039 1 98.56 135 ILE B O 1
ATOM 2933 N N . ILE B 1 136 ? -12.648 -23.359 -12.125 1 98.25 136 ILE B N 1
ATOM 2934 C CA . ILE B 1 136 ? -11.906 -24.344 -11.352 1 98.25 136 ILE B CA 1
ATOM 2935 C C . ILE B 1 136 ? -12.727 -24.766 -10.133 1 98.25 136 ILE B C 1
ATOM 2937 O O . ILE B 1 136 ? -12.266 -25.562 -9.312 1 98.25 136 ILE B O 1
ATOM 2941 N N . GLY B 1 137 ? -13.867 -24.188 -9.906 1 98.31 137 GLY B N 1
ATOM 2942 C CA . GLY B 1 137 ? -14.766 -24.594 -8.836 1 98.31 137 GLY B CA 1
ATOM 2943 C C . GLY B 1 137 ? -14.367 -24.062 -7.48 1 98.31 137 GLY B C 1
ATOM 2944 O O . GLY B 1 137 ? -14.805 -24.578 -6.445 1 98.31 137 GLY B O 1
ATOM 2945 N N . LYS B 1 138 ? -13.508 -23.062 -7.469 1 98.62 138 LYS B N 1
ATOM 2946 C CA . LYS B 1 138 ? -13 -22.547 -6.203 1 98.62 138 LYS B CA 1
ATOM 2947 C C . LYS B 1 138 ? -13.086 -21.016 -6.16 1 98.62 138 LYS B C 1
ATOM 2949 O O . LYS B 1 138 ? -13.055 -20.359 -7.199 1 98.62 138 LYS B O 1
ATOM 2954 N N . LYS B 1 139 ? -13.242 -20.516 -4.977 1 98.56 139 LYS B N 1
ATOM 2955 C CA . LYS B 1 139 ? -13.031 -19.094 -4.691 1 98.56 139 LYS B CA 1
ATOM 2956 C C . LYS B 1 139 ? -11.703 -18.859 -3.973 1 98.56 139 LYS B C 1
ATOM 2958 O O . LYS B 1 139 ? -11.422 -19.516 -2.967 1 98.56 139 LYS B O 1
ATOM 2963 N N . PRO B 1 140 ? -10.938 -17.969 -4.488 1 98.62 140 PRO B N 1
ATOM 2964 C CA . PRO B 1 140 ? -9.688 -17.672 -3.775 1 98.62 140 PRO B CA 1
ATOM 2965 C C . PRO B 1 140 ? -9.93 -17.062 -2.4 1 98.62 140 PRO B C 1
ATOM 2967 O O . PRO B 1 140 ? -10.977 -16.453 -2.17 1 98.62 140 PRO B O 1
ATOM 2970 N N . ALA B 1 141 ? -8.945 -17.234 -1.537 1 98.38 141 ALA B N 1
ATOM 2971 C CA . ALA B 1 141 ? -8.977 -16.594 -0.226 1 98.38 141 ALA B CA 1
ATOM 2972 C C . ALA B 1 141 ? -7.875 -15.539 -0.106 1 98.38 141 ALA B C 1
ATOM 2974 O O . ALA B 1 141 ? -7.746 -14.883 0.93 1 98.38 141 ALA B O 1
ATOM 2975 N N . TYR B 1 142 ? -7.059 -15.414 -1.105 1 98.56 142 TYR B N 1
ATOM 2976 C CA . TYR B 1 142 ? -5.965 -14.453 -1.162 1 98.56 142 TYR B CA 1
ATOM 2977 C C . TYR B 1 142 ? -6.152 -13.484 -2.322 1 98.56 142 TYR B C 1
ATOM 2979 O O . TYR B 1 142 ? -6.672 -13.859 -3.375 1 98.56 142 TYR B O 1
ATOM 2987 N N . MET B 1 143 ? -5.77 -12.289 -2.084 1 98.75 143 MET B N 1
ATOM 2988 C CA . MET B 1 143 ? -5.805 -11.297 -3.152 1 98.75 143 MET B CA 1
ATOM 2989 C C . MET B 1 143 ? -4.625 -10.336 -3.037 1 98.75 143 MET B C 1
ATOM 2991 O O . MET B 1 143 ? -4.004 -10.227 -1.978 1 98.75 143 MET B O 1
ATOM 2995 N N . ARG B 1 144 ? -4.199 -9.781 -4.082 1 98.75 144 ARG B N 1
ATOM 2996 C CA . ARG B 1 144 ? -3.264 -8.664 -4.156 1 98.75 144 ARG B CA 1
ATOM 2997 C C . ARG B 1 144 ? -3.902 -7.457 -4.836 1 98.75 144 ARG B C 1
ATOM 2999 O O . ARG B 1 144 ? -4.344 -7.547 -5.984 1 98.75 144 ARG B O 1
ATOM 3006 N N . PRO B 1 145 ? -3.939 -6.352 -4.105 1 97.94 145 PRO B N 1
ATOM 3007 C CA . PRO B 1 145 ? -4.582 -5.176 -4.699 1 97.94 145 PRO B CA 1
ATOM 3008 C C . PRO B 1 145 ? -3.787 -4.598 -5.867 1 97.94 145 PRO B C 1
ATOM 3010 O O . PRO B 1 145 ? -2.555 -4.578 -5.832 1 97.94 145 PRO B O 1
ATOM 3013 N N . PRO B 1 146 ? -4.598 -4.234 -6.945 1 97.25 146 PRO B N 1
ATOM 3014 C CA . PRO B 1 146 ? -3.908 -3.422 -7.953 1 97.25 146 PRO B CA 1
ATOM 3015 C C . PRO B 1 146 ? -3.094 -2.285 -7.34 1 97.25 146 PRO B C 1
ATOM 3017 O O . PRO B 1 146 ? -3.549 -1.634 -6.395 1 97.25 146 PRO B O 1
ATOM 3020 N N . TYR B 1 147 ? -1.801 -2.197 -7.867 1 92.62 147 TYR B N 1
ATOM 3021 C CA . TYR B 1 147 ? -0.898 -1.138 -7.434 1 92.62 147 TYR B CA 1
ATOM 3022 C C . TYR B 1 147 ? -0.58 -1.265 -5.949 1 92.62 147 TYR B C 1
ATOM 3024 O O . TYR B 1 147 ? -0.134 -0.303 -5.32 1 92.62 147 TYR B O 1
ATOM 3032 N N . LEU B 1 148 ? -0.924 -2.385 -5.379 1 95.88 148 LEU B N 1
ATOM 3033 C CA . LEU B 1 148 ? -0.695 -2.689 -3.973 1 95.88 148 LEU B CA 1
ATOM 3034 C C . LEU B 1 148 ? -1.426 -1.697 -3.074 1 95.88 148 LEU B C 1
ATOM 3036 O O . LEU B 1 148 ? -0.975 -1.411 -1.963 1 95.88 148 LEU B O 1
ATOM 3040 N N . ALA B 1 149 ? -2.545 -1.21 -3.615 1 94 149 ALA B N 1
ATOM 3041 C CA . ALA B 1 149 ? -3.332 -0.206 -2.904 1 94 149 ALA B CA 1
ATOM 3042 C C . ALA B 1 149 ? -4.117 -0.838 -1.759 1 94 149 ALA B C 1
ATOM 3044 O O . ALA B 1 149 ? -4.98 -1.691 -1.985 1 94 149 ALA B O 1
ATOM 3045 N N . THR B 1 150 ? -3.854 -0.355 -0.506 1 94.06 150 THR B N 1
ATOM 3046 C CA . THR B 1 150 ? -4.527 -0.944 0.646 1 94.06 150 THR B CA 1
ATOM 3047 C C . THR B 1 150 ? -5.277 0.123 1.438 1 94.06 150 THR B C 1
ATOM 3049 O O . THR B 1 150 ? -5.715 -0.125 2.562 1 94.06 150 THR B O 1
ATOM 3052 N N . GLY B 1 151 ? -5.406 1.258 0.901 1 92.31 151 GLY B N 1
ATOM 3053 C CA . GLY B 1 151 ? -6.031 2.373 1.595 1 92.31 151 GLY B CA 1
ATOM 3054 C C . GLY B 1 151 ? -7.543 2.391 1.456 1 92.31 151 GLY B C 1
ATOM 3055 O O . GLY B 1 151 ? -8.125 1.501 0.832 1 92.31 151 GLY B O 1
ATOM 3056 N N . GLY B 1 152 ? -8.156 3.408 2.07 1 93.62 152 GLY B N 1
ATOM 3057 C CA . GLY B 1 152 ? -9.594 3.568 1.972 1 93.62 152 GLY B CA 1
ATOM 3058 C C . GLY B 1 152 ? -10.367 2.395 2.543 1 93.62 152 GLY B C 1
ATOM 3059 O O . GLY B 1 152 ? -10.086 1.945 3.656 1 93.62 152 GLY B O 1
ATOM 3060 N N . ALA B 1 153 ? -11.32 1.951 1.732 1 93.81 153 ALA B N 1
ATOM 3061 C CA . ALA B 1 153 ? -12.219 0.901 2.207 1 93.81 153 ALA B CA 1
ATOM 3062 C C . ALA B 1 153 ? -11.672 -0.483 1.879 1 93.81 153 ALA B C 1
ATOM 3064 O O . ALA B 1 153 ? -12.336 -1.494 2.111 1 93.81 153 ALA B O 1
ATOM 3065 N N . VAL B 1 154 ? -10.438 -0.542 1.401 1 96.31 154 VAL B N 1
ATOM 3066 C CA . VAL B 1 154 ? -9.93 -1.791 0.845 1 96.31 154 VAL B CA 1
ATOM 3067 C C . VAL B 1 154 ? -9.82 -2.842 1.947 1 96.31 154 VAL B C 1
ATOM 3069 O O . VAL B 1 154 ? -10.43 -3.912 1.853 1 96.31 154 VAL B O 1
ATOM 3072 N N . LEU B 1 155 ? -9.156 -2.52 3 1 93.5 155 LEU B N 1
ATOM 3073 C CA . LEU B 1 155 ? -8.875 -3.545 4 1 93.5 155 LEU B CA 1
ATOM 3074 C C . LEU B 1 155 ? -10.148 -3.957 4.73 1 93.5 155 LEU B C 1
ATOM 3076 O O . LEU B 1 155 ? -10.352 -5.141 5.004 1 93.5 155 LEU B O 1
ATOM 3080 N N . SER B 1 156 ? -10.992 -3.006 5.051 1 91.44 156 SER B N 1
ATOM 3081 C CA . SER B 1 156 ? -12.234 -3.355 5.723 1 91.44 156 SER B CA 1
ATOM 3082 C C . SER B 1 156 ? -13.125 -4.207 4.824 1 91.44 156 SER B C 1
ATOM 3084 O O . SER B 1 156 ? -13.766 -5.152 5.289 1 91.44 156 SER B O 1
ATOM 3086 N N . THR B 1 157 ? -13.18 -3.891 3.525 1 96.69 157 THR B N 1
ATOM 3087 C CA . THR B 1 157 ? -13.977 -4.672 2.584 1 96.69 157 THR B CA 1
ATOM 3088 C C . THR B 1 157 ? -13.398 -6.074 2.422 1 96.69 157 THR B C 1
ATOM 3090 O O . THR B 1 157 ? -14.141 -7.059 2.414 1 96.69 157 THR B O 1
ATOM 3093 N N . MET B 1 158 ? -12.062 -6.156 2.336 1 97.62 158 MET B N 1
ATOM 3094 C CA . MET B 1 158 ? -11.43 -7.461 2.184 1 97.62 158 MET B CA 1
ATOM 3095 C C . MET B 1 158 ? -11.633 -8.312 3.432 1 97.62 158 MET B C 1
ATOM 3097 O O . MET B 1 158 ? -11.773 -9.539 3.34 1 97.62 158 MET B O 1
ATOM 3101 N N . LYS B 1 159 ? -11.625 -7.688 4.551 1 95 159 LYS B N 1
ATOM 3102 C CA . LYS B 1 159 ? -11.945 -8.398 5.781 1 95 159 LYS B CA 1
ATOM 3103 C C . LYS B 1 159 ? -13.344 -9.016 5.715 1 95 159 LYS B C 1
ATOM 3105 O O . LYS B 1 159 ? -13.523 -10.195 6.016 1 95 159 LYS B O 1
ATOM 3110 N N . THR B 1 160 ? -14.266 -8.211 5.27 1 96 160 THR B N 1
ATOM 3111 C CA . THR B 1 160 ? -15.656 -8.641 5.176 1 96 160 THR B CA 1
ATOM 3112 C C . THR B 1 160 ? -15.797 -9.805 4.195 1 96 160 THR B C 1
ATOM 3114 O O . THR B 1 160 ? -16.562 -10.742 4.438 1 96 160 THR B O 1
ATOM 3117 N N . LEU B 1 161 ? -15.039 -9.75 3.139 1 97.5 161 LEU B N 1
ATOM 3118 C CA . LEU B 1 161 ? -15.141 -10.75 2.08 1 97.5 161 LEU B CA 1
ATOM 3119 C C . LEU B 1 161 ? -14.297 -11.977 2.404 1 97.5 161 LEU B C 1
ATOM 3121 O O . LEU B 1 161 ? -14.328 -12.969 1.675 1 97.5 161 LEU B O 1
ATOM 3125 N N . GLY B 1 162 ? -13.406 -11.906 3.439 1 95.31 162 GLY B N 1
ATOM 3126 C CA . GLY B 1 162 ? -12.633 -13.055 3.881 1 95.31 162 GLY B CA 1
ATOM 3127 C C . GLY B 1 162 ? -11.312 -13.203 3.15 1 95.31 162 GLY B C 1
ATOM 3128 O O . GLY B 1 162 ? -10.75 -14.297 3.084 1 95.31 162 GLY B O 1
ATOM 3129 N N . TYR B 1 163 ? -10.828 -12.062 2.594 1 97.62 163 TYR B N 1
ATOM 3130 C CA . TYR B 1 163 ? -9.602 -12.133 1.808 1 97.62 163 TYR B CA 1
ATOM 3131 C C . TYR B 1 163 ? -8.391 -11.734 2.645 1 97.62 163 TYR B C 1
ATOM 3133 O O . TYR B 1 163 ? -8.438 -10.742 3.379 1 97.62 163 TYR B O 1
ATOM 3141 N N . LYS B 1 164 ? -7.332 -12.523 2.551 1 96.56 164 LYS B N 1
ATOM 3142 C CA . LYS B 1 164 ? -6 -12.102 2.965 1 96.56 164 LYS B CA 1
ATOM 3143 C C . LYS B 1 164 ? -5.352 -11.211 1.902 1 96.56 164 LYS B C 1
ATOM 3145 O O . LYS B 1 164 ? -5.398 -11.531 0.712 1 96.56 164 LYS B O 1
ATOM 3150 N N . VAL B 1 165 ? -4.805 -10.141 2.365 1 96.69 165 VAL B N 1
ATOM 3151 C CA . VAL B 1 165 ? -4.309 -9.117 1.445 1 96.69 165 VAL B CA 1
ATOM 3152 C C . VAL B 1 165 ? -2.785 -9.188 1.376 1 96.69 165 VAL B C 1
ATOM 3154 O O . VAL B 1 165 ? -2.1 -8.938 2.371 1 96.69 165 VAL B O 1
ATOM 3157 N N . ILE B 1 166 ? -2.289 -9.492 0.16 1 97.44 166 ILE B N 1
ATOM 3158 C CA . ILE B 1 166 ? -0.862 -9.727 -0.042 1 97.44 166 ILE B CA 1
ATOM 3159 C C . ILE B 1 166 ? -0.246 -8.531 -0.774 1 97.44 166 ILE B C 1
ATOM 3161 O O . ILE B 1 166 ? -0.735 -8.125 -1.831 1 97.44 166 ILE B O 1
ATOM 3165 N N . THR B 1 167 ? 0.756 -7.984 -0.18 1 96.44 167 THR B N 1
ATOM 3166 C CA . THR B 1 167 ? 1.615 -7.066 -0.92 1 96.44 167 THR B CA 1
ATOM 3167 C C . THR B 1 167 ? 2.973 -7.703 -1.202 1 96.44 167 THR B C 1
ATOM 3169 O O . THR B 1 167 ? 3.053 -8.727 -1.893 1 96.44 167 THR B O 1
ATOM 3172 N N . ASP B 1 168 ? 4.109 -6.984 -0.877 1 97.38 168 ASP B N 1
ATOM 3173 C CA . ASP B 1 168 ? 5.402 -7.555 -1.239 1 97.38 168 ASP B CA 1
ATOM 3174 C C . ASP B 1 168 ? 6.508 -7.027 -0.329 1 97.38 168 ASP B C 1
ATOM 3176 O O . ASP B 1 168 ? 6.359 -5.973 0.294 1 97.38 168 ASP B O 1
ATOM 3180 N N . ASP B 1 169 ? 7.574 -7.859 -0.22 1 95.81 169 ASP B N 1
ATOM 3181 C CA . ASP B 1 169 ? 8.75 -7.32 0.45 1 95.81 169 ASP B CA 1
ATOM 3182 C C . ASP B 1 169 ? 9.93 -7.211 -0.517 1 95.81 169 ASP B C 1
ATOM 3184 O O . ASP B 1 169 ? 10.984 -6.672 -0.163 1 95.81 169 ASP B O 1
ATOM 3188 N N . ILE B 1 170 ? 9.781 -7.785 -1.741 1 96.25 170 ILE B N 1
ATOM 3189 C CA . ILE B 1 170 ? 10.719 -7.551 -2.834 1 96.25 170 ILE B CA 1
ATOM 3190 C C . ILE B 1 170 ? 9.953 -7.129 -4.086 1 96.25 170 ILE B C 1
ATOM 3192 O O . ILE B 1 170 ? 9.055 -7.84 -4.547 1 96.25 170 ILE B O 1
ATOM 3196 N N . ASP B 1 171 ? 10.281 -5.961 -4.57 1 97.19 171 ASP B N 1
ATOM 3197 C CA . ASP B 1 171 ? 9.773 -5.535 -5.871 1 97.19 171 ASP B CA 1
ATOM 3198 C C . ASP B 1 171 ? 10.82 -5.727 -6.961 1 97.19 171 ASP B C 1
ATOM 3200 O O . ASP B 1 171 ? 11.836 -5.027 -6.984 1 97.19 171 ASP B O 1
ATOM 3204 N N . SER B 1 172 ? 10.516 -6.594 -7.871 1 97.38 172 SER B N 1
ATOM 3205 C CA . SER B 1 172 ? 11.477 -6.895 -8.93 1 97.38 172 SER B CA 1
ATOM 3206 C C . SER B 1 172 ? 11.727 -5.68 -9.812 1 97.38 172 SER B C 1
ATOM 3208 O O . SER B 1 172 ? 12.773 -5.578 -10.461 1 97.38 172 SER B O 1
ATOM 3210 N N . GLY B 1 173 ? 10.75 -4.84 -9.883 1 96.06 173 GLY B N 1
ATOM 3211 C CA . GLY B 1 173 ? 10.852 -3.678 -10.75 1 96.06 173 GLY B CA 1
ATOM 3212 C C . GLY B 1 173 ? 10.594 -4 -12.211 1 96.06 173 GLY B C 1
ATOM 3213 O O . GLY B 1 173 ? 10.75 -3.139 -13.078 1 96.06 173 GLY B O 1
ATOM 3214 N N . ASP B 1 174 ? 10.109 -5.156 -12.516 1 97.56 174 ASP B N 1
ATOM 3215 C CA . ASP B 1 174 ? 9.922 -5.566 -13.898 1 97.56 174 ASP B CA 1
ATOM 3216 C C . ASP B 1 174 ? 8.898 -4.676 -14.602 1 97.56 174 ASP B C 1
ATOM 3218 O O . ASP B 1 174 ? 8.969 -4.465 -15.812 1 97.56 174 ASP B O 1
ATOM 3222 N N . TRP B 1 175 ? 8.016 -4.09 -13.914 1 95.06 175 TRP B N 1
ATOM 3223 C CA . TRP B 1 175 ? 6.949 -3.258 -14.469 1 95.06 175 TRP B CA 1
ATOM 3224 C C . TRP B 1 175 ? 7.473 -1.868 -14.812 1 95.06 175 TRP B C 1
ATOM 3226 O O . TRP B 1 175 ? 6.828 -1.123 -15.555 1 95.06 175 TRP B O 1
ATOM 3236 N N . ASN B 1 176 ? 8.617 -1.562 -14.211 1 92.38 176 ASN B N 1
ATOM 3237 C CA . ASN B 1 176 ? 9.172 -0.222 -14.375 1 92.38 176 ASN B CA 1
ATOM 3238 C C . ASN B 1 176 ? 10.469 -0.244 -15.188 1 92.38 176 ASN B C 1
ATOM 3240 O O . ASN B 1 176 ? 11.398 0.513 -14.898 1 92.38 176 ASN B O 1
ATOM 3244 N N . GLY B 1 177 ? 10.633 -1.131 -16.031 1 92.5 177 GLY B N 1
ATOM 3245 C CA . GLY B 1 177 ? 11.703 -1.137 -17.016 1 92.5 177 GLY B CA 1
ATOM 3246 C C . GLY B 1 177 ? 13 -1.717 -16.484 1 92.5 177 GLY B C 1
ATOM 3247 O O . GLY B 1 177 ? 14.023 -1.693 -17.172 1 92.5 177 GLY B O 1
ATOM 3248 N N . GLN B 1 178 ? 13.008 -2.242 -15.312 1 94.62 178 GLN B N 1
ATOM 3249 C CA . GLN B 1 178 ? 14.227 -2.863 -14.812 1 94.62 178 GLN B CA 1
ATOM 3250 C C . GLN B 1 178 ? 14.531 -4.16 -15.555 1 94.62 178 GLN B C 1
ATOM 3252 O O . GLN B 1 178 ? 13.625 -4.941 -15.852 1 94.62 178 GLN B O 1
ATOM 3257 N N . THR B 1 179 ? 15.82 -4.297 -15.859 1 96.88 179 THR B N 1
ATOM 3258 C CA . THR B 1 179 ? 16.281 -5.508 -16.531 1 96.88 179 THR B CA 1
ATOM 3259 C C . THR B 1 179 ? 16.281 -6.691 -15.555 1 96.88 179 THR B C 1
ATOM 3261 O O . THR B 1 179 ? 16.266 -6.504 -14.336 1 96.88 179 THR B O 1
ATOM 3264 N N . PRO B 1 180 ? 16.312 -7.961 -16.109 1 97.94 180 PRO B N 1
ATOM 3265 C CA . PRO B 1 180 ? 16.438 -9.117 -15.219 1 97.94 180 PRO B CA 1
ATOM 3266 C C . PRO B 1 180 ? 17.641 -9.023 -14.289 1 97.94 180 PRO B C 1
ATOM 3268 O O . PRO B 1 180 ? 17.562 -9.398 -13.117 1 97.94 180 PRO B O 1
ATOM 3271 N N . ALA B 1 181 ? 18.734 -8.477 -14.797 1 98.06 181 ALA B N 1
ATOM 3272 C CA . ALA B 1 181 ? 19.922 -8.344 -13.969 1 98.06 181 ALA B CA 1
ATOM 3273 C C . ALA B 1 181 ? 19.656 -7.398 -12.789 1 98.06 181 ALA B C 1
ATOM 3275 O O . ALA B 1 181 ? 20.094 -7.66 -11.672 1 98.06 181 ALA B O 1
ATOM 3276 N N . GLN B 1 182 ? 19.031 -6.348 -13.078 1 96.06 182 GLN B N 1
ATOM 3277 C CA . GLN B 1 182 ? 18.672 -5.41 -12.023 1 96.06 182 GLN B CA 1
ATOM 3278 C C . GLN B 1 182 ? 17.703 -6.043 -11.031 1 96.06 182 GLN B C 1
ATOM 3280 O O . GLN B 1 182 ? 17.812 -5.836 -9.82 1 96.06 182 GLN B O 1
ATOM 3285 N N . SER B 1 183 ? 16.75 -6.773 -11.516 1 97.5 183 SER B N 1
ATOM 3286 C CA . SER B 1 183 ? 15.82 -7.504 -10.648 1 97.5 183 SER B CA 1
ATOM 3287 C C . SER B 1 183 ? 16.562 -8.516 -9.781 1 97.5 183 SER B C 1
ATOM 3289 O O . SER B 1 183 ? 16.328 -8.594 -8.57 1 97.5 183 SER B O 1
ATOM 3291 N N . GLN B 1 184 ? 17.469 -9.242 -10.398 1 98.12 184 GLN B N 1
ATOM 3292 C CA . GLN B 1 184 ? 18.266 -10.227 -9.68 1 98.12 184 GLN B CA 1
ATOM 3293 C C . GLN B 1 184 ? 19.016 -9.594 -8.523 1 98.12 184 GLN B C 1
ATOM 3295 O O . GLN B 1 184 ? 19.094 -10.164 -7.434 1 98.12 184 GLN B O 1
ATOM 3300 N N . GLN B 1 185 ? 19.484 -8.438 -8.734 1 96.12 185 GLN B N 1
ATOM 3301 C CA . GLN B 1 185 ? 20.234 -7.734 -7.695 1 96.12 185 GLN B CA 1
ATOM 3302 C C . GLN B 1 185 ? 19.344 -7.441 -6.484 1 96.12 185 GLN B C 1
ATOM 3304 O O . GLN B 1 185 ? 19.812 -7.496 -5.344 1 96.12 185 GLN B O 1
ATOM 3309 N N . LYS B 1 186 ? 18.156 -7.164 -6.742 1 94.94 186 LYS B N 1
ATOM 3310 C CA . LYS B 1 186 ? 17.234 -6.895 -5.648 1 94.94 186 LYS B CA 1
ATOM 3311 C C . LYS B 1 186 ? 17 -8.141 -4.797 1 94.94 186 LYS B C 1
ATOM 3313 O O . LYS B 1 186 ? 16.891 -8.047 -3.572 1 94.94 186 LYS B O 1
ATOM 3318 N N . PHE B 1 187 ? 16.891 -9.273 -5.414 1 97.06 187 PHE B N 1
ATOM 3319 C CA . PHE B 1 187 ? 16.734 -10.531 -4.68 1 97.06 187 PHE B CA 1
ATOM 3320 C C . PHE B 1 187 ? 18 -10.859 -3.904 1 97.06 187 PHE B C 1
ATOM 3322 O O . PHE B 1 187 ? 17.938 -11.297 -2.754 1 97.06 187 PHE B O 1
ATOM 3329 N N . GLN B 1 188 ? 19.125 -10.594 -4.52 1 96.25 188 GLN B N 1
ATOM 3330 C CA . GLN B 1 188 ? 20.391 -10.844 -3.84 1 96.25 188 GLN B CA 1
ATOM 3331 C C . GLN B 1 188 ? 20.547 -9.938 -2.623 1 96.25 188 GLN B C 1
ATOM 3333 O O . GLN B 1 188 ? 21.016 -10.383 -1.568 1 96.25 188 GLN B O 1
ATOM 3338 N N . GLN B 1 189 ? 20.141 -8.742 -2.809 1 92.38 189 GLN B N 1
ATOM 3339 C CA . GLN B 1 189 ? 20.25 -7.781 -1.715 1 92.38 189 GLN B CA 1
ATOM 3340 C C . GLN B 1 189 ? 19.297 -8.141 -0.576 1 92.38 189 GLN B C 1
ATOM 3342 O O . GLN B 1 189 ? 19.625 -7.961 0.598 1 92.38 189 GLN B O 1
ATOM 3347 N N . ALA B 1 190 ? 18.125 -8.617 -0.951 1 92.94 190 ALA B N 1
ATOM 3348 C CA . ALA B 1 190 ? 17.156 -9.031 0.064 1 92.94 190 ALA B CA 1
ATOM 3349 C C . ALA B 1 190 ? 17.656 -10.25 0.835 1 92.94 190 ALA B C 1
ATOM 3351 O O . ALA B 1 190 ? 17.359 -10.398 2.027 1 92.94 190 ALA B O 1
ATOM 3352 N N . GLY B 1 191 ? 18.297 -11.094 0.128 1 94.31 191 GLY B N 1
ATOM 3353 C CA . GLY B 1 191 ? 18.922 -12.25 0.755 1 94.31 191 GLY B CA 1
ATOM 3354 C C . GLY B 1 191 ? 17.969 -13.422 0.927 1 94.31 191 GLY B C 1
ATOM 3355 O O . GLY B 1 191 ? 16.781 -13.32 0.6 1 94.31 191 GLY B O 1
ATOM 3356 N N . ALA B 1 192 ? 18.531 -14.516 1.467 1 94.06 192 ALA B N 1
ATOM 3357 C CA . ALA B 1 192 ? 17.797 -15.773 1.588 1 94.06 192 ALA B CA 1
ATOM 3358 C C . ALA B 1 192 ? 17.562 -16.125 3.053 1 94.06 192 ALA B C 1
ATOM 3360 O O . ALA B 1 192 ? 17.125 -17.25 3.363 1 94.06 192 ALA B O 1
ATOM 3361 N N . GLY B 1 193 ? 17.891 -15.219 3.91 1 89.5 193 GLY B N 1
ATOM 3362 C CA . GLY B 1 193 ? 17.734 -15.477 5.332 1 89.5 193 GLY B CA 1
ATOM 3363 C C . GLY B 1 193 ? 16.438 -14.945 5.902 1 89.5 193 GLY B C 1
ATOM 3364 O O . GLY B 1 193 ? 15.633 -14.367 5.176 1 89.5 193 GLY B O 1
ATOM 3365 N N . GLY B 1 194 ? 16.219 -15.25 7.203 1 91 194 GLY B N 1
ATOM 3366 C CA . GLY B 1 194 ? 14.984 -14.789 7.836 1 91 194 GLY B CA 1
ATOM 3367 C C . GLY B 1 194 ? 13.75 -15.5 7.324 1 91 194 GLY B C 1
ATOM 3368 O O . GLY B 1 194 ? 13.844 -16.594 6.754 1 91 194 GLY B O 1
ATOM 3369 N N . ASN B 1 195 ? 12.641 -14.82 7.633 1 92.38 195 ASN B N 1
ATOM 3370 C CA . ASN B 1 195 ? 11.43 -15.352 7.023 1 92.38 195 ASN B CA 1
ATOM 3371 C C . ASN B 1 195 ? 11.461 -15.227 5.504 1 92.38 195 ASN B C 1
ATOM 3373 O O . ASN B 1 195 ? 12.078 -14.305 4.965 1 92.38 195 ASN B O 1
ATOM 3377 N N . GLY B 1 196 ? 10.898 -16.109 4.836 1 95.62 196 GLY B N 1
ATOM 3378 C CA . GLY B 1 196 ? 10.836 -16.109 3.385 1 95.62 196 GLY B CA 1
ATOM 3379 C C . GLY B 1 196 ? 10.234 -14.844 2.809 1 95.62 196 GLY B C 1
ATOM 3380 O O . GLY B 1 196 ? 9.688 -14.023 3.543 1 95.62 196 GLY B O 1
ATOM 3381 N N . HIS B 1 197 ? 10.367 -14.688 1.453 1 97.5 197 HIS B N 1
ATOM 3382 C CA . HIS B 1 197 ? 9.953 -13.477 0.752 1 97.5 197 HIS B CA 1
ATOM 3383 C C . HIS B 1 197 ? 8.711 -13.727 -0.093 1 97.5 197 HIS B C 1
ATOM 3385 O O . HIS B 1 197 ? 8.469 -14.852 -0.535 1 97.5 197 HIS B O 1
ATOM 3391 N N . ILE B 1 198 ? 7.93 -12.703 -0.286 1 98.31 198 ILE B N 1
ATOM 3392 C CA . ILE B 1 198 ? 6.875 -12.617 -1.29 1 98.31 198 ILE B CA 1
ATOM 3393 C C . ILE B 1 198 ? 7.184 -11.492 -2.271 1 98.31 198 ILE B C 1
ATOM 3395 O O . ILE B 1 198 ? 7.023 -10.312 -1.94 1 98.31 198 ILE B O 1
ATOM 3399 N N . PRO B 1 199 ? 7.609 -11.844 -3.471 1 98.62 199 PRO B N 1
ATOM 3400 C CA . PRO B 1 199 ? 8.008 -10.805 -4.418 1 98.62 199 PRO B CA 1
ATOM 3401 C C . PRO B 1 199 ? 6.836 -10.289 -5.258 1 98.62 199 PRO B C 1
ATOM 3403 O O . PRO B 1 199 ? 5.781 -10.922 -5.297 1 98.62 199 PRO B O 1
ATOM 3406 N N . LEU B 1 200 ? 7.031 -9.117 -5.773 1 98.56 200 LEU B N 1
ATOM 3407 C CA . LEU B 1 200 ? 6.184 -8.57 -6.828 1 98.56 200 LEU B CA 1
ATOM 3408 C C . LEU B 1 200 ? 6.816 -8.781 -8.195 1 98.56 200 LEU B C 1
ATOM 3410 O O . LEU B 1 200 ? 7.875 -8.219 -8.492 1 98.56 200 LEU B O 1
ATOM 3414 N N . MET B 1 201 ? 6.191 -9.609 -8.992 1 98.62 201 MET B N 1
ATOM 3415 C CA . MET B 1 201 ? 6.574 -9.93 -10.367 1 98.62 201 MET B CA 1
ATOM 3416 C C . MET B 1 201 ? 5.348 -10.062 -11.258 1 98.62 201 MET B C 1
ATOM 3418 O O . MET B 1 201 ? 4.234 -10.25 -10.766 1 98.62 201 MET B O 1
ATOM 3422 N N . HIS B 1 202 ? 5.57 -9.93 -12.586 1 98.75 202 HIS B N 1
ATOM 3423 C CA . HIS B 1 202 ? 4.449 -9.992 -13.516 1 98.75 202 HIS B CA 1
ATOM 3424 C C . HIS B 1 202 ? 4.695 -11.023 -14.609 1 98.75 202 HIS B C 1
ATOM 3426 O O . HIS B 1 202 ? 5.754 -11.016 -15.242 1 98.75 202 HIS B O 1
ATOM 3432 N N . GLU B 1 203 ? 3.705 -11.828 -14.875 1 98.5 203 GLU B N 1
ATOM 3433 C CA . GLU B 1 203 ? 3.867 -12.906 -15.844 1 98.5 203 GLU B CA 1
ATOM 3434 C C . GLU B 1 203 ? 3.727 -12.383 -17.266 1 98.5 203 GLU B C 1
ATOM 3436 O O . GLU B 1 203 ? 3.941 -13.125 -18.234 1 98.5 203 GLU B O 1
ATOM 3441 N N . VAL B 1 204 ? 3.377 -11.086 -17.453 1 97.62 204 VAL B N 1
ATOM 3442 C CA . VAL B 1 204 ? 3.102 -10.547 -18.781 1 97.62 204 VAL B CA 1
ATOM 3443 C C . VAL B 1 204 ? 4.398 -10.055 -19.422 1 97.62 204 VAL B C 1
ATOM 3445 O O . VAL B 1 204 ? 4.426 -9.703 -20.609 1 97.62 204 VAL B O 1
ATOM 3448 N N . TYR B 1 205 ? 5.465 -10.055 -18.703 1 97.94 205 TYR B N 1
ATOM 3449 C CA . TYR B 1 205 ? 6.766 -9.664 -19.234 1 97.94 205 TYR B CA 1
ATOM 3450 C C . TYR B 1 205 ? 7.605 -10.898 -19.562 1 97.94 205 TYR B C 1
ATOM 3452 O O . TYR B 1 205 ? 7.891 -11.711 -18.688 1 97.94 205 TYR B O 1
ATOM 3460 N N . ALA B 1 206 ? 8.07 -10.945 -20.797 1 98.38 206 ALA B N 1
ATOM 3461 C CA . ALA B 1 206 ? 8.875 -12.078 -21.266 1 98.38 206 ALA B CA 1
ATOM 3462 C C . ALA B 1 206 ? 10.141 -12.234 -20.422 1 98.38 206 ALA B C 1
ATOM 3464 O O . ALA B 1 206 ? 10.531 -13.352 -20.094 1 98.38 206 ALA B O 1
ATOM 3465 N N . SER B 1 207 ? 10.758 -11.141 -20.094 1 98.56 207 SER B N 1
ATOM 3466 C CA . SER B 1 207 ? 12.016 -11.188 -19.344 1 98.56 207 SER B CA 1
ATOM 3467 C C . SER B 1 207 ? 11.812 -11.781 -17.953 1 98.56 207 SER B C 1
ATOM 3469 O O . SER B 1 207 ? 12.688 -12.469 -17.422 1 98.56 207 SER B O 1
ATOM 3471 N N . THR B 1 208 ? 10.68 -11.492 -17.344 1 98.75 208 THR B N 1
ATOM 3472 C CA . THR B 1 208 ? 10.367 -12.094 -16.047 1 98.75 208 THR B CA 1
ATOM 3473 C C . THR B 1 208 ? 10.164 -13.594 -16.188 1 98.75 208 THR B C 1
ATOM 3475 O O . THR B 1 208 ? 10.742 -14.375 -15.422 1 98.75 208 THR B O 1
ATOM 3478 N N . VAL B 1 209 ? 9.461 -14.031 -17.188 1 98.88 209 VAL B N 1
ATOM 3479 C CA . VAL B 1 209 ? 9.102 -15.43 -17.391 1 98.88 209 VAL B CA 1
ATOM 3480 C C . VAL B 1 209 ? 10.32 -16.219 -17.844 1 98.88 209 VAL B C 1
ATOM 3482 O O . VAL B 1 209 ? 10.633 -17.281 -17.297 1 98.88 209 VAL B O 1
ATOM 3485 N N . GLN B 1 210 ? 11.055 -15.688 -18.734 1 98.75 210 GLN B N 1
ATOM 3486 C CA . GLN B 1 210 ? 12.039 -16.469 -19.469 1 98.75 210 GLN B CA 1
ATOM 3487 C C . GLN B 1 210 ? 13.43 -16.344 -18.859 1 98.75 210 GLN B C 1
ATOM 3489 O O . GLN B 1 210 ? 14.305 -17.172 -19.094 1 98.75 210 GLN B O 1
ATOM 3494 N N . THR B 1 211 ? 13.617 -15.266 -18.141 1 98.88 211 THR B N 1
ATOM 3495 C CA . THR B 1 211 ? 14.953 -15.039 -17.609 1 98.88 211 THR B CA 1
ATOM 3496 C C . THR B 1 211 ? 14.938 -15 -16.078 1 98.88 211 THR B C 1
ATOM 3498 O O . THR B 1 211 ? 15.617 -15.789 -15.43 1 98.88 211 THR B O 1
ATOM 3501 N N . LEU B 1 212 ? 14.133 -14.148 -15.484 1 98.88 212 LEU B N 1
ATOM 3502 C CA . LEU B 1 212 ? 14.164 -13.953 -14.039 1 98.88 212 LEU B CA 1
ATOM 3503 C C . LEU B 1 212 ? 13.695 -15.211 -13.312 1 98.88 212 LEU B C 1
ATOM 3505 O O . LEU B 1 212 ? 14.305 -15.617 -12.328 1 98.88 212 LEU B O 1
ATOM 3509 N N . THR B 1 213 ? 12.602 -15.828 -13.797 1 98.94 213 THR B N 1
ATOM 3510 C CA . THR B 1 213 ? 12.016 -16.969 -13.102 1 98.94 213 THR B CA 1
ATOM 3511 C C . THR B 1 213 ? 12.992 -18.141 -13.078 1 98.94 213 THR B C 1
ATOM 3513 O O . THR B 1 213 ? 13.273 -18.703 -12.016 1 98.94 213 THR B O 1
ATOM 3516 N N . PRO B 1 214 ? 13.609 -18.516 -14.234 1 98.88 214 PRO B N 1
ATOM 3517 C CA . PRO B 1 214 ? 14.617 -19.578 -14.164 1 98.88 214 PRO B CA 1
ATOM 3518 C C . PRO B 1 214 ? 15.766 -19.219 -13.219 1 98.88 214 PRO B C 1
ATOM 3520 O O . PRO B 1 214 ? 16.25 -20.094 -12.477 1 98.88 214 PRO B O 1
ATOM 3523 N N . TRP B 1 215 ? 16.188 -18.031 -13.203 1 98.88 215 TRP B N 1
ATOM 3524 C CA . TRP B 1 215 ? 17.25 -17.609 -12.297 1 98.88 215 TRP B CA 1
ATOM 3525 C C . TRP B 1 215 ? 16.812 -17.766 -10.844 1 98.88 215 TRP B C 1
ATOM 3527 O O . TRP B 1 215 ? 17.594 -18.234 -10.008 1 98.88 215 TRP B O 1
ATOM 3537 N N . LEU B 1 216 ? 15.594 -17.375 -10.547 1 98.88 216 LEU B N 1
ATOM 3538 C CA . LEU B 1 216 ? 15.086 -17.469 -9.18 1 98.88 216 LEU B CA 1
ATOM 3539 C C . LEU B 1 216 ? 15.008 -18.906 -8.727 1 98.88 216 LEU B C 1
ATOM 3541 O O . LEU B 1 216 ? 15.258 -19.219 -7.555 1 98.88 216 LEU B O 1
ATOM 3545 N N . ILE B 1 217 ? 14.57 -19.812 -9.617 1 98.88 217 ILE B N 1
ATOM 3546 C CA . ILE B 1 217 ? 14.523 -21.234 -9.297 1 98.88 217 ILE B CA 1
ATOM 3547 C C . ILE B 1 217 ? 15.922 -21.719 -8.914 1 98.88 217 ILE B C 1
ATOM 3549 O O . ILE B 1 217 ? 16.094 -22.391 -7.898 1 98.88 217 ILE B O 1
ATOM 3553 N N . ASN B 1 218 ? 16.906 -21.312 -9.695 1 98.69 218 ASN B N 1
ATOM 3554 C CA . ASN B 1 218 ? 18.281 -21.703 -9.398 1 98.69 218 ASN B CA 1
ATOM 3555 C C . ASN B 1 218 ? 18.781 -21.047 -8.109 1 98.69 218 ASN B C 1
ATOM 3557 O O . ASN B 1 218 ? 19.438 -21.703 -7.301 1 98.69 218 ASN B O 1
ATOM 3561 N N . TRP B 1 219 ? 18.5 -19.781 -7.961 1 98.5 219 TRP B N 1
ATOM 3562 C CA . TRP B 1 219 ? 18.891 -19.047 -6.766 1 98.5 219 TRP B CA 1
ATOM 3563 C C . TRP B 1 219 ? 18.328 -19.688 -5.508 1 98.5 219 TRP B C 1
ATOM 3565 O O . TRP B 1 219 ? 19.016 -19.812 -4.496 1 98.5 219 TRP B O 1
ATOM 3575 N N . ALA B 1 220 ? 17.094 -20.094 -5.574 1 98.5 220 ALA B N 1
ATOM 3576 C CA . ALA B 1 220 ? 16.453 -20.766 -4.445 1 98.5 220 ALA B CA 1
ATOM 3577 C C . ALA B 1 220 ? 17.156 -22.078 -4.125 1 98.5 220 ALA B C 1
ATOM 3579 O O . ALA B 1 220 ? 17.406 -22.391 -2.955 1 98.5 220 ALA B O 1
ATOM 3580 N N . LYS B 1 221 ? 17.438 -22.828 -5.148 1 98.06 221 LYS B N 1
ATOM 3581 C CA . LYS B 1 221 ? 18.156 -24.094 -4.965 1 98.06 221 LYS B CA 1
ATOM 3582 C C . LYS B 1 221 ? 19.516 -23.875 -4.312 1 98.06 221 LYS B C 1
ATOM 3584 O O . LYS B 1 221 ? 19.859 -24.562 -3.35 1 98.06 221 LYS B O 1
ATOM 3589 N N . GLN B 1 222 ? 20.203 -22.906 -4.727 1 98 222 GLN B N 1
ATOM 3590 C CA . GLN B 1 222 ? 21.531 -22.594 -4.215 1 98 222 GLN B CA 1
ATOM 3591 C C . GLN B 1 222 ? 21.484 -22.156 -2.76 1 98 222 GLN B C 1
ATOM 3593 O O . GLN B 1 222 ? 22.453 -22.297 -2.02 1 98 222 GLN B O 1
ATOM 3598 N N . ASN B 1 223 ? 20.359 -21.625 -2.377 1 98 223 ASN B N 1
ATOM 3599 C CA . ASN B 1 223 ? 20.234 -21.094 -1.023 1 98 223 ASN B CA 1
ATOM 3600 C C . ASN B 1 223 ? 19.359 -21.984 -0.151 1 98 223 ASN B C 1
ATOM 3602 O O . ASN B 1 223 ? 18.938 -21.578 0.931 1 98 223 ASN B O 1
ATOM 3606 N N . ASN B 1 224 ? 19 -23.141 -0.687 1 97.56 224 ASN B N 1
ATOM 3607 C CA . ASN B 1 224 ? 18.219 -24.141 0.035 1 97.56 224 ASN B CA 1
ATOM 3608 C C . ASN B 1 224 ? 16.844 -23.625 0.425 1 97.56 224 ASN B C 1
ATOM 3610 O O . ASN B 1 224 ? 16.406 -23.797 1.563 1 97.56 224 ASN B O 1
ATOM 3614 N N . LEU B 1 225 ? 16.25 -22.875 -0.448 1 98.44 225 LEU B N 1
ATOM 3615 C CA . LEU B 1 225 ? 14.891 -22.391 -0.268 1 98.44 225 LEU B CA 1
ATOM 3616 C C . LEU B 1 225 ? 13.891 -23.266 -1.01 1 98.44 225 LEU B C 1
ATOM 3618 O O . LEU B 1 225 ? 14.141 -23.672 -2.148 1 98.44 225 LEU B O 1
ATOM 3622 N N . LYS B 1 226 ? 12.844 -23.625 -0.324 1 98.5 226 LYS B N 1
ATOM 3623 C CA . LYS B 1 226 ? 11.727 -24.281 -1.003 1 98.5 226 LYS B CA 1
ATOM 3624 C C . LYS B 1 226 ? 10.82 -23.25 -1.678 1 98.5 226 LYS B C 1
ATOM 3626 O O . LYS B 1 226 ? 10.43 -22.266 -1.06 1 98.5 226 LYS B O 1
ATOM 3631 N N . LEU B 1 227 ? 10.57 -23.453 -2.936 1 98.75 227 LEU B N 1
ATOM 3632 C CA . LEU B 1 227 ? 9.656 -22.594 -3.67 1 98.75 227 LEU B CA 1
ATOM 3633 C C . LEU B 1 227 ? 8.211 -23.031 -3.465 1 98.75 227 LEU B C 1
ATOM 3635 O O . LEU B 1 227 ? 7.82 -24.109 -3.902 1 98.75 227 LEU B O 1
ATOM 3639 N N . VAL B 1 228 ? 7.418 -22.172 -2.777 1 98.62 228 VAL B N 1
ATOM 3640 C CA . VAL B 1 228 ? 6.086 -22.562 -2.324 1 98.62 228 VAL B CA 1
ATOM 3641 C C . VAL B 1 228 ? 5.074 -21.484 -2.695 1 98.62 228 VAL B C 1
ATOM 3643 O O . VAL B 1 228 ? 5.445 -20.406 -3.156 1 98.62 228 VAL B O 1
ATOM 3646 N N . THR B 1 229 ? 3.771 -21.797 -2.527 1 98.75 229 THR B N 1
ATOM 3647 C CA . THR B 1 229 ? 2.715 -20.812 -2.715 1 98.75 229 THR B CA 1
ATOM 3648 C C . THR B 1 229 ? 2.688 -19.828 -1.556 1 98.75 229 THR B C 1
ATOM 3650 O O . THR B 1 229 ? 3.295 -20.062 -0.51 1 98.75 229 THR B O 1
ATOM 3653 N N . VAL B 1 230 ? 1.997 -18.734 -1.759 1 98.62 230 VAL B N 1
ATOM 3654 C CA . VAL B 1 230 ? 1.853 -17.734 -0.706 1 98.62 230 VAL B CA 1
ATOM 3655 C C . VAL B 1 230 ? 1.124 -18.344 0.49 1 98.62 230 VAL B C 1
ATOM 3657 O O . VAL B 1 230 ? 1.498 -18.109 1.64 1 98.62 230 VAL B O 1
ATOM 3660 N N . ALA B 1 231 ? 0.093 -19.156 0.241 1 98.25 231 ALA B N 1
ATOM 3661 C CA . ALA B 1 231 ? -0.617 -19.797 1.342 1 98.25 231 ALA B CA 1
ATOM 3662 C C . ALA B 1 231 ? 0.321 -20.688 2.154 1 98.25 231 ALA B C 1
ATOM 3664 O O . ALA B 1 231 ? 0.315 -20.641 3.387 1 98.25 231 ALA B O 1
ATOM 3665 N N . GLU B 1 232 ? 1.143 -21.422 1.453 1 97.31 232 GLU B N 1
ATOM 3666 C CA . GLU B 1 232 ? 2.072 -22.312 2.141 1 97.31 232 GLU B CA 1
ATOM 3667 C C . GLU B 1 232 ? 3.127 -21.516 2.91 1 97.31 232 GLU B C 1
ATOM 3669 O O . GLU B 1 232 ? 3.49 -21.875 4.031 1 97.31 232 GLU B O 1
ATOM 3674 N N . CYS B 1 233 ? 3.592 -20.484 2.303 1 96.5 233 CYS B N 1
ATOM 3675 C CA . CYS B 1 233 ? 4.602 -19.641 2.934 1 96.5 233 CYS B CA 1
ATOM 3676 C C . CYS B 1 233 ? 4.082 -19.047 4.246 1 96.5 233 CYS B C 1
ATOM 3678 O O . CYS B 1 233 ? 4.859 -18.797 5.164 1 96.5 233 CYS B O 1
ATOM 3680 N N . LEU B 1 234 ? 2.807 -18.922 4.363 1 96.56 234 LEU B N 1
ATOM 3681 C CA . LEU B 1 234 ? 2.162 -18.328 5.527 1 96.56 234 LEU B CA 1
ATOM 3682 C C . LEU B 1 234 ? 1.614 -19.406 6.457 1 96.56 234 LEU B C 1
ATOM 3684 O O . LEU B 1 234 ? 0.756 -19.125 7.297 1 96.56 234 LEU B O 1
ATOM 3688 N N . ASP B 1 235 ? 2.039 -20.641 6.258 1 94.62 235 ASP B N 1
ATOM 3689 C CA . ASP B 1 235 ? 1.624 -21.812 7.039 1 94.62 235 ASP B CA 1
ATOM 3690 C C . ASP B 1 235 ? 0.109 -21.984 6.992 1 94.62 235 ASP B C 1
ATOM 3692 O O . ASP B 1 235 ? -0.515 -22.312 8 1 94.62 235 ASP B O 1
ATOM 3696 N N . ASP B 1 236 ? -0.415 -21.734 5.859 1 95.19 236 ASP B N 1
ATOM 3697 C CA . ASP B 1 236 ? -1.852 -21.812 5.613 1 95.19 236 ASP B CA 1
ATOM 3698 C C . ASP B 1 236 ? -2.152 -22.625 4.359 1 95.19 236 ASP B C 1
ATOM 3700 O O . ASP B 1 236 ? -3.008 -22.25 3.557 1 95.19 236 ASP B O 1
ATOM 3704 N N . SER B 1 237 ? -1.491 -23.734 4.176 1 91.38 237 SER B N 1
ATOM 3705 C CA . SER B 1 237 ? -1.593 -24.531 2.957 1 91.38 237 SER B CA 1
ATOM 3706 C C . SER B 1 237 ? -3.037 -24.922 2.672 1 91.38 237 SER B C 1
ATOM 3708 O O . SER B 1 237 ? -3.453 -24.984 1.513 1 91.38 237 SER B O 1
ATOM 3710 N N . GLY B 1 238 ? -3.795 -25.156 3.639 1 92.88 238 GLY B N 1
ATOM 3711 C CA . GLY B 1 238 ? -5.184 -25.547 3.439 1 92.88 238 GLY B CA 1
ATOM 3712 C C . GLY B 1 238 ? -6.117 -24.359 3.275 1 92.88 238 GLY B C 1
ATOM 3713 O O . GLY B 1 238 ? -7.316 -24.547 3.047 1 92.88 238 GLY B O 1
ATOM 3714 N N . GLY B 1 239 ? -5.562 -23.109 3.268 1 96 239 GLY B N 1
ATOM 3715 C CA . GLY B 1 239 ? -6.406 -21.938 3.309 1 96 239 GLY B CA 1
ATOM 3716 C C . GLY B 1 239 ? -6.301 -21.078 2.061 1 96 239 GLY B C 1
ATOM 3717 O O . GLY B 1 239 ? -6.684 -19.906 2.068 1 96 239 GLY B O 1
ATOM 3718 N N . ALA B 1 240 ? -5.789 -21.688 0.943 1 97.62 240 ALA B N 1
ATOM 3719 C CA . ALA B 1 240 ? -5.605 -20.922 -0.293 1 97.62 240 ALA B CA 1
ATOM 3720 C C . ALA B 1 240 ? -6.945 -20.516 -0.891 1 97.62 240 ALA B C 1
ATOM 3722 O O . ALA B 1 240 ? -7.027 -19.531 -1.623 1 97.62 240 ALA B O 1
ATOM 3723 N N . TYR B 1 241 ? -7.992 -21.297 -0.528 1 98.06 241 TYR B N 1
ATOM 3724 C CA . TYR B 1 241 ? -9.32 -21.062 -1.076 1 98.06 241 TYR B CA 1
ATOM 3725 C C . TYR B 1 241 ? -10.367 -20.984 0.035 1 98.06 241 TYR B C 1
ATOM 3727 O O . TYR B 1 241 ? -10.148 -21.516 1.13 1 98.06 241 TYR B O 1
ATOM 3735 N N . GLN B 1 242 ? -11.422 -20.266 -0.287 1 96.44 242 GLN B N 1
ATOM 3736 C CA . GLN B 1 242 ? -12.523 -20.188 0.663 1 96.44 242 GLN B CA 1
ATOM 3737 C C . GLN B 1 242 ? -13.164 -21.547 0.891 1 96.44 242 GLN B C 1
ATOM 3739 O O . GLN B 1 242 ? -13.258 -22.359 -0.035 1 96.44 242 GLN B O 1
ATOM 3744 N N . SER B 1 243 ? -13.625 -21.75 2.094 1 94.25 243 SER B N 1
ATOM 3745 C CA . SER B 1 243 ? -14.25 -23.016 2.432 1 94.25 243 SER B CA 1
ATOM 3746 C C . SER B 1 243 ? -15.633 -23.141 1.801 1 94.25 243 SER B C 1
ATOM 3748 O O . SER B 1 243 ? -16.312 -22.141 1.586 1 94.25 243 SER B O 1
ATOM 3750 N N . GLY B 1 244 ? -15.93 -24.422 1.489 1 94 244 GLY B N 1
ATOM 3751 C CA . GLY B 1 244 ? -17.266 -24.688 0.98 1 94 244 GLY B CA 1
ATOM 3752 C C . GLY B 1 244 ? -17.266 -25.125 -0.476 1 94 244 GLY B C 1
ATOM 3753 O O . GLY B 1 244 ? -16.203 -25.297 -1.083 1 94 244 GLY B O 1
ATOM 3754 N N . SER B 1 245 ? -18.469 -25.453 -0.921 1 95.62 245 SER B N 1
ATOM 3755 C CA . SER B 1 245 ? -18.688 -25.797 -2.322 1 95.62 245 SER B CA 1
ATOM 3756 C C . SER B 1 245 ? -19.438 -24.672 -3.041 1 95.62 245 SER B C 1
ATOM 3758 O O . SER B 1 245 ? -20.359 -24.062 -2.475 1 95.62 245 SER B O 1
ATOM 3760 N N . PHE B 1 246 ? -18.938 -24.469 -4.215 1 97.31 246 PHE B N 1
ATOM 3761 C CA . PHE B 1 246 ? -19.5 -23.359 -4.988 1 97.31 246 PHE B CA 1
ATOM 3762 C C . PHE B 1 246 ? -20.031 -23.859 -6.332 1 97.31 246 PHE B C 1
ATOM 3764 O O . PHE B 1 246 ? -19.406 -24.719 -6.965 1 97.31 246 PHE B O 1
ATOM 3771 N N . THR B 1 247 ? -21.172 -23.297 -6.688 1 95.94 247 THR B N 1
ATOM 3772 C CA . THR B 1 247 ? -21.766 -23.641 -7.98 1 95.94 247 THR B CA 1
ATOM 3773 C C . THR B 1 247 ? -21.625 -22.484 -8.961 1 95.94 247 THR B C 1
ATOM 3775 O O . THR B 1 247 ? -22.031 -21.359 -8.672 1 95.94 247 THR B O 1
ATOM 3778 N N . GLY B 1 248 ? -21.062 -22.797 -10.094 1 95.94 248 GLY B N 1
ATOM 3779 C CA . GLY B 1 248 ? -20.938 -21.797 -11.141 1 95.94 248 GLY B CA 1
ATOM 3780 C C . GLY B 1 248 ? -22.266 -21.375 -11.719 1 95.94 248 GLY B C 1
ATOM 3781 O O . GLY B 1 248 ? -23.266 -22.078 -11.57 1 95.94 248 GLY B O 1
ATOM 3782 N N . ASN B 1 249 ? -22.25 -20.203 -12.305 1 96.5 249 ASN B N 1
ATOM 3783 C CA . ASN B 1 249 ? -23.484 -19.75 -12.938 1 96.5 249 ASN B CA 1
ATOM 3784 C C . ASN B 1 249 ? -23.484 -20.031 -14.438 1 96.5 249 ASN B C 1
ATOM 3786 O O . ASN B 1 249 ? -24.391 -19.609 -15.148 1 96.5 249 ASN B O 1
ATOM 3790 N N . GLY B 1 250 ? -22.469 -20.594 -14.93 1 95.5 250 GLY B N 1
ATOM 3791 C CA . GLY B 1 250 ? -22.406 -21.031 -16.312 1 95.5 250 GLY B CA 1
ATOM 3792 C C . GLY B 1 250 ? -21.922 -19.953 -17.266 1 95.5 250 GLY B C 1
ATOM 3793 O O . GLY B 1 250 ? -21.75 -20.219 -18.453 1 95.5 250 GLY B O 1
ATOM 3794 N N . ALA B 1 251 ? -21.562 -18.812 -16.812 1 95.56 251 ALA B N 1
ATOM 3795 C CA . ALA B 1 251 ? -21.047 -17.75 -17.672 1 95.56 251 ALA B CA 1
ATOM 3796 C C . ALA B 1 251 ? -19.734 -18.156 -18.344 1 95.56 251 ALA B C 1
ATOM 3798 O O . ALA B 1 251 ? -18.891 -18.812 -17.703 1 95.56 251 ALA B O 1
ATOM 3799 N N . ASN B 1 252 ? -19.578 -17.734 -19.656 1 95.31 252 ASN B N 1
ATOM 3800 C CA . ASN B 1 252 ? -18.359 -18.062 -20.391 1 95.31 252 ASN B CA 1
ATOM 3801 C C . ASN B 1 252 ? -17.844 -16.859 -21.188 1 95.31 252 ASN B C 1
ATOM 3803 O O . ASN B 1 252 ? -17.047 -17.016 -22.109 1 95.31 252 ASN B O 1
ATOM 3807 N N . SER B 1 253 ? -18.422 -15.734 -20.875 1 96.06 253 SER B N 1
ATOM 3808 C CA . SER B 1 253 ? -17.969 -14.484 -21.469 1 96.06 253 SER B CA 1
ATOM 3809 C C . SER B 1 253 ? -17.969 -13.352 -20.438 1 96.06 253 SER B C 1
ATOM 3811 O O . SER B 1 253 ? -18.641 -13.453 -19.406 1 96.06 253 SER B O 1
ATOM 3813 N N . CYS B 1 254 ? -17.156 -12.43 -20.75 1 95.69 254 CYS B N 1
ATOM 3814 C CA . CYS B 1 254 ? -17.016 -11.312 -19.812 1 95.69 254 CYS B CA 1
ATOM 3815 C C . CYS B 1 254 ? -18.031 -10.219 -20.125 1 95.69 254 CYS B C 1
ATOM 3817 O O . CYS B 1 254 ? -18.203 -9.836 -21.281 1 95.69 254 CYS B O 1
#

Solvent-accessible surface area (backbone atoms only — not comparable to full-atom values): 26675 Å² total; per-residue (Å²): 135,81,80,76,76,76,76,77,76,77,75,74,76,74,73,73,71,74,62,74,68,70,57,77,86,51,81,72,75,72,61,79,53,46,35,39,85,40,35,56,28,75,37,61,51,33,36,18,44,35,31,32,68,19,77,42,93,42,38,63,59,38,49,51,55,31,57,75,64,68,38,32,31,23,38,25,27,31,30,43,67,78,44,50,40,57,80,38,41,68,54,53,43,51,39,48,76,69,65,30,40,62,28,35,22,35,20,60,51,52,93,58,51,30,53,36,50,53,69,57,48,49,48,30,47,48,55,34,35,47,50,34,20,50,64,71,46,44,35,53,17,36,30,36,44,46,88,52,36,60,24,15,40,40,30,64,40,30,33,74,74,50,23,28,35,40,53,19,43,38,40,38,34,63,91,72,74,42,48,54,69,58,21,50,48,48,51,60,70,67,50,79,61,63,49,15,47,21,40,42,44,45,39,71,38,65,55,42,45,72,46,37,44,57,48,49,54,52,52,27,58,77,61,64,32,45,45,28,23,54,36,45,31,42,72,26,64,87,51,43,42,50,87,80,87,59,79,48,86,74,72,70,71,121,135,83,79,76,75,76,77,74,75,77,75,74,76,74,74,72,70,74,64,74,68,71,56,78,88,50,81,72,73,73,63,80,55,47,35,38,84,40,36,57,28,74,37,60,51,31,33,18,44,36,31,31,66,19,76,42,94,42,39,63,60,40,48,49,52,31,56,78,65,70,38,31,32,22,38,25,27,30,30,44,66,77,45,48,40,57,80,37,41,70,54,54,42,49,39,47,75,69,66,30,41,62,28,35,23,33,20,61,50,51,93,58,52,31,53,38,51,55,67,56,48,48,48,31,48,50,55,34,34,46,51,35,20,50,65,72,45,44,37,52,18,36,31,33,44,46,88,51,36,60,24,15,38,39,30,65,42,29,33,74,72,51,24,29,34,40,53,19,43,38,41,38,34,61,90,74,73,40,48,51,67,58,21,49,48,50,52,60,71,68,50,79,60,64,49,15,48,22,40,43,45,44,40,72,38,63,56,43,46,72,46,38,45,58,49,48,53,51,51,28,57,76,61,64,32,44,46,28,24,56,35,46,32,42,72,26,66,86,51,44,41,49,87,80,86,58,82,49,85,74,73,68,71,123

Sequence (508 aa):
MIIDTIVTGLLLAASVVAVPIENPFELIKRAPSAGVVIQKCSKPGVFALAYDDGPGQYHSQLVDILNNGGAKATFFMTGKLYGCIYNQRAAVKKAFDSGHQIASHTWTHPQNFGSLSSSQLTTEMKNLEQAFVNIIGKKPAYMRPPYLATGGAVLSTMKTLGYKVITDDIDSGDWNGQTPAQSQQKFQQAGAGGNGHIPLMHEVYASTVQTLTPWLINWAKQNNLKLVTVAECLDDSGGAYQSGSFTGNGANSCMIIDTIVTGLLLAASVVAVPIENPFELIKRAPSAGVVIQKCSKPGVFALAYDDGPGQYHSQLVDILNNGGAKATFFMTGKLYGCIYNQRAAVKKAFDSGHQIASHTWTHPQNFGSLSSSQLTTEMKNLEQAFVNIIGKKPAYMRPPYLATGGAVLSTMKTLGYKVITDDIDSGDWNGQTPAQSQQKFQQAGAGGNGHIPLMHEVYASTVQTLTPWLINWAKQNNLKLVTVAECLDDSGGAYQSGSFTGNGANSC

pLDDT: mean 89.79, std 18.8, range [32.16, 98.94]

Organism: Colletotrichum graminicola (strain M1.001 / M2 / FGSC 10212) (NCBI:txid645133)